Protein AF-A0A841J1L8-F1 (afdb_monomer_lite)

Organism: NCBI:txid1478215

pLDDT: mean 79.24, std 19.9, range [24.22, 98.62]

Foldseek 3Di:
DPPPAAQAFDLVLLVVLCVVLVHDLCRLCVQLVHHSVVNVCSNVVVGHDHLLSLCSSCVSSVHWSCSGHDPPRADFFLSSLCSRLSHDLQLLLVQLVVQADPPLQQDRGSVQSVCQQQQNHDPSCQPPVSVVSSLVSSCVSSVHDSVRNVNSNCRSNPPVSVVVPPPPPPPDDDDDDDDDDDDDDDDDDDDDDDDDDDDDDQPDDPVQLVQWDWDDPDQQKIFIDGPNHTQWIKGDPDDQKIWIFGQDPVPRHGDDTHTQPDPGRDPSSNSVCSSSDDDPPPDDDDDDDDDDDDDDDDDDDDDDDDDDDDDDDDPDDPPPDPDPDAAEWAKEWEWDWDQDPNDTFTKIFIDTNNHTFWIKGACCVPVNAAFIFTATDDDPVRVVVDDPVRNSDTQATDNDNAPQVRVQRRVCSNVVHGHNHPKYAYNVDPPPDDLVQLLVWAWEDDLDPQKIFIDTPLATAWIWHADPVAATFIAGLQGTQPPLGDNDPLSSSVSSQCSSGPPHGRIPRPCSSSDDHDHDYDDPPRFDDFPDHPVQLVVFDFCFDPPQDVPWGKTFTATPVRHGLWIWTDDPQWIFIDGDDPPDDDDPDPDTDTHNDSVRRSVVSVVDCHSRGHDPPDDDDD

Radius of gyration: 36.31 Å; chains: 1; bounding box: 117×66×116 Å

Structure (mmCIF, N/CA/C/O backbone):
data_AF-A0A841J1L8-F1
#
_entry.id   AF-A0A841J1L8-F1
#
loop_
_atom_site.group_PDB
_atom_site.id
_atom_site.type_symbol
_atom_site.label_atom_id
_atom_site.label_alt_id
_atom_site.label_comp_id
_atom_site.label_asym_id
_atom_site.label_entity_id
_atom_site.label_seq_id
_atom_site.pdbx_PDB_ins_code
_atom_site.Cartn_x
_atom_site.Cartn_y
_atom_site.Cartn_z
_atom_site.occupancy
_atom_site.B_iso_or_equiv
_atom_site.auth_seq_id
_atom_site.auth_comp_id
_atom_site.auth_asym_id
_atom_site.auth_atom_id
_atom_site.pdbx_PDB_model_num
ATOM 1 N N . MET A 1 1 ? -9.537 12.125 -18.094 1.00 52.31 1 MET A N 1
ATOM 2 C CA . MET A 1 1 ? -10.376 12.027 -16.874 1.00 52.31 1 MET A CA 1
ATOM 3 C C . MET A 1 1 ? -9.858 12.985 -15.808 1.00 52.31 1 MET A C 1
ATOM 5 O O . MET A 1 1 ? -8.644 13.121 -15.684 1.00 52.31 1 MET A O 1
ATOM 9 N N . ALA A 1 2 ? -10.737 13.656 -15.054 1.00 44.28 2 ALA A N 1
ATOM 10 C CA . ALA A 1 2 ? -10.317 14.450 -13.895 1.00 44.28 2 ALA A CA 1
ATOM 11 C C . ALA A 1 2 ? -9.617 13.532 -12.876 1.00 44.28 2 ALA A C 1
ATOM 13 O O . ALA A 1 2 ? -10.134 12.455 -12.575 1.00 44.28 2 ALA A O 1
ATOM 14 N N . ARG A 1 3 ? -8.435 13.929 -12.379 1.00 51.16 3 ARG A N 1
ATOM 15 C CA . ARG A 1 3 ? -7.682 13.149 -11.381 1.00 51.16 3 ARG A CA 1
ATOM 16 C C . ARG A 1 3 ? -8.601 12.823 -10.196 1.00 51.16 3 ARG A C 1
ATOM 18 O O . ARG A 1 3 ? -9.187 13.732 -9.621 1.00 51.16 3 ARG A O 1
ATOM 25 N N . GLY A 1 4 ? -8.725 11.539 -9.863 1.00 59.09 4 GLY A N 1
ATOM 26 C CA . GLY A 1 4 ? -9.453 11.068 -8.679 1.00 59.09 4 GLY A CA 1
ATOM 27 C C . GLY A 1 4 ? -10.924 10.690 -8.881 1.00 59.09 4 GLY A C 1
ATOM 28 O O . GLY A 1 4 ? -11.528 10.184 -7.943 1.00 59.09 4 GLY A O 1
ATOM 29 N N . LYS A 1 5 ? -11.523 10.866 -10.069 1.00 74.00 5 LYS A N 1
ATOM 30 C CA . LYS A 1 5 ? -12.832 10.244 -10.340 1.00 74.00 5 LYS A CA 1
ATOM 31 C C . LYS A 1 5 ? -12.616 8.790 -10.767 1.00 74.00 5 LYS A C 1
ATOM 33 O O . LYS A 1 5 ? -12.019 8.554 -11.814 1.00 74.00 5 LYS A O 1
ATOM 38 N N . GLY A 1 6 ? -13.079 7.844 -9.945 1.00 81.94 6 GLY A N 1
ATOM 39 C CA . GLY A 1 6 ? -13.089 6.416 -10.270 1.00 81.94 6 GLY A CA 1
ATOM 40 C C . GLY A 1 6 ? -13.854 6.122 -11.564 1.00 81.94 6 GLY A C 1
ATOM 41 O O . GLY A 1 6 ? -14.690 6.924 -12.004 1.00 81.94 6 GLY A O 1
ATOM 42 N N . LEU A 1 7 ? -13.553 4.973 -12.172 1.00 89.19 7 LEU A N 1
ATOM 43 C CA . LEU A 1 7 ? -14.261 4.494 -13.360 1.00 89.19 7 LEU A CA 1
ATOM 44 C C . LEU A 1 7 ? -15.761 4.366 -13.057 1.00 89.19 7 LEU A C 1
ATOM 46 O O . LEU A 1 7 ? -16.135 4.092 -11.912 1.00 89.19 7 LEU A O 1
ATOM 50 N N . PRO A 1 8 ? -16.633 4.610 -14.044 1.00 92.31 8 PRO A N 1
ATOM 51 C CA . PRO A 1 8 ? -18.060 4.403 -13.868 1.00 92.31 8 PRO A CA 1
ATOM 52 C C . PRO A 1 8 ? -18.343 2.897 -13.738 1.00 92.31 8 PRO A C 1
ATOM 54 O O . PRO A 1 8 ? -18.354 2.144 -14.707 1.00 92.31 8 PRO A O 1
ATOM 57 N N . LEU A 1 9 ? -18.497 2.466 -12.490 1.00 95.88 9 LEU A N 1
ATOM 58 C CA . LEU A 1 9 ? -19.003 1.150 -12.121 1.00 95.88 9 LEU A CA 1
ATOM 59 C C . LEU A 1 9 ? -20.504 1.091 -12.435 1.00 95.88 9 LEU A C 1
ATOM 61 O O . LEU A 1 9 ? -21.230 1.979 -11.986 1.00 95.88 9 LEU A O 1
ATOM 65 N N . ASP A 1 10 ? -20.954 0.027 -13.101 1.00 97.31 10 ASP A N 1
ATOM 66 C CA . ASP A 1 10 ? -22.373 -0.304 -13.250 1.00 97.31 10 ASP A CA 1
ATOM 67 C C . ASP A 1 10 ? -22.841 -1.050 -11.978 1.00 97.31 10 ASP A C 1
ATOM 69 O O . ASP A 1 10 ? -22.452 -2.204 -11.738 1.00 97.31 10 ASP A O 1
ATOM 73 N N . PRO A 1 11 ? -23.679 -0.429 -11.125 1.00 97.56 11 PRO A N 1
ATOM 74 C CA . PRO A 1 11 ? -24.102 -1.042 -9.868 1.00 97.56 11 PRO A CA 1
ATOM 75 C C . PRO A 1 11 ? -24.959 -2.299 -10.069 1.00 97.56 11 PRO A C 1
ATOM 77 O O . PRO A 1 11 ? -24.953 -3.200 -9.223 1.00 97.56 11 PRO A O 1
ATOM 80 N N . GLY A 1 12 ? -25.702 -2.365 -11.179 1.00 97.69 12 GLY A N 1
ATOM 81 C CA . GLY A 1 12 ? -26.546 -3.499 -11.540 1.00 97.69 12 GLY A CA 1
ATOM 82 C C . GLY A 1 12 ? -25.710 -4.720 -11.906 1.00 97.69 12 GLY A C 1
ATOM 83 O O . GLY A 1 12 ? -25.969 -5.809 -11.390 1.00 97.69 12 GLY A O 1
ATOM 84 N N . ARG A 1 13 ? -24.657 -4.527 -12.712 1.00 97.94 13 ARG A N 1
ATOM 85 C CA . ARG A 1 13 ? -23.705 -5.590 -13.078 1.00 97.94 13 ARG A CA 1
ATOM 86 C C . ARG A 1 13 ? -22.944 -6.126 -11.874 1.00 97.94 13 ARG A C 1
ATOM 88 O O . ARG A 1 13 ? -22.870 -7.341 -11.711 1.00 97.94 13 ARG A O 1
ATOM 95 N N . LEU A 1 14 ? -22.468 -5.254 -10.977 1.00 98.19 14 LEU A N 1
ATOM 96 C CA . LEU A 1 14 ? -21.822 -5.696 -9.733 1.00 98.19 14 LEU A CA 1
ATOM 97 C C . LEU A 1 14 ? -22.759 -6.555 -8.880 1.00 98.19 14 LEU A C 1
ATOM 99 O O . LEU A 1 14 ? -22.366 -7.622 -8.404 1.00 98.19 14 LEU A O 1
ATOM 103 N N . ARG A 1 15 ? -24.010 -6.113 -8.699 1.00 98.50 15 ARG A N 1
ATOM 104 C CA . ARG A 1 15 ? -24.999 -6.878 -7.936 1.00 98.50 15 ARG A CA 1
ATOM 105 C C . ARG A 1 15 ? -25.273 -8.233 -8.589 1.00 98.50 15 ARG A C 1
ATOM 107 O O . ARG A 1 15 ? -25.290 -9.231 -7.874 1.00 98.50 15 ARG A O 1
ATOM 114 N N . ALA A 1 16 ? -25.459 -8.263 -9.909 1.00 98.19 16 ALA A N 1
ATOM 115 C CA . ALA A 1 16 ? -25.719 -9.480 -10.671 1.00 98.19 16 ALA A CA 1
ATOM 116 C C . ALA A 1 16 ? -24.553 -10.479 -10.581 1.00 98.19 16 ALA A C 1
ATOM 118 O O . ALA A 1 16 ? -24.776 -11.631 -10.205 1.00 98.19 16 ALA A O 1
ATOM 119 N N . ALA A 1 17 ? -23.317 -10.026 -10.826 1.00 98.25 17 ALA A N 1
ATOM 120 C CA . ALA A 1 17 ? -22.106 -10.842 -10.724 1.00 98.25 17 ALA A CA 1
ATOM 121 C C . ALA A 1 17 ? -21.933 -11.418 -9.312 1.00 98.25 17 ALA A C 1
ATOM 123 O O . ALA A 1 17 ? -21.753 -12.623 -9.143 1.00 98.25 17 ALA A O 1
ATOM 124 N N . ARG A 1 18 ? -22.111 -10.587 -8.274 1.00 98.56 18 ARG A N 1
ATOM 125 C CA . ARG A 1 18 ? -22.076 -11.056 -6.884 1.00 98.56 18 ARG A CA 1
ATOM 126 C C . ARG A 1 18 ? -23.130 -12.136 -6.614 1.00 98.56 18 ARG A C 1
ATOM 128 O O . ARG A 1 18 ? -22.826 -13.129 -5.956 1.00 98.56 18 ARG A O 1
ATOM 135 N N . THR A 1 19 ? -24.375 -11.932 -7.053 1.00 98.38 19 THR A N 1
ATOM 136 C CA . THR A 1 19 ? -25.447 -12.916 -6.829 1.00 98.38 19 THR A CA 1
ATOM 137 C C . THR A 1 19 ? -25.215 -14.215 -7.590 1.00 98.38 19 THR A C 1
ATOM 139 O O . THR A 1 19 ? -25.486 -15.275 -7.035 1.00 98.38 19 THR A O 1
ATOM 142 N N . ALA A 1 20 ? -24.667 -14.148 -8.806 1.00 98.00 20 ALA A N 1
ATOM 143 C CA . ALA A 1 20 ? -24.294 -15.324 -9.588 1.00 98.00 20 ALA A CA 1
ATOM 144 C C . ALA A 1 20 ? -23.177 -16.130 -8.904 1.00 98.00 20 ALA A C 1
ATOM 146 O O . ALA A 1 20 ? -23.218 -17.356 -8.908 1.00 98.00 20 ALA A O 1
ATOM 147 N N . ALA A 1 21 ? -22.246 -15.449 -8.230 1.00 97.81 21 ALA A N 1
ATOM 148 C CA . ALA A 1 21 ? -21.216 -16.076 -7.403 1.00 97.81 21 ALA A CA 1
ATOM 149 C C . ALA A 1 21 ? -21.738 -16.631 -6.056 1.00 97.81 21 ALA A C 1
ATOM 151 O O . ALA A 1 21 ? -20.963 -17.184 -5.279 1.00 97.81 21 ALA A O 1
ATOM 152 N N . GLY A 1 22 ? -23.027 -16.464 -5.728 1.00 97.94 22 GLY A N 1
ATOM 153 C CA . GLY A 1 22 ? -23.606 -16.929 -4.460 1.00 97.94 22 GLY A CA 1
ATOM 154 C C . GLY A 1 22 ? -23.104 -16.178 -3.219 1.00 97.94 22 GLY A C 1
ATOM 155 O O . GLY A 1 22 ? -23.276 -16.650 -2.096 1.00 97.94 22 GLY A O 1
ATOM 156 N N . LEU A 1 23 ? -22.488 -15.005 -3.396 1.00 98.31 23 LEU A N 1
ATOM 157 C CA . LEU A 1 23 ? -21.874 -14.247 -2.308 1.00 98.31 23 LEU A CA 1
ATOM 158 C C . LEU A 1 23 ? -22.847 -13.219 -1.724 1.00 98.31 23 LEU A C 1
ATOM 160 O O . LEU A 1 23 ? -23.544 -12.496 -2.437 1.00 98.31 23 LEU A O 1
ATOM 164 N N . SER A 1 24 ? -22.865 -13.075 -0.403 1.00 98.50 24 SER A N 1
ATOM 165 C CA . SER A 1 24 ? -23.540 -11.961 0.266 1.00 98.50 24 SER A CA 1
ATOM 166 C C . SER A 1 24 ? -22.706 -10.677 0.191 1.00 98.50 24 SER A C 1
ATOM 168 O O . SER A 1 24 ? -21.483 -10.705 0.050 1.00 98.50 24 SER A O 1
ATOM 170 N N . GLN A 1 25 ? -23.353 -9.519 0.365 1.00 98.62 25 GLN A N 1
ATOM 171 C CA . GLN A 1 25 ? -22.644 -8.234 0.445 1.00 98.62 25 GLN A CA 1
ATOM 172 C C . GLN A 1 25 ? -21.585 -8.207 1.562 1.00 98.62 25 GLN A C 1
ATOM 174 O O . GLN A 1 25 ? -20.557 -7.547 1.451 1.00 98.62 25 GLN A O 1
ATOM 179 N N . ARG A 1 26 ? -21.843 -8.906 2.672 1.00 98.19 26 ARG A N 1
ATOM 180 C CA . ARG A 1 26 ? -20.906 -8.975 3.794 1.00 98.19 26 ARG A CA 1
ATOM 181 C C . ARG A 1 26 ? -19.648 -9.757 3.414 1.00 98.19 26 ARG A C 1
ATOM 183 O O . ARG A 1 26 ? -18.562 -9.266 3.679 1.00 98.19 26 ARG A O 1
ATOM 190 N N . GLN A 1 27 ? -19.805 -10.903 2.753 1.00 98.25 27 GLN A N 1
ATOM 191 C CA . GLN A 1 27 ? -18.680 -11.741 2.324 1.00 98.25 27 GLN A CA 1
ATOM 192 C C . GLN A 1 27 ? -17.774 -11.009 1.332 1.00 98.25 27 GLN A C 1
ATOM 194 O O . GLN A 1 27 ? -16.568 -10.961 1.540 1.00 98.25 27 GLN A O 1
ATOM 199 N 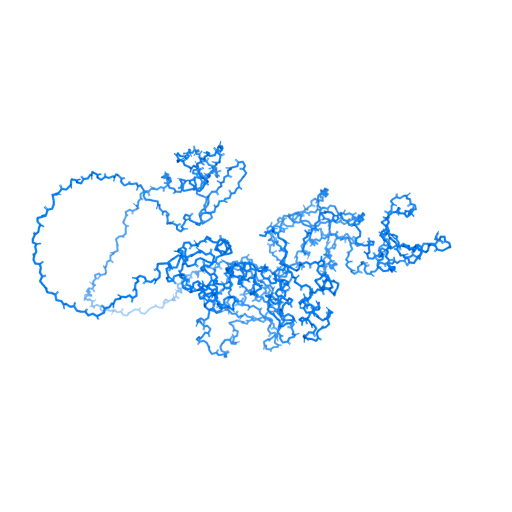N . VAL A 1 28 ? -18.342 -10.355 0.311 1.00 98.38 28 VAL A N 1
ATOM 200 C CA . VAL A 1 28 ? -17.539 -9.550 -0.629 1.00 98.38 28 VAL A CA 1
ATOM 201 C C . VAL A 1 28 ? -16.824 -8.409 0.099 1.00 98.38 28 VAL A C 1
ATOM 203 O O . VAL A 1 28 ? -15.654 -8.148 -0.163 1.00 98.38 28 VAL A O 1
ATOM 206 N N . ALA A 1 29 ? -17.487 -7.737 1.046 1.00 98.12 29 ALA A N 1
ATOM 207 C CA . ALA A 1 29 ? -16.844 -6.682 1.822 1.00 98.12 29 ALA A CA 1
ATOM 208 C C . ALA A 1 29 ? -15.677 -7.208 2.680 1.00 98.12 29 ALA A C 1
ATOM 210 O O . ALA A 1 29 ? -14.624 -6.574 2.716 1.00 98.12 29 ALA A O 1
ATOM 211 N N . GLU A 1 30 ? -15.838 -8.372 3.315 1.00 97.31 30 GLU A N 1
ATOM 212 C CA . GLU A 1 30 ? -14.788 -9.050 4.086 1.00 97.31 30 GLU A CA 1
ATOM 213 C C . GLU A 1 30 ? -13.598 -9.442 3.193 1.00 97.31 30 GLU A C 1
ATOM 215 O O . GLU A 1 30 ? -12.464 -9.112 3.532 1.00 97.31 30 GLU A O 1
ATOM 220 N N . MET A 1 31 ? -13.842 -10.023 2.011 1.00 97.50 31 MET A N 1
ATOM 221 C CA . MET A 1 31 ? -12.792 -10.360 1.031 1.00 97.50 31 MET A CA 1
ATOM 222 C C . MET A 1 31 ? -11.994 -9.134 0.565 1.00 97.50 31 MET A C 1
ATOM 224 O O . MET A 1 31 ? -10.801 -9.227 0.294 1.00 97.50 31 MET A O 1
ATOM 228 N N . LEU A 1 32 ? -12.641 -7.969 0.486 1.00 96.25 32 LEU A N 1
ATOM 229 C CA . LEU A 1 32 ? -12.011 -6.712 0.078 1.00 96.25 32 LEU A CA 1
ATOM 230 C C . LEU A 1 32 ? -11.335 -5.961 1.231 1.00 96.25 32 LEU A C 1
ATOM 232 O O . LEU A 1 32 ? -10.759 -4.894 0.996 1.00 96.25 32 LEU A O 1
ATOM 236 N N . GLY A 1 33 ? -11.467 -6.421 2.478 1.00 96.12 33 GLY A N 1
ATOM 237 C CA . GLY A 1 33 ? -11.066 -5.632 3.644 1.00 96.12 33 GLY A CA 1
ATOM 238 C C . GLY A 1 33 ? -11.800 -4.286 3.698 1.00 96.12 33 GLY A C 1
ATOM 239 O O . GLY A 1 33 ? -11.191 -3.226 3.851 1.00 96.12 33 GLY A O 1
ATOM 240 N N . THR A 1 34 ? -13.115 -4.287 3.470 1.00 97.25 34 THR A N 1
ATOM 241 C CA . THR A 1 34 ? -13.964 -3.093 3.550 1.00 97.25 34 THR A CA 1
ATOM 242 C C . THR A 1 34 ? -15.232 -3.350 4.354 1.00 97.25 34 THR A C 1
ATOM 244 O O . THR A 1 34 ? -15.489 -4.451 4.831 1.00 97.25 34 THR A O 1
ATOM 247 N N . THR A 1 35 ? -16.043 -2.312 4.547 1.00 97.69 35 THR A N 1
ATOM 248 C CA . THR A 1 35 ? -17.299 -2.443 5.282 1.00 97.69 35 THR A CA 1
ATOM 249 C C . THR A 1 35 ? -18.433 -2.835 4.343 1.00 97.69 35 THR A C 1
ATOM 251 O O . THR A 1 35 ? -18.490 -2.423 3.184 1.00 97.69 35 THR A O 1
ATOM 254 N N . ARG A 1 36 ? -19.420 -3.568 4.866 1.00 98.25 36 ARG A N 1
ATOM 255 C CA . ARG A 1 36 ? -20.658 -3.860 4.126 1.00 98.25 36 ARG A CA 1
ATOM 256 C C . ARG A 1 36 ? -21.345 -2.583 3.619 1.00 98.25 36 ARG A C 1
ATOM 258 O O . ARG A 1 36 ? -21.909 -2.587 2.531 1.00 98.25 36 ARG A O 1
ATOM 265 N N . GLN A 1 37 ? -21.301 -1.494 4.393 1.00 97.81 37 GLN A N 1
ATOM 266 C CA . GLN A 1 37 ? -21.885 -0.206 3.999 1.00 97.81 37 GLN A CA 1
ATOM 267 C C . GLN A 1 37 ? -21.213 0.372 2.753 1.00 97.81 37 GLN A C 1
ATOM 269 O O . GLN A 1 37 ? -21.903 0.913 1.894 1.00 97.81 37 GLN A O 1
ATOM 274 N N . GLN A 1 38 ? -19.894 0.215 2.630 1.00 97.88 38 GLN A N 1
ATOM 275 C CA . GLN A 1 38 ? -19.159 0.639 1.445 1.00 97.88 38 GLN A CA 1
ATOM 276 C C . GLN A 1 38 ? -19.628 -0.119 0.199 1.00 97.88 38 GLN A C 1
ATOM 278 O O . GLN A 1 38 ? -19.916 0.490 -0.826 1.00 97.88 38 GLN A O 1
ATOM 283 N N . LEU A 1 39 ? -19.792 -1.441 0.303 1.00 98.25 39 LEU A N 1
ATOM 284 C CA . LEU A 1 39 ? -20.299 -2.237 -0.813 1.00 98.25 39 LEU A CA 1
ATOM 285 C C . LEU A 1 39 ? -21.741 -1.863 -1.186 1.00 98.25 39 LEU A C 1
ATOM 287 O O . LEU A 1 39 ? -22.069 -1.812 -2.367 1.00 98.25 39 LEU A O 1
ATOM 291 N N . ILE A 1 40 ? -22.589 -1.535 -0.204 1.00 98.25 40 ILE A N 1
ATOM 292 C CA . ILE A 1 40 ? -23.940 -1.015 -0.468 1.00 98.25 40 ILE A CA 1
ATOM 293 C C . ILE A 1 40 ? -23.876 0.275 -1.294 1.00 98.25 40 ILE A C 1
ATOM 295 O O . ILE A 1 40 ? -24.679 0.433 -2.208 1.00 98.25 40 ILE A O 1
ATOM 299 N N . ARG A 1 41 ? -22.926 1.178 -1.009 1.00 97.75 41 ARG A N 1
ATOM 300 C CA . ARG A 1 41 ? -22.740 2.412 -1.791 1.00 97.75 41 ARG A CA 1
ATOM 301 C C . ARG A 1 41 ? -22.271 2.140 -3.216 1.00 97.75 41 ARG A C 1
ATOM 303 O O . ARG A 1 41 ? -22.707 2.837 -4.126 1.00 97.75 41 ARG A O 1
ATOM 310 N N . TYR A 1 42 ? -21.429 1.128 -3.418 1.00 97.94 42 TYR A N 1
ATOM 311 C CA . TYR A 1 42 ? -21.040 0.692 -4.761 1.00 97.94 42 TYR A CA 1
ATOM 312 C C . TYR A 1 42 ? -22.233 0.107 -5.524 1.00 97.94 42 TYR A C 1
ATOM 314 O O . TYR A 1 42 ? -22.524 0.543 -6.632 1.00 97.94 42 TYR A O 1
ATOM 322 N N . GLU A 1 43 ? -22.992 -0.804 -4.909 1.00 98.31 43 GLU A N 1
ATOM 323 C CA . GLU A 1 43 ? -24.184 -1.419 -5.517 1.00 98.31 43 GLU A CA 1
ATOM 324 C C . GLU A 1 43 ? -25.385 -0.474 -5.666 1.00 98.31 43 GLU A C 1
ATOM 326 O O . GLU A 1 43 ? -26.370 -0.841 -6.310 1.00 98.31 43 GLU A O 1
ATOM 331 N N . SER A 1 44 ? -25.350 0.713 -5.059 1.00 97.44 44 SER A N 1
ATOM 332 C CA . SER A 1 44 ? -26.339 1.771 -5.282 1.00 97.44 44 SER A CA 1
ATOM 333 C C . SER A 1 44 ? -25.847 2.866 -6.229 1.00 97.44 44 SER A C 1
ATOM 335 O O . SER A 1 44 ? -26.614 3.772 -6.546 1.00 97.44 44 SER A O 1
ATOM 337 N N . GLY A 1 45 ? -24.581 2.814 -6.659 1.00 96.12 45 GLY A N 1
ATOM 338 C CA . GLY A 1 45 ? -23.949 3.861 -7.464 1.00 96.12 45 GLY A CA 1
ATOM 339 C C . GLY A 1 45 ? -23.696 5.173 -6.713 1.00 96.12 45 GLY A C 1
ATOM 340 O O . GLY A 1 45 ? -23.320 6.166 -7.334 1.00 96.12 45 GLY A O 1
ATOM 341 N N . ALA A 1 46 ? -23.881 5.200 -5.388 1.00 96.25 46 ALA A N 1
ATOM 342 C CA . ALA A 1 46 ? -23.611 6.376 -4.560 1.00 96.25 46 ALA A CA 1
ATOM 343 C C . ALA A 1 46 ? -22.111 6.700 -4.473 1.00 96.25 46 ALA A C 1
ATOM 345 O O . ALA A 1 46 ? -21.738 7.836 -4.183 1.00 96.25 46 ALA A O 1
ATOM 346 N N . GLU A 1 47 ? -21.252 5.709 -4.713 1.00 95.69 47 GLU A N 1
ATOM 347 C CA . GLU A 1 47 ? -19.803 5.859 -4.676 1.00 95.69 47 GLU A CA 1
ATOM 348 C C . GLU A 1 47 ? -19.143 5.042 -5.791 1.00 95.69 47 GLU A C 1
ATOM 350 O O . GLU A 1 47 ? -19.643 3.985 -6.174 1.00 95.69 47 GLU A O 1
ATOM 355 N N . ARG A 1 48 ? -18.014 5.533 -6.316 1.00 94.56 48 ARG A N 1
ATOM 356 C CA . ARG A 1 48 ? -17.248 4.859 -7.372 1.00 94.56 48 ARG A CA 1
ATOM 357 C C . ARG A 1 48 ? -15.925 4.342 -6.812 1.00 94.56 48 ARG A C 1
ATOM 359 O O . ARG A 1 48 ? -15.173 5.151 -6.266 1.00 94.56 48 ARG A O 1
ATOM 366 N N . PRO A 1 49 ? -15.614 3.043 -6.955 1.00 94.88 49 PRO A N 1
ATOM 367 C CA . PRO A 1 49 ? -14.335 2.508 -6.514 1.00 94.88 49 PRO A CA 1
ATOM 368 C C . PRO A 1 49 ? -13.178 3.042 -7.375 1.00 94.88 49 PRO A C 1
ATOM 370 O O . PRO A 1 49 ? -13.327 3.320 -8.567 1.00 94.88 49 PRO A O 1
ATOM 373 N N . GLU A 1 50 ? -11.995 3.157 -6.773 1.00 93.44 50 GLU A N 1
ATOM 374 C CA . GLU A 1 50 ? -10.747 3.354 -7.517 1.00 93.44 50 GLU A CA 1
ATOM 375 C C . GLU A 1 50 ? -10.407 2.117 -8.366 1.00 93.44 50 GLU A C 1
ATOM 377 O O . GLU A 1 50 ? -10.903 1.027 -8.098 1.00 93.44 50 GLU A O 1
ATOM 382 N N . VAL A 1 51 ? -9.523 2.257 -9.362 1.00 91.62 51 VAL A N 1
ATOM 383 C CA . VAL A 1 51 ? -9.158 1.167 -10.297 1.00 91.62 51 VAL A CA 1
ATOM 384 C C . VAL A 1 51 ? -8.672 -0.089 -9.565 1.00 91.62 51 VAL A C 1
ATOM 386 O O . VAL A 1 51 ? -9.113 -1.189 -9.876 1.00 91.62 51 VAL A O 1
ATOM 389 N N . THR A 1 52 ? -7.819 0.071 -8.552 1.00 91.75 52 THR A N 1
ATOM 390 C CA . THR A 1 52 ? -7.322 -1.039 -7.717 1.00 91.75 52 THR A CA 1
ATOM 391 C C . THR A 1 52 ? -8.449 -1.741 -6.972 1.00 91.75 52 THR A C 1
ATOM 393 O O . THR A 1 52 ? -8.503 -2.967 -6.907 1.00 91.75 52 THR A O 1
ATOM 396 N N . ARG A 1 53 ? -9.383 -0.962 -6.422 1.00 95.38 53 ARG A N 1
ATOM 397 C CA . ARG A 1 53 ? -10.541 -1.474 -5.690 1.00 95.38 53 ARG A CA 1
ATOM 398 C C . ARG A 1 53 ? -11.536 -2.158 -6.625 1.00 95.38 53 ARG A C 1
ATOM 400 O O . ARG A 1 53 ? -12.128 -3.156 -6.234 1.00 95.38 53 ARG A O 1
ATOM 407 N N . LEU A 1 54 ? -11.697 -1.643 -7.841 1.00 96.00 54 LEU A N 1
ATOM 408 C CA . LEU A 1 54 ? -12.525 -2.227 -8.890 1.00 96.00 54 LEU A CA 1
ATOM 409 C C . LEU A 1 54 ? -11.957 -3.567 -9.377 1.00 96.00 54 LEU A C 1
ATOM 411 O O . LEU A 1 54 ? -12.713 -4.521 -9.518 1.00 96.00 54 LEU A O 1
ATOM 415 N N . ALA A 1 55 ? -10.637 -3.663 -9.550 1.00 94.31 55 ALA A N 1
ATOM 416 C CA . ALA A 1 55 ? -9.953 -4.917 -9.862 1.00 94.31 55 ALA A CA 1
ATOM 417 C C . ALA A 1 55 ? -10.160 -5.969 -8.765 1.00 94.31 55 ALA A C 1
ATOM 419 O O . ALA A 1 55 ? -10.529 -7.105 -9.050 1.00 94.31 55 ALA A O 1
ATOM 420 N N . ALA A 1 56 ? -10.003 -5.570 -7.500 1.00 95.88 56 ALA A N 1
ATOM 421 C CA . ALA A 1 56 ? -10.255 -6.453 -6.367 1.00 95.88 56 ALA A CA 1
ATOM 422 C C . ALA A 1 56 ? -11.730 -6.891 -6.288 1.00 95.88 56 ALA A C 1
ATOM 424 O O . ALA A 1 56 ? -12.007 -8.048 -5.987 1.00 95.88 56 ALA A O 1
ATOM 425 N N . LEU A 1 57 ? -12.678 -5.990 -6.583 1.00 97.50 57 LEU A N 1
ATOM 426 C CA . LEU A 1 57 ? -14.109 -6.310 -6.682 1.00 97.50 57 LEU A CA 1
ATOM 427 C C . LEU A 1 57 ? -14.376 -7.356 -7.768 1.00 97.50 57 LEU A C 1
ATOM 429 O O . LEU A 1 57 ? -15.070 -8.330 -7.495 1.00 97.50 57 LEU A O 1
ATOM 433 N N . ALA A 1 58 ? -13.812 -7.161 -8.962 1.00 97.19 58 ALA A N 1
ATOM 434 C CA . ALA A 1 58 ? -13.948 -8.071 -10.096 1.00 97.19 58 ALA A CA 1
ATOM 435 C C . ALA A 1 58 ? -13.414 -9.470 -9.757 1.00 97.19 58 ALA A C 1
ATOM 437 O O . ALA A 1 58 ? -14.140 -10.455 -9.884 1.00 97.19 58 ALA A O 1
ATOM 438 N N . ALA A 1 59 ? -12.208 -9.541 -9.187 1.00 96.75 59 ALA A N 1
ATOM 439 C CA . ALA A 1 59 ? -11.615 -10.790 -8.722 1.00 96.75 59 ALA A CA 1
ATOM 440 C C . ALA A 1 59 ? -12.461 -11.476 -7.633 1.00 96.75 59 ALA A C 1
ATOM 442 O O . ALA A 1 59 ? -12.676 -12.683 -7.694 1.00 96.75 59 ALA A O 1
ATOM 443 N N . ALA A 1 60 ? -12.987 -10.717 -6.663 1.00 97.56 60 ALA A N 1
ATOM 444 C CA . ALA A 1 60 ? -13.795 -11.266 -5.572 1.00 97.56 60 ALA A CA 1
ATOM 445 C C . ALA A 1 60 ? -15.114 -11.895 -6.049 1.00 97.56 60 ALA A C 1
ATOM 447 O O . ALA A 1 60 ? -15.594 -12.834 -5.420 1.00 97.56 60 ALA A O 1
ATOM 448 N N . VAL A 1 61 ? -15.701 -11.391 -7.140 1.00 97.88 61 VAL A N 1
ATOM 449 C CA . VAL A 1 61 ? -16.935 -11.944 -7.729 1.00 97.88 61 VAL A CA 1
ATOM 450 C C . VAL A 1 61 ? -16.676 -12.858 -8.934 1.00 97.88 61 VAL A C 1
ATOM 452 O O . VAL A 1 61 ? -17.631 -13.368 -9.511 1.00 97.88 61 VAL A O 1
ATOM 455 N N . GLY A 1 62 ? -15.409 -13.088 -9.297 1.00 96.81 62 GLY A N 1
ATOM 456 C CA . GLY A 1 62 ? -15.010 -14.015 -10.359 1.00 96.81 62 GLY A CA 1
ATOM 457 C C . GLY A 1 62 ? -15.282 -13.529 -11.786 1.00 96.81 62 GLY A C 1
ATOM 458 O O . GLY A 1 62 ? -15.565 -14.350 -12.653 1.00 96.81 62 GLY A O 1
ATOM 459 N N . VAL A 1 63 ? -15.221 -12.218 -12.040 1.00 97.50 63 VAL A N 1
ATOM 460 C CA . VAL A 1 63 ? -15.423 -11.620 -13.378 1.00 97.50 63 VAL A CA 1
ATOM 461 C C . VAL A 1 63 ? -14.276 -10.672 -13.745 1.00 97.50 63 VAL A C 1
ATOM 463 O O . VAL A 1 63 ? -13.452 -10.332 -12.894 1.00 97.50 63 VAL A O 1
ATOM 466 N N . GLY A 1 64 ? -14.204 -10.225 -15.001 1.00 95.25 64 GLY A N 1
ATOM 467 C CA . GLY A 1 64 ? -13.245 -9.207 -15.430 1.00 95.25 64 GLY A CA 1
ATOM 468 C C . GLY A 1 64 ? -13.692 -7.788 -15.061 1.00 95.25 64 GLY A C 1
ATOM 469 O O . GLY A 1 64 ? -14.876 -7.513 -14.875 1.00 95.25 64 GLY A O 1
ATOM 470 N N . VAL A 1 65 ? -12.759 -6.830 -15.002 1.00 96.25 65 VAL A N 1
ATOM 471 C CA . VAL A 1 65 ? -13.102 -5.414 -14.736 1.00 96.25 65 VAL A CA 1
ATOM 472 C C . VAL A 1 65 ? -14.068 -4.860 -15.790 1.00 96.25 65 VAL A C 1
ATOM 474 O O . VAL A 1 65 ? -14.978 -4.104 -15.450 1.00 96.25 65 VAL A O 1
ATOM 477 N N . GLY A 1 66 ? -13.903 -5.272 -17.052 1.00 94.62 66 GLY A N 1
ATOM 478 C CA . GLY A 1 66 ? -14.791 -4.896 -18.158 1.00 94.62 66 GLY A CA 1
ATOM 479 C C . GLY A 1 66 ? -16.247 -5.330 -17.960 1.00 94.62 66 GLY A C 1
ATOM 480 O O . GLY A 1 66 ? -17.153 -4.650 -18.434 1.00 94.62 66 GLY A O 1
ATOM 481 N N . ASP A 1 67 ? -16.485 -6.400 -17.198 1.00 96.38 67 ASP A N 1
ATOM 482 C CA . ASP A 1 67 ? -17.830 -6.916 -16.929 1.00 96.38 67 ASP A CA 1
ATOM 483 C C . ASP A 1 67 ? -18.568 -6.106 -15.857 1.00 96.38 67 ASP A C 1
ATOM 485 O O . ASP A 1 67 ? -19.790 -6.189 -15.762 1.00 96.38 67 ASP A O 1
ATOM 489 N N . LEU A 1 68 ? -17.848 -5.312 -15.055 1.00 97.31 68 LEU A N 1
ATOM 490 C CA . LEU A 1 68 ? -18.414 -4.515 -13.961 1.00 97.31 68 LEU A CA 1
ATOM 491 C C . LEU A 1 68 ? -18.661 -3.046 -14.313 1.00 97.31 68 LEU A C 1
ATOM 493 O O . LEU A 1 68 ? -19.354 -2.351 -13.571 1.00 97.31 68 LEU A O 1
ATOM 497 N N . VAL A 1 69 ? -18.071 -2.544 -15.393 1.00 96.50 69 VAL A N 1
ATOM 498 C CA . VAL A 1 69 ? -18.197 -1.139 -15.805 1.00 96.50 69 VAL A CA 1
ATOM 499 C C . VAL A 1 69 ? -19.267 -0.962 -16.877 1.00 96.50 69 VAL A C 1
ATOM 501 O O . VAL A 1 69 ? -19.652 -1.914 -17.559 1.00 96.50 69 VAL A O 1
ATOM 504 N N . ASP A 1 70 ? -19.733 0.276 -17.041 1.00 94.56 70 ASP A N 1
ATOM 505 C CA . ASP A 1 70 ? -20.664 0.623 -18.116 1.00 94.56 70 ASP A CA 1
ATOM 506 C C . ASP A 1 70 ? -20.026 0.302 -19.489 1.00 94.56 70 ASP A C 1
ATOM 508 O O . ASP A 1 70 ? -18.859 0.660 -19.713 1.00 94.56 70 ASP A O 1
ATOM 512 N N . PRO A 1 71 ? -20.744 -0.330 -20.439 1.00 90.44 71 PRO A N 1
ATOM 513 C CA . PRO A 1 71 ? -20.222 -0.578 -21.782 1.00 90.44 71 PRO A CA 1
ATOM 514 C C . PRO A 1 71 ? -19.719 0.706 -22.447 1.00 90.44 71 PRO A C 1
ATOM 516 O O . PRO A 1 71 ? -20.387 1.738 -22.417 1.00 90.44 71 PRO A O 1
ATOM 519 N N . GLY A 1 72 ? -18.528 0.644 -23.042 1.00 92.25 72 GLY A N 1
ATOM 520 C CA . GLY A 1 72 ? -17.893 1.795 -23.696 1.00 92.25 72 GLY A CA 1
ATOM 521 C C . GLY A 1 72 ? -17.314 2.859 -22.754 1.00 92.25 72 GLY A C 1
ATOM 522 O O . GLY A 1 72 ? -16.858 3.898 -23.221 1.00 92.25 72 GLY A O 1
ATOM 523 N N . SER A 1 73 ? -17.308 2.630 -21.439 1.00 93.06 73 SER A N 1
ATOM 524 C CA . SER A 1 73 ? -16.718 3.574 -20.481 1.00 93.06 73 SER A CA 1
ATOM 525 C C . SER A 1 73 ? -15.228 3.372 -20.205 1.00 93.06 73 SER A C 1
ATOM 527 O O . SER A 1 73 ? -14.581 4.235 -19.597 1.00 93.06 73 SER A O 1
ATOM 529 N N . LEU A 1 74 ? -14.676 2.241 -20.646 1.00 94.00 74 LEU A N 1
ATOM 530 C CA . LEU A 1 74 ? -13.239 2.026 -20.627 1.00 94.00 74 LEU A CA 1
ATOM 531 C C . LEU A 1 74 ? -12.560 3.013 -21.588 1.00 94.00 74 LEU A C 1
ATOM 533 O O . LEU A 1 74 ? -13.111 3.316 -22.647 1.00 94.00 74 LEU A O 1
ATOM 537 N N . PRO A 1 75 ? -11.372 3.535 -21.240 1.00 94.62 75 PRO A N 1
ATOM 538 C CA . PRO A 1 75 ? -10.563 4.281 -22.194 1.00 94.62 75 PRO A CA 1
ATOM 539 C C . PRO A 1 75 ? -10.286 3.451 -23.453 1.00 94.62 75 PRO A C 1
ATOM 541 O O . PRO A 1 75 ? -10.136 2.238 -23.364 1.00 94.62 75 PRO A O 1
ATOM 544 N N . ALA A 1 76 ? -10.158 4.112 -24.597 1.00 95.31 76 ALA A N 1
ATOM 545 C CA . ALA A 1 76 ? -9.653 3.503 -25.824 1.00 95.31 76 ALA A CA 1
ATOM 546 C C . ALA A 1 76 ? -8.169 3.095 -25.704 1.00 95.31 76 ALA A C 1
ATOM 548 O O . ALA A 1 76 ? -7.438 3.603 -24.839 1.00 95.31 76 ALA A O 1
ATOM 549 N N . GLY A 1 77 ? -7.719 2.209 -26.595 1.00 96.81 77 GLY A N 1
ATOM 550 C CA . GLY A 1 77 ? -6.312 1.853 -26.754 1.00 96.81 77 GLY A CA 1
ATOM 551 C C . GLY A 1 77 ? -5.657 1.205 -25.527 1.00 96.81 77 GLY A C 1
ATOM 552 O O . GLY A 1 77 ? -6.283 0.486 -24.743 1.00 96.81 77 GLY A O 1
ATOM 553 N N . LEU A 1 78 ? -4.355 1.461 -25.347 1.00 97.69 78 LEU A N 1
ATOM 554 C CA . LEU A 1 78 ? -3.531 0.825 -24.307 1.00 97.69 78 LEU A CA 1
ATOM 555 C C . LEU A 1 78 ? -4.032 1.112 -22.883 1.00 97.69 78 LEU A C 1
ATOM 557 O O . LEU A 1 78 ? -3.964 0.250 -22.005 1.00 97.69 78 LEU A O 1
ATOM 561 N N . ALA A 1 79 ? -4.580 2.308 -22.653 1.00 96.94 79 ALA A N 1
ATOM 562 C CA . ALA A 1 79 ? -5.138 2.679 -21.356 1.00 96.94 79 ALA A CA 1
ATOM 563 C C . ALA A 1 79 ? -6.360 1.822 -20.988 1.00 96.94 79 ALA A C 1
ATOM 565 O O . ALA A 1 79 ? -6.553 1.515 -19.807 1.00 96.94 79 ALA A O 1
ATOM 566 N N . GLY A 1 80 ? -7.165 1.433 -21.983 1.00 96.12 80 GLY A N 1
ATOM 567 C CA . GLY A 1 80 ? -8.300 0.526 -21.827 1.00 96.12 80 GLY A CA 1
ATOM 568 C C . GLY A 1 80 ? -7.868 -0.855 -21.375 1.00 96.12 80 GLY A C 1
ATOM 569 O O . GLY A 1 80 ? -8.332 -1.325 -20.335 1.00 96.12 80 GLY A O 1
ATOM 570 N N . LEU A 1 81 ? -6.910 -1.452 -22.093 1.00 96.81 81 LEU A N 1
ATOM 571 C CA . LEU A 1 81 ? -6.362 -2.770 -21.760 1.00 96.81 81 LEU A CA 1
ATOM 572 C C . LEU A 1 81 ? -5.769 -2.802 -20.350 1.00 96.81 81 LEU A C 1
ATOM 574 O O . LEU A 1 81 ? -6.079 -3.698 -19.566 1.00 96.81 81 LEU A O 1
ATOM 578 N N . ARG A 1 82 ? -4.989 -1.780 -19.972 1.00 97.12 82 ARG A N 1
ATOM 579 C CA . ARG A 1 82 ? -4.439 -1.687 -18.613 1.00 97.12 82 ARG A CA 1
ATOM 580 C C . ARG A 1 82 ? -5.536 -1.674 -17.547 1.00 97.12 82 ARG A C 1
ATOM 582 O O . ARG A 1 82 ? -5.407 -2.317 -16.505 1.00 97.12 82 ARG A O 1
ATOM 589 N N . VAL A 1 83 ? -6.588 -0.885 -17.765 1.00 95.44 83 VAL A N 1
ATOM 590 C CA . VAL A 1 83 ? -7.712 -0.785 -16.828 1.00 95.44 83 VAL A CA 1
ATOM 591 C C . VAL A 1 83 ? -8.485 -2.100 -16.759 1.00 95.44 83 VAL A C 1
ATOM 593 O O . VAL A 1 83 ? -8.865 -2.511 -15.664 1.00 95.44 83 VAL A O 1
ATOM 596 N N . GLN A 1 84 ? -8.685 -2.768 -17.893 1.00 94.88 84 GLN A N 1
ATOM 597 C CA . GLN A 1 84 ? -9.336 -4.073 -17.968 1.00 94.88 84 GLN A CA 1
ATOM 598 C C . GLN A 1 84 ? -8.552 -5.146 -17.200 1.00 94.88 84 GLN A C 1
ATOM 600 O O . GLN A 1 84 ? -9.158 -5.955 -16.502 1.00 94.88 84 GLN A O 1
ATOM 605 N N . ALA A 1 85 ? -7.218 -5.078 -17.238 1.00 95.00 85 ALA A N 1
ATOM 606 C CA . ALA A 1 85 ? -6.322 -5.895 -16.421 1.00 95.00 85 ALA A CA 1
ATOM 607 C C . ALA A 1 85 ? -6.319 -5.507 -14.926 1.00 95.00 85 ALA A C 1
ATOM 609 O O . ALA A 1 85 ? -5.656 -6.145 -14.112 1.00 95.00 85 ALA A O 1
ATOM 610 N N . GLY A 1 86 ? -7.020 -4.436 -14.539 1.00 94.19 86 GLY A N 1
ATOM 611 C CA . GLY A 1 86 ? -7.087 -3.976 -13.154 1.00 94.19 86 GLY A CA 1
ATOM 612 C C . GLY A 1 86 ? -5.802 -3.324 -12.637 1.00 94.19 86 GLY A C 1
ATOM 613 O O . GLY A 1 86 ? -5.629 -3.160 -11.428 1.00 94.19 86 GLY A O 1
ATOM 614 N N . LEU A 1 87 ? -4.890 -2.931 -13.530 1.00 94.62 87 LEU A N 1
ATOM 615 C CA . LEU A 1 87 ? -3.573 -2.433 -13.150 1.00 94.62 87 LEU A CA 1
ATOM 616 C C . LEU A 1 87 ? -3.551 -0.910 -12.988 1.00 94.62 87 LEU A C 1
ATOM 618 O O . LEU A 1 87 ? -4.054 -0.132 -13.810 1.00 94.62 87 LEU A O 1
ATOM 622 N N . THR A 1 88 ? -2.869 -0.454 -11.935 1.00 94.25 88 THR A N 1
ATOM 623 C CA . THR A 1 88 ? -2.441 0.948 -11.861 1.00 94.25 88 THR A CA 1
ATOM 624 C C . THR A 1 88 ? -1.351 1.212 -12.889 1.00 94.25 88 THR A C 1
ATOM 626 O O . THR A 1 88 ? -0.644 0.305 -13.312 1.00 94.25 88 THR A O 1
ATOM 629 N N . LEU A 1 89 ? -1.155 2.476 -13.256 1.00 95.88 89 LEU A N 1
ATOM 630 C CA . LEU A 1 89 ? -0.088 2.856 -14.181 1.00 95.88 89 LEU A CA 1
ATOM 631 C C . LEU A 1 89 ? 1.319 2.480 -13.670 1.00 95.88 89 LEU A C 1
ATOM 633 O O . LEU A 1 89 ? 2.188 2.150 -14.466 1.00 95.88 89 LEU A O 1
ATOM 637 N N . ALA A 1 90 ? 1.547 2.540 -12.352 1.00 95.06 90 ALA A N 1
ATOM 638 C CA . ALA A 1 90 ? 2.817 2.128 -11.752 1.00 95.06 90 ALA A CA 1
ATOM 639 C C . ALA A 1 90 ? 3.007 0.610 -11.868 1.00 95.06 90 ALA A C 1
ATOM 641 O O . ALA A 1 90 ? 3.982 0.169 -12.462 1.00 95.06 90 ALA A O 1
ATOM 642 N N . ALA A 1 91 ? 2.015 -0.159 -11.405 1.00 95.12 91 ALA A N 1
ATOM 643 C CA . ALA A 1 91 ? 2.041 -1.619 -11.468 1.00 95.12 91 ALA A CA 1
ATOM 644 C C . ALA A 1 91 ? 2.164 -2.133 -12.909 1.00 95.12 91 ALA A C 1
ATOM 646 O O . ALA A 1 91 ? 2.916 -3.061 -13.165 1.00 95.12 91 ALA A O 1
ATOM 647 N N . ALA A 1 92 ? 1.482 -1.493 -13.860 1.00 97.12 92 ALA A N 1
ATOM 648 C CA . ALA A 1 92 ? 1.599 -1.811 -15.276 1.00 97.12 92 ALA A CA 1
ATOM 649 C C . ALA A 1 92 ? 3.003 -1.540 -15.824 1.00 97.12 92 ALA A C 1
ATOM 651 O O . ALA A 1 92 ? 3.542 -2.376 -16.537 1.00 97.12 92 ALA A O 1
ATOM 652 N N . ALA A 1 93 ? 3.613 -0.401 -15.488 1.00 97.56 93 ALA A N 1
ATOM 653 C CA . ALA A 1 93 ? 4.970 -0.100 -15.936 1.00 97.56 93 ALA A CA 1
ATOM 654 C C . ALA A 1 93 ? 5.992 -1.095 -15.366 1.00 97.56 93 ALA A C 1
ATOM 656 O O . ALA A 1 93 ? 6.911 -1.494 -16.076 1.00 97.56 93 ALA A O 1
ATOM 657 N N . ASP A 1 94 ? 5.831 -1.510 -14.109 1.00 96.38 94 ASP A N 1
ATOM 658 C CA . ASP A 1 94 ? 6.712 -2.501 -13.490 1.00 96.38 94 ASP A CA 1
ATOM 659 C C . ASP A 1 94 ? 6.477 -3.907 -14.067 1.00 96.38 94 ASP A C 1
ATOM 661 O O . ASP A 1 94 ? 7.443 -4.595 -14.387 1.00 96.38 94 ASP A O 1
ATOM 665 N N . ALA A 1 95 ? 5.219 -4.293 -14.311 1.00 97.06 95 ALA A N 1
ATOM 666 C CA . ALA A 1 95 ? 4.868 -5.560 -14.951 1.00 97.06 95 ALA A CA 1
ATOM 667 C C . ALA A 1 95 ? 5.416 -5.654 -16.381 1.00 97.06 95 ALA A C 1
ATOM 669 O O . ALA A 1 95 ? 6.046 -6.646 -16.724 1.00 97.06 95 ALA A O 1
ATOM 670 N N . VAL A 1 96 ? 5.247 -4.608 -17.198 1.00 97.81 96 VAL A N 1
ATOM 671 C CA . VAL A 1 96 ? 5.805 -4.562 -18.559 1.00 97.81 96 VAL A CA 1
ATOM 672 C C . VAL A 1 96 ? 7.329 -4.616 -18.510 1.00 97.81 96 VAL A C 1
ATOM 674 O O . VAL A 1 96 ? 7.936 -5.365 -19.266 1.00 97.81 96 VAL A O 1
ATOM 677 N N . ARG A 1 97 ? 7.967 -3.874 -17.595 1.00 97.38 97 ARG A N 1
ATOM 678 C CA . ARG A 1 97 ? 9.430 -3.892 -17.445 1.00 97.38 97 ARG A CA 1
ATOM 679 C C . ARG A 1 97 ? 9.963 -5.272 -17.071 1.00 97.38 97 ARG A C 1
ATOM 681 O O . ARG A 1 97 ? 11.003 -5.650 -17.589 1.00 97.38 97 ARG A O 1
ATOM 688 N N . ALA A 1 98 ? 9.257 -6.014 -16.220 1.00 96.81 98 ALA A N 1
ATOM 689 C CA . ALA A 1 98 ? 9.643 -7.369 -15.832 1.00 96.81 98 ALA A CA 1
ATOM 690 C C . ALA A 1 98 ? 9.607 -8.373 -17.001 1.00 96.81 98 ALA A C 1
ATOM 692 O O . ALA A 1 98 ? 10.280 -9.395 -16.932 1.00 96.81 98 ALA A O 1
ATOM 693 N N . GLN A 1 99 ? 8.844 -8.087 -18.062 1.00 97.62 99 GLN A N 1
ATOM 694 C CA . GLN A 1 99 ? 8.763 -8.923 -19.267 1.00 97.62 99 GLN A CA 1
ATOM 695 C C . GLN A 1 99 ? 9.768 -8.518 -20.357 1.00 97.62 99 GLN A C 1
ATOM 697 O O . GLN A 1 99 ? 9.952 -9.248 -21.328 1.00 97.62 99 GLN A O 1
ATOM 702 N N . LEU A 1 100 ? 10.404 -7.349 -20.236 1.00 96.81 100 LEU A N 1
ATOM 703 C CA . LEU A 1 100 ? 11.387 -6.884 -21.212 1.00 96.81 100 LEU A CA 1
ATOM 704 C C . LEU A 1 100 ? 12.764 -7.512 -20.923 1.00 96.81 100 LEU A C 1
ATOM 706 O O . LEU A 1 100 ? 13.160 -7.587 -19.758 1.00 96.81 100 LEU A O 1
ATOM 710 N N . PRO A 1 101 ? 13.534 -7.916 -21.952 1.00 95.62 101 PRO A N 1
ATOM 711 C CA . PRO A 1 101 ? 14.879 -8.447 -21.752 1.00 95.62 101 PRO A CA 1
ATOM 712 C C . PRO A 1 101 ? 15.793 -7.440 -21.044 1.00 95.62 101 PRO A C 1
ATOM 714 O O . PRO A 1 101 ? 15.856 -6.260 -21.412 1.00 95.62 101 PRO A O 1
ATOM 717 N N . ALA A 1 102 ? 16.542 -7.913 -20.047 1.00 93.50 102 ALA A N 1
ATOM 718 C CA . ALA A 1 102 ? 17.559 -7.101 -19.391 1.00 93.50 102 ALA A CA 1
ATOM 719 C C . ALA A 1 102 ? 18.594 -6.620 -20.425 1.00 93.50 102 ALA A C 1
ATOM 721 O O . ALA A 1 102 ? 19.072 -7.397 -21.246 1.00 93.50 102 ALA A O 1
ATOM 722 N N . GLY A 1 103 ? 18.921 -5.325 -20.405 1.00 91.88 103 GLY A N 1
ATOM 723 C CA . GLY A 1 103 ? 19.883 -4.728 -21.340 1.00 91.88 103 GLY A CA 1
ATOM 724 C C . GLY A 1 103 ? 19.315 -4.301 -22.700 1.00 91.88 103 GLY A C 1
ATOM 725 O O . GLY A 1 103 ? 20.045 -3.692 -23.473 1.00 91.88 103 GLY A O 1
ATOM 726 N N . ALA A 1 104 ? 18.022 -4.504 -22.983 1.00 90.88 104 ALA A N 1
ATOM 727 C CA . ALA A 1 104 ? 17.420 -4.104 -24.265 1.00 90.88 104 ALA A CA 1
ATOM 728 C C . ALA A 1 104 ? 17.380 -2.577 -24.511 1.00 90.88 104 ALA A C 1
ATOM 730 O O . ALA A 1 104 ? 16.982 -2.134 -25.584 1.00 90.88 104 ALA A O 1
ATOM 731 N N . GLY A 1 105 ? 17.720 -1.748 -23.515 1.00 94.75 105 GLY A N 1
ATOM 732 C CA . GLY A 1 105 ? 17.647 -0.284 -23.619 1.00 94.75 105 GLY A CA 1
ATOM 733 C C . GLY A 1 105 ? 16.218 0.274 -23.729 1.00 94.75 105 GLY A C 1
ATOM 734 O O . GLY A 1 105 ? 16.032 1.473 -23.934 1.00 94.75 105 GLY A O 1
ATOM 735 N N . ILE A 1 106 ? 15.192 -0.571 -23.574 1.00 96.38 106 ILE A N 1
ATOM 736 C CA . ILE A 1 106 ? 13.783 -0.188 -23.694 1.00 96.38 106 ILE A CA 1
ATOM 737 C C . ILE A 1 106 ? 13.300 0.391 -22.362 1.00 96.38 106 ILE A C 1
ATOM 739 O O . ILE A 1 106 ? 13.064 -0.323 -21.386 1.00 96.38 106 ILE A O 1
ATOM 743 N N . ALA A 1 107 ? 13.115 1.709 -22.313 1.00 94.38 107 ALA A N 1
ATOM 744 C CA . ALA A 1 107 ? 12.577 2.362 -21.129 1.00 94.38 107 ALA A CA 1
ATOM 745 C C . ALA A 1 107 ? 11.077 2.053 -20.964 1.00 94.38 107 ALA A C 1
ATOM 747 O O . ALA A 1 107 ? 10.269 2.339 -21.848 1.00 94.38 107 ALA A O 1
ATOM 748 N N . CYS A 1 108 ? 10.686 1.534 -19.798 1.00 96.81 108 CYS A N 1
ATOM 749 C CA . CYS A 1 108 ? 9.281 1.383 -19.409 1.00 96.81 108 CYS A CA 1
ATOM 750 C C . CYS A 1 108 ? 9.075 1.799 -17.946 1.00 96.81 108 CYS A C 1
ATOM 752 O O . CYS A 1 108 ? 8.939 0.989 -17.026 1.00 96.81 108 CYS A O 1
ATOM 754 N N . SER A 1 109 ? 9.139 3.110 -17.710 1.00 96.62 109 SER A N 1
ATOM 755 C CA . SER A 1 109 ? 8.825 3.729 -16.421 1.00 96.62 109 SER A CA 1
ATOM 756 C C . SER A 1 109 ? 7.389 4.254 -16.410 1.00 96.62 109 SER A C 1
ATOM 758 O O . SER A 1 109 ? 6.780 4.467 -17.460 1.00 96.62 109 SER A O 1
ATOM 760 N N . ARG A 1 110 ? 6.842 4.527 -15.219 1.00 97.31 110 ARG A N 1
ATOM 761 C CA . ARG A 1 110 ? 5.489 5.089 -15.078 1.00 97.31 110 ARG A CA 1
ATOM 762 C C . ARG A 1 110 ? 5.256 6.337 -15.956 1.00 97.31 110 ARG A C 1
ATOM 764 O O . ARG A 1 110 ? 4.217 6.375 -16.608 1.00 97.31 110 ARG A O 1
ATOM 771 N N . PRO A 1 111 ? 6.147 7.353 -16.014 1.00 97.06 111 PRO A N 1
ATOM 772 C CA . PRO A 1 111 ? 5.965 8.505 -16.905 1.00 97.06 111 PRO A CA 1
ATOM 773 C C . PRO A 1 111 ? 5.959 8.153 -18.396 1.00 97.06 111 PRO A C 1
ATOM 775 O O . PRO A 1 111 ? 5.181 8.749 -19.141 1.00 97.06 111 PRO A O 1
ATOM 778 N N . VAL A 1 112 ? 6.794 7.192 -18.811 1.00 97.44 112 VAL A N 1
ATOM 779 C CA . VAL A 1 112 ? 6.897 6.736 -20.206 1.00 97.44 112 VAL A CA 1
ATOM 780 C C . VAL A 1 112 ? 5.609 6.040 -20.627 1.00 97.44 112 VAL A C 1
ATOM 782 O O . VAL A 1 112 ? 4.993 6.458 -21.603 1.00 97.44 112 VAL A O 1
ATOM 785 N N . LEU A 1 113 ? 5.128 5.079 -19.832 1.00 97.69 113 LEU A N 1
ATOM 786 C CA . LEU A 1 113 ? 3.851 4.413 -20.093 1.00 97.69 113 LEU A CA 1
ATOM 787 C C . LEU A 1 113 ? 2.679 5.409 -20.068 1.00 97.69 113 LEU A C 1
ATOM 789 O O . LEU A 1 113 ? 1.785 5.342 -20.904 1.00 97.69 113 LEU A O 1
ATOM 793 N N . ALA A 1 114 ? 2.710 6.402 -19.168 1.00 96.94 114 ALA A N 1
ATOM 794 C CA . ALA A 1 114 ? 1.710 7.471 -19.160 1.00 96.94 114 ALA A CA 1
ATOM 795 C C . ALA A 1 114 ? 1.674 8.245 -20.485 1.00 96.94 114 ALA A C 1
ATOM 797 O O . ALA A 1 114 ? 0.604 8.670 -20.911 1.00 96.94 114 ALA A O 1
ATOM 798 N N . ALA A 1 115 ? 2.846 8.556 -21.046 1.00 95.38 115 ALA A N 1
ATOM 799 C CA . ALA A 1 115 ? 2.970 9.298 -22.295 1.00 95.38 115 ALA A CA 1
ATOM 800 C C . ALA A 1 115 ? 2.502 8.451 -23.480 1.00 95.38 115 ALA A C 1
ATOM 802 O O . ALA A 1 115 ? 1.713 8.947 -24.283 1.00 95.38 115 ALA A O 1
ATOM 803 N N . ALA A 1 116 ? 2.882 7.172 -23.497 1.00 97.06 116 ALA A N 1
ATOM 804 C CA . ALA A 1 116 ? 2.405 6.185 -24.455 1.00 97.06 116 ALA A CA 1
ATOM 805 C C . ALA A 1 116 ? 0.873 6.099 -24.479 1.00 97.06 116 ALA A C 1
ATOM 807 O O . ALA A 1 116 ? 0.273 6.284 -25.527 1.00 97.06 116 ALA A O 1
ATOM 808 N N . GLU A 1 117 ? 0.220 5.963 -23.320 1.00 97.50 117 GLU A N 1
ATOM 809 C CA . GLU A 1 117 ? -1.251 5.947 -23.204 1.00 97.50 117 GLU A CA 1
ATOM 810 C C . GLU A 1 117 ? -1.944 7.243 -23.663 1.00 97.50 117 GLU A C 1
ATOM 812 O O . GLU A 1 117 ? -3.163 7.274 -23.808 1.00 97.50 117 GLU A O 1
ATOM 817 N N . ARG A 1 118 ? -1.192 8.332 -23.867 1.00 96.44 118 ARG A N 1
ATOM 818 C CA . ARG A 1 118 ? -1.690 9.594 -24.439 1.00 96.44 118 ARG A CA 1
ATOM 819 C C . ARG A 1 118 ? -1.379 9.736 -25.934 1.00 96.44 118 ARG A C 1
ATOM 821 O O . ARG A 1 118 ? -1.529 10.834 -26.461 1.00 96.44 118 ARG A O 1
ATOM 828 N N . GLY A 1 119 ? -0.913 8.672 -26.584 1.00 96.62 119 GLY A N 1
ATOM 829 C CA . GLY A 1 119 ? -0.547 8.658 -28.000 1.00 96.62 119 GLY A CA 1
ATOM 830 C C . GLY A 1 119 ? 0.853 9.190 -28.306 1.00 96.62 119 GLY A C 1
ATOM 831 O O . GLY A 1 119 ? 1.190 9.387 -29.468 1.00 96.62 119 GLY A O 1
ATOM 832 N N . VAL A 1 120 ? 1.696 9.428 -27.294 1.00 96.56 120 VAL A N 1
ATOM 833 C CA . VAL A 1 120 ? 3.094 9.827 -27.519 1.00 96.56 120 VAL A CA 1
ATOM 834 C C . VAL A 1 120 ? 3.957 8.576 -27.566 1.00 96.56 120 VAL A C 1
ATOM 836 O O . VAL A 1 120 ? 4.249 8.006 -26.515 1.00 96.56 120 VAL A O 1
ATOM 839 N N . LEU A 1 121 ? 4.371 8.162 -28.765 1.00 96.75 121 LEU A N 1
ATOM 840 C CA . LEU A 1 121 ? 5.249 7.007 -28.948 1.00 96.75 121 LEU A CA 1
ATOM 84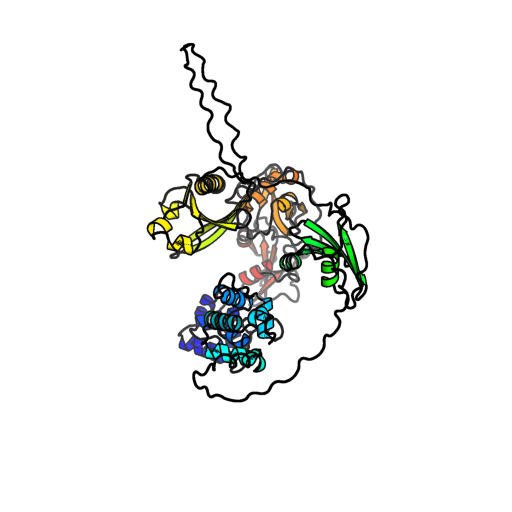1 C C . LEU A 1 121 ? 6.629 7.289 -28.324 1.00 96.75 121 LEU A C 1
ATOM 843 O O . LEU A 1 121 ? 7.320 8.211 -28.769 1.00 96.75 121 LEU A O 1
ATOM 847 N N . PRO A 1 122 ? 7.053 6.541 -27.289 1.00 96.56 122 PRO A N 1
ATOM 848 C CA . PRO A 1 122 ? 8.376 6.728 -26.710 1.00 96.56 122 PRO A CA 1
ATOM 849 C C . PRO A 1 122 ? 9.474 6.406 -27.737 1.00 96.56 122 PRO A C 1
ATOM 851 O O . PRO A 1 122 ? 9.380 5.374 -28.402 1.00 96.56 122 PRO A O 1
ATOM 854 N N . PRO A 1 123 ? 10.556 7.203 -27.836 1.00 95.19 123 PRO A N 1
ATOM 855 C CA . PRO A 1 123 ? 11.640 6.935 -28.787 1.00 95.19 123 PRO A CA 1
ATOM 856 C C . PRO A 1 123 ? 12.275 5.550 -28.622 1.00 95.19 123 PRO A C 1
ATOM 858 O O . PRO A 1 123 ? 12.634 4.914 -29.604 1.00 95.19 123 PRO A O 1
ATOM 861 N N . SER A 1 124 ? 12.349 5.039 -27.389 1.00 95.50 124 SER A N 1
ATOM 862 C CA . SER A 1 124 ? 12.862 3.694 -27.101 1.00 95.50 124 SER A CA 1
ATOM 863 C C . SER A 1 124 ? 11.933 2.560 -27.553 1.00 95.50 124 SER A C 1
ATOM 865 O O . SER A 1 124 ? 12.311 1.401 -27.444 1.00 95.50 124 SER A O 1
ATOM 867 N N . TRP A 1 125 ? 10.702 2.865 -27.977 1.00 96.38 125 TRP A N 1
ATOM 868 C CA . TRP A 1 125 ? 9.732 1.894 -28.500 1.00 96.38 125 TRP A CA 1
ATOM 869 C C . TRP A 1 125 ? 9.600 1.976 -30.022 1.00 96.38 125 TRP A C 1
ATOM 871 O O . TRP A 1 125 ? 9.013 1.083 -30.615 1.00 96.38 125 TRP A O 1
ATOM 881 N N . ALA A 1 126 ? 10.101 3.050 -30.641 1.00 92.69 126 ALA A N 1
ATOM 882 C CA . ALA A 1 126 ? 9.901 3.332 -32.057 1.00 92.69 126 ALA A CA 1
ATOM 883 C C . ALA A 1 126 ? 10.579 2.334 -33.016 1.00 92.69 126 ALA A C 1
ATOM 885 O O . ALA A 1 126 ? 9.962 2.009 -34.027 1.00 92.69 126 ALA A O 1
ATOM 886 N N . PRO A 1 127 ? 11.797 1.815 -32.748 1.00 91.44 127 PRO A N 1
ATOM 887 C CA . PRO A 1 127 ? 12.399 0.824 -33.632 1.00 91.44 127 PRO A CA 1
ATOM 888 C C . PRO A 1 127 ? 11.507 -0.426 -33.744 1.00 91.44 127 PRO A C 1
ATOM 890 O O . PRO A 1 127 ? 11.092 -0.943 -32.703 1.00 91.44 127 PRO A O 1
ATOM 893 N N . PRO A 1 128 ? 11.260 -0.972 -34.951 1.00 87.62 128 PRO A N 1
ATOM 894 C CA . PRO A 1 128 ? 10.393 -2.137 -35.146 1.00 87.62 128 PRO A CA 1
ATOM 895 C C . PRO A 1 128 ? 10.656 -3.332 -34.207 1.00 87.62 128 PRO A C 1
ATOM 897 O O . PRO A 1 128 ? 9.687 -3.854 -33.645 1.00 87.62 128 PRO A O 1
ATOM 900 N N . PRO A 1 129 ? 11.914 -3.755 -33.942 1.00 91.06 129 PRO A N 1
ATOM 901 C CA . PRO A 1 129 ? 12.156 -4.850 -33.002 1.00 91.06 129 PRO A CA 1
ATOM 902 C C . PRO A 1 129 ? 11.777 -4.481 -31.560 1.00 91.06 129 PRO A C 1
ATOM 904 O O . PRO A 1 129 ? 11.248 -5.318 -30.831 1.00 91.06 129 PRO A O 1
ATOM 907 N N . ALA A 1 130 ? 11.982 -3.226 -31.150 1.00 92.75 130 ALA A N 1
ATOM 908 C CA . ALA A 1 130 ? 11.597 -2.753 -29.822 1.00 92.75 130 ALA A CA 1
ATOM 909 C C . ALA A 1 130 ? 10.070 -2.649 -29.681 1.00 92.75 130 ALA A C 1
ATOM 911 O O . ALA A 1 130 ? 9.529 -3.043 -28.648 1.00 92.75 130 ALA A O 1
ATOM 912 N N . ALA A 1 131 ? 9.367 -2.190 -30.722 1.00 94.31 131 ALA A N 1
ATOM 913 C CA . ALA A 1 131 ? 7.907 -2.131 -30.749 1.00 94.31 131 ALA A CA 1
ATOM 914 C C . ALA A 1 131 ? 7.288 -3.522 -30.547 1.00 94.31 131 ALA A C 1
ATOM 916 O O . ALA A 1 131 ? 6.431 -3.690 -29.680 1.00 94.31 131 ALA A O 1
ATOM 917 N N . GLY A 1 132 ? 7.774 -4.531 -31.281 1.00 95.75 132 GLY A N 1
ATOM 918 C CA . GLY A 1 132 ? 7.317 -5.917 -31.140 1.00 95.75 132 GLY A CA 1
ATOM 919 C C . GLY A 1 132 ? 7.554 -6.482 -29.735 1.00 95.75 132 GLY A C 1
ATOM 920 O O . GLY A 1 132 ? 6.649 -7.076 -29.147 1.00 95.75 132 GLY A O 1
ATOM 921 N N . MET A 1 133 ? 8.731 -6.232 -29.147 1.00 96.88 133 MET A N 1
ATOM 922 C CA . MET A 1 133 ? 9.033 -6.647 -27.768 1.00 96.88 133 MET A CA 1
ATOM 923 C C . MET A 1 133 ? 8.107 -5.979 -26.747 1.00 96.88 133 MET A C 1
ATOM 925 O O . MET A 1 133 ? 7.606 -6.645 -25.841 1.00 96.88 133 MET A O 1
ATOM 929 N N . VAL A 1 134 ? 7.848 -4.676 -26.890 1.00 97.50 134 VAL A N 1
ATOM 930 C CA . VAL A 1 134 ? 6.948 -3.949 -25.986 1.00 97.50 134 VAL A CA 1
ATOM 931 C C . VAL A 1 134 ? 5.509 -4.437 -26.139 1.00 97.50 134 VAL A C 1
ATOM 933 O O . VAL A 1 134 ? 4.844 -4.633 -25.126 1.00 97.50 134 VAL A O 1
ATOM 936 N N . GLN A 1 135 ? 5.026 -4.685 -27.359 1.00 97.50 135 GLN A N 1
ATOM 937 C CA . GLN A 1 135 ? 3.692 -5.254 -27.581 1.00 97.50 13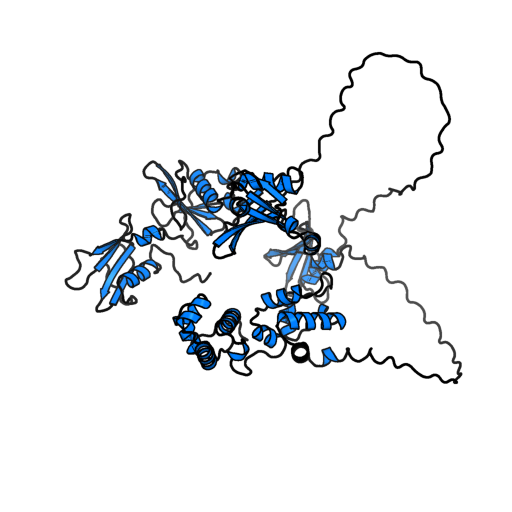5 GLN A CA 1
ATOM 938 C C . GLN A 1 135 ? 3.558 -6.647 -26.945 1.00 97.50 135 GLN A C 1
ATOM 940 O O . GLN A 1 135 ? 2.576 -6.906 -26.250 1.00 97.50 135 GLN A O 1
ATOM 945 N N . GLY A 1 136 ? 4.564 -7.514 -27.093 1.00 97.50 136 GLY A N 1
ATOM 946 C CA . GLY A 1 136 ? 4.595 -8.816 -26.418 1.00 97.50 136 GLY A CA 1
ATOM 947 C C . GLY A 1 136 ? 4.550 -8.686 -24.890 1.00 97.50 136 GLY A C 1
ATOM 948 O O . GLY A 1 136 ? 3.721 -9.316 -24.231 1.00 97.50 136 GLY A O 1
ATOM 949 N N . ALA A 1 137 ? 5.377 -7.800 -24.328 1.00 97.81 137 ALA A N 1
ATOM 950 C CA . ALA A 1 137 ? 5.406 -7.513 -22.894 1.00 97.81 137 ALA A CA 1
ATOM 951 C C . ALA A 1 137 ? 4.073 -6.940 -22.374 1.00 97.81 137 ALA A C 1
ATOM 953 O O . ALA A 1 137 ? 3.621 -7.317 -21.291 1.00 97.81 137 ALA A O 1
ATOM 954 N N . LEU A 1 138 ? 3.418 -6.061 -23.143 1.00 98.12 138 LEU A N 1
ATOM 955 C CA . LEU A 1 138 ? 2.086 -5.529 -22.837 1.00 98.12 138 LEU A CA 1
ATOM 956 C C . LEU A 1 138 ? 1.020 -6.631 -22.857 1.00 98.12 138 LEU A C 1
ATOM 958 O O . LEU A 1 138 ? 0.176 -6.652 -21.966 1.00 98.12 138 LEU A O 1
ATOM 962 N N . GLY A 1 139 ? 1.074 -7.560 -23.815 1.00 97.81 139 GLY A N 1
ATOM 963 C CA . GLY A 1 139 ? 0.142 -8.691 -23.892 1.00 97.81 139 GLY A CA 1
ATOM 964 C C . GLY A 1 139 ? 0.194 -9.571 -22.652 1.00 97.81 139 GLY A C 1
ATOM 965 O O . GLY A 1 139 ? -0.836 -9.820 -22.025 1.00 97.81 139 GLY A O 1
ATOM 966 N N . VAL A 1 140 ? 1.402 -9.948 -22.224 1.00 97.50 140 VAL A N 1
ATOM 967 C CA . VAL A 1 140 ? 1.596 -10.726 -20.992 1.00 97.50 140 VAL A CA 1
ATOM 968 C C . VAL A 1 140 ? 1.161 -9.927 -19.762 1.00 97.50 140 VAL A C 1
ATOM 970 O O . VAL A 1 140 ? 0.398 -10.433 -18.942 1.00 97.50 140 VAL A O 1
ATOM 973 N N . ALA A 1 141 ? 1.594 -8.668 -19.639 1.00 96.94 141 ALA A N 1
ATOM 974 C CA . ALA A 1 141 ? 1.274 -7.837 -18.479 1.00 96.94 141 ALA A CA 1
ATOM 975 C C . ALA A 1 141 ? -0.231 -7.555 -18.342 1.00 96.94 141 ALA A C 1
ATOM 977 O O . ALA A 1 141 ? -0.727 -7.437 -17.223 1.00 96.94 141 ALA A O 1
ATOM 978 N N . TYR A 1 142 ? -0.959 -7.420 -19.454 1.00 97.00 142 TYR A N 1
ATOM 979 C CA . TYR A 1 142 ? -2.391 -7.103 -19.454 1.00 97.00 142 TYR A CA 1
ATOM 980 C C . TYR A 1 142 ? -3.290 -8.339 -19.562 1.00 97.00 142 TYR A C 1
ATOM 982 O O . TYR A 1 142 ? -4.508 -8.198 -19.473 1.00 97.00 142 TYR A O 1
ATOM 990 N N . GLY A 1 143 ? -2.721 -9.535 -19.749 1.00 95.62 143 GLY A N 1
ATOM 991 C CA . GLY A 1 143 ? -3.496 -10.744 -20.037 1.00 95.62 143 GLY A CA 1
ATOM 992 C C . GLY A 1 143 ? -4.298 -10.627 -21.337 1.00 95.62 143 GLY A C 1
ATOM 993 O O . GLY A 1 143 ? -5.403 -11.155 -21.427 1.00 95.62 143 GLY A O 1
ATOM 994 N N . ALA A 1 144 ? -3.769 -9.889 -22.316 1.00 96.62 144 ALA A N 1
ATOM 995 C CA . ALA A 1 144 ? -4.414 -9.609 -23.592 1.00 96.62 144 ALA A CA 1
ATOM 996 C C . ALA A 1 144 ? -3.716 -10.370 -24.726 1.00 96.62 144 ALA A C 1
ATOM 998 O O . ALA A 1 144 ? -2.491 -10.506 -24.742 1.00 96.62 144 ALA A O 1
ATOM 999 N N . GLY A 1 145 ? -4.496 -10.853 -25.694 1.00 97.06 145 GLY A N 1
ATOM 1000 C CA . GLY A 1 145 ? -3.951 -11.509 -26.885 1.00 97.06 145 GLY A CA 1
ATOM 1001 C C . GLY A 1 145 ? -3.169 -10.531 -27.769 1.00 97.06 145 GLY A C 1
ATOM 1002 O O . GLY A 1 145 ? -3.445 -9.331 -27.767 1.00 97.06 145 GLY A O 1
ATOM 1003 N N . GLY A 1 146 ? -2.226 -11.044 -28.568 1.00 96.69 146 GLY A N 1
ATOM 1004 C CA . GLY A 1 146 ? -1.398 -10.219 -29.460 1.00 96.69 146 GLY A CA 1
ATOM 1005 C C . GLY A 1 146 ? -2.217 -9.323 -30.396 1.00 96.69 146 GLY A C 1
ATOM 1006 O O . GLY A 1 146 ? -1.908 -8.145 -30.535 1.00 96.69 146 GLY A O 1
ATOM 1007 N N . GLU A 1 147 ? -3.323 -9.834 -30.946 1.00 96.62 147 GLU A N 1
ATOM 1008 C CA . GLU A 1 147 ? -4.245 -9.058 -31.791 1.00 96.62 147 GLU A CA 1
ATOM 1009 C C . GLU A 1 147 ? -4.916 -7.901 -31.039 1.00 96.62 147 GLU A C 1
ATOM 1011 O O . GLU A 1 147 ? -5.034 -6.799 -31.570 1.00 96.62 147 GLU A O 1
ATOM 1016 N N . GLN A 1 148 ? -5.321 -8.120 -29.783 1.00 96.75 148 GLN A N 1
ATOM 1017 C CA . GLN A 1 148 ? -5.933 -7.073 -28.958 1.00 96.75 148 GLN A CA 1
ATOM 1018 C C . GLN A 1 148 ? -4.924 -5.967 -28.648 1.00 96.75 148 GLN A C 1
ATOM 1020 O O . GLN A 1 148 ? -5.268 -4.786 -28.701 1.00 96.75 148 GLN A O 1
ATOM 1025 N N . VAL A 1 149 ? -3.676 -6.340 -28.347 1.00 97.75 149 VAL A N 1
ATOM 1026 C CA . VAL A 1 149 ? -2.601 -5.372 -28.105 1.00 97.75 149 VAL A CA 1
ATOM 1027 C C . VAL A 1 149 ? -2.260 -4.612 -29.377 1.00 97.75 149 VAL A C 1
ATOM 1029 O O . VAL A 1 149 ? -2.136 -3.395 -29.310 1.00 97.75 149 VAL A O 1
ATOM 1032 N N . ALA A 1 150 ? -2.151 -5.286 -30.523 1.00 95.94 150 ALA A N 1
ATOM 1033 C CA . ALA A 1 150 ? -1.888 -4.645 -31.808 1.00 95.94 150 ALA A CA 1
ATOM 1034 C C . ALA A 1 150 ? -2.998 -3.646 -32.175 1.00 95.94 150 ALA A C 1
ATOM 1036 O O . ALA A 1 150 ? -2.706 -2.497 -32.499 1.00 95.94 150 ALA A O 1
ATOM 1037 N N . ALA A 1 151 ? -4.271 -4.028 -32.023 1.00 96.25 151 ALA A N 1
ATOM 1038 C CA . ALA A 1 151 ? -5.402 -3.131 -32.248 1.00 96.25 151 ALA A CA 1
ATOM 1039 C C . ALA A 1 151 ? -5.367 -1.913 -31.308 1.00 96.25 151 ALA A C 1
ATOM 1041 O O . ALA A 1 151 ? -5.468 -0.773 -31.762 1.00 96.25 151 ALA A O 1
ATOM 1042 N N . ALA A 1 152 ? -5.149 -2.135 -30.007 1.00 96.62 152 ALA A N 1
ATOM 1043 C CA . ALA A 1 152 ? -5.033 -1.063 -29.020 1.00 96.62 152 ALA A CA 1
ATOM 1044 C C . ALA A 1 152 ? -3.814 -0.158 -29.270 1.00 96.62 152 ALA A C 1
ATOM 1046 O O . ALA A 1 152 ? -3.869 1.048 -29.017 1.00 96.62 152 ALA A O 1
ATOM 1047 N N . TRP A 1 153 ? -2.714 -0.722 -29.767 1.00 97.00 153 TRP A N 1
ATOM 1048 C CA . TRP A 1 153 ? -1.506 -0.003 -30.157 1.00 97.00 153 TRP A CA 1
ATOM 1049 C C . TRP A 1 153 ? -1.777 0.914 -31.350 1.00 97.00 153 TRP A C 1
ATOM 1051 O O . TRP A 1 153 ? -1.516 2.115 -31.262 1.00 97.00 153 TRP A O 1
ATOM 1061 N N . SER A 1 154 ? -2.368 0.382 -32.424 1.00 96.00 154 SER A N 1
ATOM 1062 C CA . SER A 1 154 ? -2.771 1.152 -33.607 1.00 96.00 154 SER A CA 1
ATOM 1063 C C . SER A 1 154 ? -3.798 2.232 -33.273 1.00 96.00 154 SER A C 1
ATOM 1065 O O . SER A 1 154 ? -3.709 3.339 -33.795 1.00 96.00 154 SER A O 1
ATOM 1067 N N . GLU A 1 155 ? -4.740 1.958 -32.370 1.00 96.38 155 GLU A N 1
ATOM 1068 C CA . GLU A 1 155 ? -5.697 2.958 -31.889 1.00 96.38 155 GLU A CA 1
ATOM 1069 C C . GLU A 1 155 ? -5.008 4.078 -31.089 1.00 96.38 155 GLU A C 1
ATOM 1071 O O . GLU A 1 155 ? -5.368 5.247 -31.216 1.00 96.38 155 GLU A O 1
ATOM 1076 N N . THR A 1 156 ? -3.988 3.744 -30.290 1.00 96.69 156 THR A N 1
ATOM 1077 C CA . THR A 1 156 ? -3.283 4.714 -29.433 1.00 96.69 156 THR A CA 1
ATOM 1078 C C . THR A 1 156 ? -2.337 5.618 -30.225 1.00 96.69 156 THR A C 1
ATOM 1080 O O . THR A 1 156 ? -2.278 6.817 -29.958 1.00 96.69 156 THR A O 1
ATOM 1083 N N . PHE A 1 157 ? -1.583 5.062 -31.178 1.00 96.12 157 PHE A N 1
ATOM 1084 C CA . PHE A 1 157 ? -0.539 5.787 -31.918 1.00 96.12 157 PHE A CA 1
ATOM 1085 C C . PHE A 1 157 ? -0.936 6.167 -33.354 1.00 96.12 157 PHE A C 1
ATOM 1087 O O . PHE A 1 157 ? -0.225 6.933 -34.004 1.00 96.12 157 PHE A O 1
ATOM 1094 N N . GLY A 1 158 ? -2.075 5.674 -33.844 1.00 93.12 158 GLY A N 1
ATOM 1095 C CA . GLY A 1 158 ? -2.534 5.854 -35.219 1.00 93.12 158 GLY A CA 1
ATOM 1096 C C . GLY A 1 158 ? -1.840 4.926 -36.224 1.00 93.12 158 GLY A C 1
ATOM 1097 O O . GLY A 1 158 ? -0.835 4.277 -35.933 1.00 93.12 158 GLY A O 1
ATOM 1098 N N . ALA A 1 159 ? -2.370 4.892 -37.452 1.00 74.06 159 ALA A N 1
ATOM 1099 C CA . ALA A 1 159 ? -1.860 4.050 -38.541 1.00 74.06 159 ALA A CA 1
ATOM 1100 C C . ALA A 1 159 ? -0.416 4.388 -38.957 1.00 74.06 159 ALA A C 1
ATOM 1102 O O . ALA A 1 159 ? 0.313 3.508 -39.402 1.00 74.06 159 ALA A O 1
ATOM 1103 N N . ALA A 1 160 ? 0.025 5.635 -38.747 1.00 58.28 160 ALA A N 1
ATOM 1104 C CA . ALA A 1 160 ? 1.370 6.082 -39.106 1.00 58.28 160 ALA A CA 1
ATOM 1105 C C . ALA A 1 160 ? 2.485 5.304 -38.381 1.00 58.28 160 ALA A C 1
ATOM 1107 O O . ALA A 1 160 ? 3.588 5.218 -38.903 1.00 58.28 160 ALA A O 1
ATOM 1108 N N . ALA A 1 161 ? 2.196 4.697 -37.222 1.00 57.81 161 ALA A N 1
ATOM 1109 C CA . ALA A 1 161 ? 3.154 3.867 -36.492 1.00 57.81 161 ALA A CA 1
ATOM 1110 C C . ALA A 1 161 ? 3.296 2.434 -37.050 1.00 57.81 161 ALA A C 1
ATOM 1112 O O . ALA A 1 161 ? 4.235 1.740 -36.672 1.00 57.81 161 ALA A O 1
ATOM 1113 N N . ALA A 1 162 ? 2.375 1.975 -37.906 1.00 53.41 162 ALA A N 1
ATOM 1114 C CA . ALA A 1 162 ? 2.373 0.612 -38.452 1.00 53.41 162 ALA A CA 1
ATOM 1115 C C . ALA A 1 162 ? 3.002 0.515 -39.856 1.00 53.41 162 ALA A C 1
ATOM 1117 O O . ALA A 1 162 ? 3.463 -0.551 -40.252 1.00 53.41 162 ALA A O 1
ATOM 1118 N N . THR A 1 163 ? 3.054 1.620 -40.605 1.00 48.97 163 THR A N 1
ATOM 1119 C CA . THR A 1 163 ? 3.423 1.612 -42.036 1.00 48.97 163 THR A CA 1
ATOM 1120 C C . THR A 1 163 ? 4.889 1.298 -42.350 1.00 48.97 163 THR A C 1
ATOM 1122 O O . THR A 1 163 ? 5.190 1.007 -43.502 1.00 48.97 163 THR A O 1
ATOM 1125 N N . ASP A 1 164 ? 5.787 1.276 -41.363 1.00 51.19 164 ASP A N 1
ATOM 1126 C CA . ASP A 1 164 ? 7.200 0.934 -41.594 1.00 51.19 164 ASP A CA 1
ATOM 1127 C C . ASP A 1 164 ? 7.498 -0.579 -41.449 1.00 51.19 164 ASP A C 1
ATOM 1129 O O . ASP A 1 164 ? 8.639 -0.997 -41.629 1.00 51.19 164 ASP A O 1
ATOM 1133 N N . GLN A 1 165 ? 6.501 -1.428 -41.144 1.00 48.88 165 GLN A N 1
ATOM 1134 C CA . GLN A 1 165 ? 6.705 -2.873 -40.922 1.00 48.88 165 GLN A CA 1
ATOM 1135 C C . GLN A 1 165 ? 6.601 -3.763 -42.175 1.00 48.88 165 GLN A C 1
ATOM 1137 O O . GLN A 1 165 ? 7.111 -4.882 -42.146 1.00 48.88 165 GLN A O 1
ATOM 1142 N N . GLU A 1 166 ? 5.993 -3.312 -43.276 1.00 48.12 166 GLU A N 1
ATOM 1143 C CA . GLU A 1 166 ? 5.767 -4.172 -44.458 1.00 48.12 166 GLU A CA 1
ATOM 1144 C C . GLU A 1 166 ? 6.819 -4.025 -45.577 1.00 48.12 166 GLU A C 1
ATOM 1146 O O . GLU A 1 166 ? 6.796 -4.789 -46.541 1.00 48.12 166 GLU A O 1
ATOM 1151 N N . ALA A 1 167 ? 7.787 -3.107 -45.462 1.00 43.78 167 ALA A N 1
ATOM 1152 C CA . ALA A 1 167 ? 8.719 -2.810 -46.559 1.00 43.78 167 ALA A CA 1
ATOM 1153 C C . ALA A 1 167 ? 9.971 -3.716 -46.656 1.00 43.78 167 ALA A C 1
ATOM 1155 O O . ALA A 1 167 ? 10.655 -3.664 -47.675 1.00 43.78 167 ALA A O 1
ATOM 1156 N N . GLU A 1 168 ? 10.275 -4.576 -45.674 1.00 45.31 168 GLU A N 1
ATOM 1157 C CA . GLU A 1 168 ? 11.510 -5.400 -45.690 1.00 45.31 168 GLU A CA 1
ATOM 1158 C C . GLU A 1 168 ? 11.294 -6.914 -45.918 1.00 45.31 168 GLU A C 1
ATOM 1160 O O . GLU A 1 168 ? 12.244 -7.693 -45.882 1.00 45.31 168 GLU A O 1
ATOM 1165 N N . GLY A 1 169 ? 10.066 -7.364 -46.210 1.00 44.25 169 GLY A N 1
ATOM 1166 C CA . GLY A 1 169 ? 9.736 -8.798 -46.305 1.00 44.25 169 GLY A CA 1
ATOM 1167 C C . GLY A 1 169 ? 9.706 -9.432 -47.704 1.00 44.25 169 GLY A C 1
ATOM 1168 O O . GLY A 1 169 ? 9.614 -10.654 -47.806 1.00 44.25 169 GLY A O 1
ATOM 1169 N N . ALA A 1 170 ? 9.776 -8.660 -48.792 1.00 42.34 170 ALA A N 1
ATOM 1170 C CA . ALA A 1 170 ? 9.577 -9.178 -50.154 1.00 42.34 170 ALA A CA 1
ATOM 1171 C C . ALA A 1 170 ? 10.879 -9.253 -50.976 1.00 42.34 170 ALA A C 1
ATOM 1173 O O . ALA A 1 170 ? 10.982 -8.710 -52.074 1.00 42.34 170 ALA A O 1
ATOM 1174 N N . GLY A 1 171 ? 11.883 -9.966 -50.459 1.00 37.16 171 GLY A N 1
ATOM 1175 C CA . GLY A 1 171 ? 13.043 -10.415 -51.236 1.00 37.16 171 GLY A CA 1
ATOM 1176 C C . GLY A 1 171 ? 12.693 -11.637 -52.088 1.00 37.16 171 GLY A C 1
ATOM 1177 O O . GLY A 1 171 ? 13.011 -12.766 -51.724 1.00 37.16 171 GLY A O 1
ATOM 1178 N N . SER A 1 172 ? 11.999 -11.408 -53.204 1.00 42.91 172 SER A N 1
ATOM 1179 C CA . SER A 1 172 ? 11.641 -12.425 -54.197 1.00 42.91 172 SER A CA 1
ATOM 1180 C C . SER A 1 172 ? 12.878 -12.953 -54.931 1.00 42.91 172 SER A C 1
ATOM 1182 O O . SER A 1 172 ? 13.595 -12.210 -55.600 1.00 42.91 172 SER A O 1
ATOM 1184 N N . VAL A 1 173 ? 13.084 -14.266 -54.849 1.00 45.41 173 VAL A N 1
ATOM 1185 C CA . VAL A 1 173 ? 14.049 -15.036 -55.638 1.00 45.41 173 VAL A CA 1
ATOM 1186 C C . VAL A 1 173 ? 13.452 -15.291 -57.025 1.00 45.41 173 VAL A C 1
ATOM 1188 O O . VAL A 1 173 ? 12.477 -16.030 -57.121 1.00 45.41 173 VAL A O 1
ATOM 1191 N N . ASN A 1 174 ? 14.008 -14.668 -58.074 1.00 39.19 174 ASN A N 1
ATOM 1192 C CA . ASN A 1 174 ? 14.260 -15.231 -59.419 1.00 39.19 174 ASN A CA 1
ATOM 1193 C C . ASN A 1 174 ? 14.410 -14.143 -60.500 1.00 39.19 174 ASN A C 1
ATOM 1195 O O . ASN A 1 174 ? 13.550 -13.280 -60.638 1.00 39.19 174 ASN A O 1
ATOM 1199 N N . GLY A 1 175 ? 15.428 -14.309 -61.357 1.00 32.88 175 GLY A N 1
ATOM 1200 C CA . GLY A 1 175 ? 15.314 -14.002 -62.790 1.00 32.88 175 GLY A CA 1
ATOM 1201 C C . GLY A 1 175 ? 16.152 -12.847 -63.345 1.00 32.88 175 GLY A C 1
ATOM 1202 O O . GLY A 1 175 ? 15.676 -11.727 -63.463 1.00 32.88 175 GLY A O 1
ATOM 1203 N N . THR A 1 176 ? 17.367 -13.160 -63.803 1.00 37.72 176 THR A N 1
ATOM 1204 C CA . THR A 1 176 ? 18.083 -12.451 -64.889 1.00 37.72 176 THR A CA 1
ATOM 1205 C C . THR A 1 176 ? 17.267 -12.552 -66.198 1.00 37.72 176 THR A C 1
ATOM 1207 O O . THR A 1 176 ? 16.621 -13.585 -66.399 1.00 37.72 176 THR A O 1
ATOM 1210 N N . PRO A 1 177 ? 17.241 -11.528 -67.078 1.00 45.75 177 PRO A N 1
ATOM 1211 C CA . PRO A 1 177 ? 18.218 -11.385 -68.182 1.00 45.75 177 PRO A CA 1
ATOM 1212 C C . PRO A 1 177 ? 18.715 -9.922 -68.329 1.00 45.75 177 PRO A C 1
ATOM 1214 O O . PRO A 1 177 ? 17.996 -8.982 -68.020 1.00 45.75 177 PRO A O 1
ATOM 1217 N N . ALA A 1 178 ? 20.012 -9.674 -68.523 1.00 35.38 178 ALA A N 1
ATOM 1218 C CA . ALA A 1 178 ? 20.735 -9.530 -69.797 1.00 35.38 178 ALA A CA 1
ATOM 1219 C C . ALA A 1 178 ? 20.368 -8.283 -70.643 1.00 35.38 178 ALA A C 1
ATOM 1221 O O . ALA A 1 178 ? 19.227 -8.109 -71.049 1.00 35.38 178 ALA A O 1
ATOM 1222 N N . GLU A 1 179 ? 21.430 -7.528 -70.964 1.00 33.81 179 GLU A N 1
ATOM 1223 C CA . GLU A 1 179 ? 21.602 -6.480 -71.991 1.00 33.81 179 GLU A CA 1
ATOM 1224 C C . GLU A 1 179 ? 21.193 -5.028 -71.682 1.00 33.81 179 GLU A C 1
ATOM 1226 O O . GLU A 1 179 ? 20.070 -4.723 -71.297 1.00 33.81 179 GLU A O 1
ATOM 1231 N N . GLY A 1 180 ? 22.138 -4.106 -71.933 1.00 33.06 180 GLY A N 1
ATOM 1232 C CA . GLY A 1 180 ? 21.878 -2.665 -71.976 1.00 33.06 180 GLY A CA 1
ATOM 1233 C C . GLY A 1 180 ? 23.071 -1.777 -71.619 1.00 33.06 180 GLY A C 1
ATOM 1234 O O . GLY A 1 180 ? 23.046 -1.089 -70.606 1.00 33.06 180 GLY A O 1
ATOM 1235 N N . VAL A 1 181 ? 24.116 -1.792 -72.447 1.00 39.62 181 VAL A N 1
ATOM 1236 C CA . VAL A 1 181 ? 25.263 -0.870 -72.402 1.00 39.62 181 VAL A CA 1
ATOM 1237 C C . VAL A 1 181 ? 24.801 0.581 -72.583 1.00 39.62 181 VAL A C 1
ATOM 1239 O O . VAL A 1 181 ? 24.118 0.882 -73.560 1.00 39.62 181 VAL A O 1
ATOM 1242 N N . SER A 1 182 ? 25.235 1.494 -71.712 1.00 37.78 182 SER A N 1
ATOM 1243 C CA . SER A 1 182 ? 25.514 2.889 -72.087 1.00 37.78 182 SER A CA 1
ATOM 1244 C C . SER A 1 182 ? 26.456 3.549 -71.084 1.00 37.78 182 SER A C 1
ATOM 1246 O O . SER A 1 182 ? 26.119 3.776 -69.925 1.00 37.78 182 SER A O 1
ATOM 1248 N N . GLU A 1 183 ? 27.655 3.845 -71.581 1.00 39.75 183 GLU A N 1
ATOM 1249 C CA . GLU A 1 183 ? 28.603 4.797 -71.016 1.00 39.75 183 GLU A CA 1
ATOM 1250 C C . GLU A 1 183 ? 27.946 6.174 -70.862 1.00 39.75 183 GLU A C 1
ATOM 1252 O O . GLU A 1 183 ? 27.320 6.690 -71.791 1.00 39.75 183 GLU A O 1
ATOM 1257 N N . THR A 1 184 ? 28.132 6.824 -69.713 1.00 36.56 184 THR A N 1
ATOM 1258 C CA . THR A 1 184 ? 28.042 8.286 -69.640 1.00 36.56 184 THR A CA 1
ATOM 1259 C C . THR A 1 184 ? 29.017 8.840 -68.601 1.00 36.56 184 THR A C 1
ATOM 1261 O O . THR A 1 184 ? 29.029 8.455 -67.438 1.00 36.56 184 THR A O 1
ATOM 1264 N N . THR A 1 185 ? 29.864 9.718 -69.127 1.00 40.38 185 THR A N 1
ATOM 1265 C CA . THR A 1 185 ? 30.829 10.686 -68.591 1.00 40.38 185 THR A CA 1
ATOM 1266 C C . THR A 1 185 ? 30.756 11.052 -67.091 1.00 40.38 185 THR A C 1
ATOM 1268 O O . THR A 1 185 ? 29.669 11.303 -66.572 1.00 40.38 185 THR A O 1
ATOM 1271 N N . PRO A 1 186 ? 31.911 11.202 -66.402 1.00 48.19 186 PRO A N 1
ATOM 1272 C CA . PRO A 1 186 ? 31.966 11.609 -64.995 1.00 48.19 186 PRO A CA 1
ATOM 1273 C C . PRO A 1 186 ? 31.695 13.117 -64.814 1.00 48.19 186 PRO A C 1
ATOM 1275 O O . PRO A 1 186 ? 32.162 13.917 -65.630 1.00 48.19 186 PRO A O 1
ATOM 1278 N N . PRO A 1 187 ? 30.997 13.547 -63.745 1.00 46.34 187 PRO A N 1
ATOM 1279 C CA . PRO A 1 187 ? 30.888 14.958 -63.408 1.00 46.34 187 PRO A CA 1
ATOM 1280 C C . PRO A 1 187 ? 32.103 15.451 -62.608 1.00 46.34 187 PRO A C 1
ATOM 1282 O O . PRO A 1 187 ? 32.749 14.712 -61.866 1.00 46.34 187 PRO A O 1
ATOM 1285 N N . ALA A 1 188 ? 32.384 16.735 -62.805 1.00 35.53 188 ALA A N 1
ATOM 1286 C CA . ALA A 1 188 ? 33.534 17.481 -62.325 1.00 35.53 188 ALA A CA 1
ATOM 1287 C C . ALA A 1 188 ? 33.637 17.599 -60.792 1.00 35.53 188 ALA A C 1
ATOM 1289 O O . ALA A 1 188 ? 32.637 17.706 -60.081 1.00 35.53 188 ALA A O 1
ATOM 1290 N N . GLU A 1 189 ? 34.889 17.653 -60.330 1.00 36.25 189 GLU A N 1
ATOM 1291 C CA . GLU A 1 189 ? 35.329 17.997 -58.976 1.00 36.25 189 GLU A CA 1
ATOM 1292 C C . GLU A 1 189 ? 34.692 19.298 -58.461 1.00 36.25 189 GLU A C 1
ATOM 1294 O O . GLU A 1 189 ? 34.826 20.368 -59.057 1.00 36.25 189 GLU A O 1
ATOM 1299 N N . VAL A 1 190 ? 34.041 19.203 -57.299 1.00 42.41 190 VAL A N 1
ATOM 1300 C CA . VAL A 1 190 ? 33.577 20.340 -56.494 1.00 42.41 190 VAL A CA 1
ATOM 1301 C C . VAL A 1 190 ? 34.625 20.623 -55.406 1.00 42.41 190 VAL A C 1
ATOM 1303 O O . VAL A 1 190 ? 35.067 19.684 -54.742 1.00 42.41 190 VAL A O 1
ATOM 1306 N N . PRO A 1 191 ? 35.037 21.887 -55.185 1.00 41.81 191 PRO A N 1
ATOM 1307 C CA . PRO A 1 191 ? 36.087 22.223 -54.229 1.00 41.81 191 PRO A CA 1
ATOM 1308 C C . PRO A 1 191 ? 35.634 22.048 -52.771 1.00 41.81 191 PRO A C 1
ATOM 1310 O O . PRO A 1 191 ? 34.566 22.502 -52.360 1.00 41.81 191 PRO A O 1
ATOM 1313 N N . VAL A 1 192 ? 36.504 21.414 -51.984 1.00 41.25 192 VAL A N 1
ATOM 1314 C CA . VAL A 1 192 ? 36.377 21.176 -50.539 1.00 41.25 192 VAL A CA 1
ATOM 1315 C C . VAL A 1 192 ? 36.473 22.506 -49.763 1.00 41.25 192 VAL A C 1
ATOM 1317 O O . VAL A 1 192 ? 37.463 23.222 -49.931 1.00 41.25 192 VAL A O 1
ATOM 1320 N N . PRO A 1 193 ? 35.507 22.862 -48.892 1.00 40.25 193 PRO A N 1
ATOM 1321 C CA . PRO A 1 193 ? 35.629 24.023 -48.010 1.00 40.25 193 PRO A CA 1
ATOM 1322 C C . PRO A 1 193 ? 36.589 23.751 -46.830 1.00 40.25 193 PRO A C 1
ATOM 1324 O O . PRO A 1 193 ? 36.775 22.600 -46.428 1.00 40.25 193 PRO A O 1
ATOM 1327 N N . PRO A 1 194 ? 37.212 24.794 -46.247 1.00 37.19 194 PRO A N 1
ATOM 1328 C CA . PRO A 1 194 ? 38.228 24.639 -45.209 1.00 37.19 194 PRO A CA 1
ATOM 1329 C C . PRO A 1 194 ? 37.657 24.058 -43.907 1.00 37.19 194 PRO A C 1
ATOM 1331 O O . PRO A 1 194 ? 36.550 24.395 -43.484 1.00 37.19 194 PRO A O 1
ATOM 1334 N N . ARG A 1 195 ? 38.466 23.204 -43.262 1.00 31.03 195 ARG A N 1
ATOM 1335 C CA . ARG A 1 195 ? 38.223 22.582 -41.951 1.00 31.03 195 ARG A CA 1
ATOM 1336 C C . ARG A 1 195 ? 37.715 23.607 -40.933 1.00 31.03 195 ARG A C 1
ATOM 1338 O O . ARG A 1 195 ? 38.429 24.540 -40.572 1.00 31.03 195 ARG A O 1
ATOM 1345 N N . SER A 1 196 ? 36.494 23.394 -40.446 1.00 32.19 196 SER A N 1
ATOM 1346 C CA . SER A 1 196 ? 35.986 24.039 -39.238 1.00 32.19 196 SER A CA 1
ATOM 1347 C C . SER A 1 196 ? 36.872 23.648 -38.054 1.00 32.19 196 SER A C 1
ATOM 1349 O O . SER A 1 196 ? 37.200 22.475 -37.893 1.00 32.19 196 SER A O 1
ATOM 1351 N N . ALA A 1 197 ? 37.278 24.633 -37.252 1.00 34.59 197 ALA A N 1
ATOM 1352 C CA . ALA A 1 197 ? 37.988 24.400 -36.003 1.00 34.59 197 ALA A CA 1
ATOM 1353 C C . ALA A 1 197 ? 37.158 23.464 -35.111 1.00 34.59 197 ALA A C 1
ATOM 1355 O O . ALA A 1 197 ? 35.971 23.714 -34.885 1.00 34.59 197 ALA A O 1
ATOM 1356 N N . GLU A 1 198 ? 37.778 22.378 -34.651 1.00 31.98 198 GLU A N 1
ATOM 1357 C CA . GLU A 1 198 ? 37.162 21.400 -33.758 1.00 31.98 198 GLU A CA 1
ATOM 1358 C C . GLU A 1 198 ? 36.685 22.108 -32.484 1.00 31.98 198 GLU A C 1
ATOM 1360 O O . GLU A 1 198 ? 37.467 22.712 -31.747 1.00 31.98 198 GLU A O 1
ATOM 1365 N N . LEU A 1 199 ? 35.372 22.073 -32.246 1.00 35.00 199 LEU A N 1
ATOM 1366 C CA . LEU A 1 199 ? 34.804 22.451 -30.957 1.00 35.00 199 LEU A CA 1
ATOM 1367 C C . LEU A 1 199 ? 35.325 21.466 -29.897 1.00 35.00 199 LEU A C 1
ATOM 1369 O O . LEU A 1 199 ? 35.401 20.268 -30.181 1.00 35.00 199 LEU A O 1
ATOM 1373 N N . PRO A 1 200 ? 35.660 21.927 -28.679 1.00 39.34 200 PRO A N 1
ATOM 1374 C CA . PRO A 1 200 ? 36.088 21.033 -27.612 1.00 39.34 200 PRO A CA 1
ATOM 1375 C C . PRO A 1 200 ? 34.993 19.999 -27.321 1.00 39.34 200 PRO A C 1
ATOM 1377 O O . PRO A 1 200 ? 33.833 20.345 -27.088 1.00 39.34 200 PRO A O 1
ATOM 1380 N N . VAL A 1 201 ? 35.374 18.722 -27.361 1.00 46.62 201 VAL A N 1
ATOM 1381 C CA . VAL A 1 201 ? 34.498 17.585 -27.063 1.00 46.62 201 VAL A CA 1
ATOM 1382 C C . VAL A 1 201 ? 34.140 17.621 -25.574 1.00 46.62 201 VAL A C 1
ATOM 1384 O O . VAL A 1 201 ? 35.017 17.774 -24.724 1.00 46.62 201 VAL A O 1
ATOM 1387 N N . CYS A 1 202 ? 32.848 17.507 -25.254 1.00 51.34 202 CYS A N 1
ATOM 1388 C CA . CYS A 1 202 ? 32.373 17.411 -23.874 1.00 51.34 202 CYS A CA 1
ATOM 1389 C C . CYS A 1 202 ? 33.019 16.180 -23.205 1.00 51.34 202 CYS A C 1
ATOM 1391 O O . CYS A 1 202 ? 32.898 15.086 -23.757 1.00 51.34 202 CYS A O 1
ATOM 1393 N N . PRO A 1 203 ? 33.687 16.313 -22.044 1.00 58.53 203 PRO A N 1
ATOM 1394 C CA . PRO A 1 203 ? 34.356 15.184 -21.393 1.00 58.53 203 PRO A CA 1
ATOM 1395 C C . PRO A 1 203 ? 33.374 14.191 -20.751 1.00 58.53 203 PRO A C 1
ATOM 1397 O O . PRO A 1 203 ? 33.797 13.133 -20.300 1.00 58.53 203 PRO A O 1
ATOM 1400 N N . TYR A 1 204 ? 32.081 14.529 -20.703 1.00 62.25 204 TYR A N 1
ATOM 1401 C CA . TYR A 1 204 ? 31.028 13.693 -20.140 1.00 62.25 204 TYR A CA 1
ATOM 1402 C C . TYR A 1 204 ? 30.244 12.996 -21.251 1.00 62.25 204 TYR A C 1
ATOM 1404 O O . TYR A 1 204 ? 29.781 13.621 -22.209 1.00 62.25 204 TYR A O 1
ATOM 1412 N N . SER A 1 205 ? 30.041 11.695 -21.090 1.00 68.38 205 SER A N 1
ATOM 1413 C CA . SER A 1 205 ? 29.149 10.904 -21.927 1.00 68.38 205 SER A CA 1
ATOM 1414 C C . SER A 1 205 ? 27.697 11.414 -21.839 1.00 68.38 205 SER A C 1
ATOM 1416 O O . SER A 1 205 ? 27.276 11.972 -20.817 1.00 68.38 205 SER A O 1
ATOM 1418 N N . PRO A 1 206 ? 26.860 11.174 -22.867 1.00 57.69 206 PRO A N 1
ATOM 1419 C CA . PRO A 1 206 ? 25.430 11.486 -22.812 1.00 57.69 206 PRO A CA 1
ATOM 1420 C C . PRO A 1 206 ? 24.708 10.878 -21.596 1.00 57.69 206 PRO A C 1
ATOM 1422 O O . PRO A 1 206 ? 23.745 11.464 -21.099 1.00 57.69 206 PRO A O 1
ATOM 1425 N N . SER A 1 207 ? 25.181 9.733 -21.096 1.00 52.12 207 SER A N 1
ATOM 1426 C CA . SER A 1 207 ? 24.711 9.081 -19.867 1.00 52.12 207 SER A CA 1
ATOM 1427 C C . SER A 1 207 ? 25.040 9.872 -18.598 1.00 52.12 207 SER A C 1
ATOM 1429 O O . SER A 1 207 ? 24.166 10.041 -17.748 1.00 52.12 207 SER A O 1
ATOM 1431 N N . GLU A 1 208 ? 26.250 10.421 -18.479 1.00 55.19 208 GLU A N 1
ATOM 1432 C CA . GLU A 1 208 ? 26.667 11.230 -17.322 1.00 55.19 208 GLU A CA 1
ATOM 1433 C C . GLU A 1 208 ? 25.934 12.579 -17.278 1.00 55.19 208 GLU A C 1
ATOM 1435 O O . GLU A 1 208 ? 25.535 13.043 -16.209 1.00 55.19 208 GLU A O 1
ATOM 1440 N N . LEU A 1 209 ? 25.636 13.163 -18.445 1.00 62.47 209 LEU A N 1
ATOM 1441 C CA . LEU A 1 209 ? 24.778 14.349 -18.554 1.00 62.47 209 LEU A CA 1
ATOM 1442 C C . LEU A 1 209 ? 23.340 14.084 -18.063 1.00 62.47 209 LEU A C 1
ATOM 1444 O O . LEU A 1 209 ? 22.709 14.981 -17.500 1.00 62.47 209 LEU A O 1
ATOM 1448 N N . HIS A 1 210 ? 22.824 12.860 -18.231 1.00 60.78 210 HIS A N 1
ATOM 1449 C CA . HIS A 1 210 ? 21.503 12.458 -17.728 1.00 60.78 210 HIS A CA 1
ATOM 1450 C C . HIS A 1 210 ? 21.494 12.139 -16.224 1.00 60.78 210 HIS A C 1
ATOM 1452 O O . HIS A 1 210 ? 20.444 12.261 -15.590 1.00 60.78 210 HIS A O 1
ATOM 1458 N N . ALA A 1 211 ? 22.641 11.771 -15.645 1.00 64.25 211 ALA A N 1
ATOM 1459 C CA . ALA A 1 211 ? 22.796 11.465 -14.221 1.00 64.25 211 ALA A CA 1
ATOM 1460 C C . ALA A 1 211 ? 22.971 12.715 -13.327 1.00 64.25 211 ALA A C 1
ATOM 1462 O O . ALA A 1 211 ? 22.988 12.610 -12.099 1.00 64.25 211 ALA A O 1
ATOM 1463 N N . ALA A 1 212 ? 23.077 13.913 -13.912 1.00 79.69 212 ALA A N 1
ATOM 1464 C CA . ALA A 1 212 ? 23.278 15.148 -13.161 1.00 79.69 212 ALA A CA 1
ATOM 1465 C C . ALA A 1 212 ? 22.082 15.478 -12.239 1.00 79.69 212 ALA A C 1
ATOM 1467 O O . ALA A 1 212 ? 20.963 15.761 -12.675 1.00 79.69 212 ALA A O 1
ATOM 1468 N N . HIS A 1 213 ? 22.333 15.524 -10.930 1.00 85.44 213 HIS A N 1
ATOM 1469 C CA . HIS A 1 213 ? 21.352 15.909 -9.920 1.00 85.44 213 HIS A CA 1
ATOM 1470 C C . HIS A 1 213 ? 21.338 17.426 -9.708 1.00 85.44 213 HIS A C 1
ATOM 1472 O O . HIS A 1 213 ? 22.366 18.051 -9.444 1.00 85.44 213 HIS A O 1
ATOM 1478 N N . VAL A 1 214 ? 20.143 18.022 -9.738 1.00 89.12 214 VAL A N 1
ATOM 1479 C CA . VAL A 1 214 ? 19.941 19.462 -9.530 1.00 89.12 214 VAL A CA 1
ATOM 1480 C C . VAL A 1 214 ? 19.248 19.701 -8.187 1.00 89.12 214 VAL A C 1
ATOM 1482 O O . VAL A 1 214 ? 18.086 19.340 -8.006 1.00 89.12 214 VAL A O 1
ATOM 1485 N N . LYS A 1 215 ? 19.951 20.326 -7.238 1.00 88.25 215 LYS A N 1
ATOM 1486 C CA . LYS A 1 215 ? 19.421 20.687 -5.915 1.00 88.25 215 LYS A CA 1
ATOM 1487 C C . LYS A 1 215 ? 18.987 22.154 -5.894 1.00 88.25 215 LYS A C 1
ATOM 1489 O O . LYS A 1 215 ? 19.811 23.034 -6.122 1.00 88.25 215 LYS A O 1
ATOM 1494 N N . ASP A 1 216 ? 17.717 22.415 -5.599 1.00 90.25 216 ASP A N 1
ATOM 1495 C CA . ASP A 1 216 ? 17.164 23.772 -5.468 1.00 90.25 216 ASP A CA 1
ATOM 1496 C C . ASP A 1 216 ? 17.563 24.404 -4.121 1.00 90.25 216 ASP A C 1
ATOM 1498 O O . ASP A 1 216 ? 17.441 23.767 -3.072 1.00 90.25 216 ASP A O 1
ATOM 1502 N N . HIS A 1 217 ? 18.054 25.645 -4.156 1.00 89.94 217 HIS A N 1
ATOM 1503 C CA . HIS A 1 217 ? 18.422 26.443 -2.978 1.00 89.94 217 HIS A CA 1
ATOM 1504 C C . HIS A 1 217 ? 17.536 27.691 -2.802 1.00 89.94 217 HIS A C 1
ATOM 1506 O O . HIS A 1 217 ? 17.807 28.525 -1.939 1.00 89.94 217 HIS A O 1
ATOM 1512 N N . GLY A 1 218 ? 16.459 27.820 -3.581 1.00 79.44 218 GLY A N 1
ATOM 1513 C CA . GLY A 1 218 ? 15.573 28.982 -3.577 1.00 79.44 218 GLY A CA 1
ATOM 1514 C C . GLY A 1 218 ? 16.098 30.140 -4.432 1.00 79.44 218 GLY A C 1
ATOM 1515 O O . GLY A 1 218 ? 17.206 30.108 -4.963 1.00 79.44 218 GLY A O 1
ATOM 1516 N N . ASN A 1 219 ? 15.269 31.176 -4.615 1.00 88.31 219 ASN A N 1
ATOM 1517 C CA . ASN A 1 219 ? 15.572 32.363 -5.437 1.00 88.31 219 ASN A CA 1
ATOM 1518 C C . ASN A 1 219 ? 16.019 32.048 -6.879 1.00 88.31 219 ASN A C 1
ATOM 1520 O O . ASN A 1 219 ? 16.765 32.809 -7.492 1.00 88.31 219 ASN A O 1
ATOM 1524 N N . GLY A 1 220 ? 15.574 30.909 -7.422 1.00 89.62 220 GLY A N 1
ATOM 1525 C CA . GLY A 1 220 ? 15.948 30.458 -8.759 1.00 89.62 220 GLY A CA 1
ATOM 1526 C C . GLY A 1 220 ? 17.408 30.022 -8.888 1.00 89.62 220 GLY A C 1
ATOM 1527 O O . GLY A 1 220 ? 17.899 29.991 -10.013 1.00 89.62 220 GLY A O 1
ATOM 1528 N N . VAL A 1 221 ? 18.096 29.713 -7.780 1.00 91.81 221 VAL A N 1
ATOM 1529 C CA . VAL A 1 221 ? 19.472 29.199 -7.743 1.00 91.81 221 VAL A CA 1
ATOM 1530 C C . VAL A 1 221 ? 19.453 27.690 -7.513 1.00 91.81 221 VAL A C 1
ATOM 1532 O O . VAL A 1 221 ? 18.846 27.195 -6.565 1.00 91.81 221 VAL A O 1
ATOM 1535 N N . TYR A 1 222 ? 20.174 26.956 -8.351 1.00 93.88 222 TYR A N 1
ATOM 1536 C CA . TYR A 1 222 ? 20.260 25.505 -8.305 1.00 93.88 222 TYR A CA 1
ATOM 1537 C C . TYR A 1 222 ? 21.721 25.055 -8.301 1.00 93.88 222 TYR A C 1
ATOM 1539 O O . TYR A 1 222 ? 22.535 25.583 -9.054 1.00 93.88 222 TYR A O 1
ATOM 1547 N N . GLN A 1 223 ? 22.053 24.063 -7.480 1.00 95.00 223 GLN A N 1
ATOM 1548 C CA . GLN A 1 223 ? 23.367 23.423 -7.457 1.00 95.00 223 GLN A CA 1
ATOM 1549 C C . GLN A 1 223 ? 23.333 22.157 -8.316 1.00 95.00 223 GLN A C 1
ATOM 1551 O O . GLN A 1 223 ? 22.473 21.301 -8.102 1.00 95.00 223 GLN A O 1
ATOM 1556 N N . VAL A 1 224 ? 24.272 22.026 -9.248 1.00 93.31 224 VAL A N 1
ATOM 1557 C CA . VAL A 1 224 ? 24.422 20.855 -10.120 1.00 93.31 224 VAL A CA 1
ATOM 1558 C C . VAL A 1 224 ? 25.483 19.930 -9.533 1.00 93.31 224 VAL A C 1
ATOM 1560 O O . VAL A 1 224 ? 26.572 20.381 -9.165 1.00 93.31 224 VAL A O 1
ATOM 1563 N N . ARG A 1 225 ? 25.158 18.642 -9.421 1.00 91.75 225 ARG A N 1
ATOM 1564 C CA . ARG A 1 225 ? 26.056 17.595 -8.928 1.00 91.75 225 ARG A CA 1
ATOM 1565 C C . ARG A 1 225 ? 26.094 16.422 -9.897 1.00 91.75 225 ARG A C 1
ATOM 1567 O O . ARG A 1 225 ? 25.049 16.041 -10.412 1.00 91.75 225 ARG A O 1
ATOM 1574 N N . VAL A 1 226 ? 27.268 15.831 -10.061 1.00 87.88 226 VAL A N 1
ATOM 1575 C CA . VAL A 1 226 ? 27.481 14.553 -10.758 1.00 87.88 226 VAL A CA 1
ATOM 1576 C C . VAL A 1 226 ? 28.186 13.645 -9.755 1.00 87.88 226 VAL A C 1
ATOM 1578 O O . VAL A 1 226 ? 29.117 14.106 -9.096 1.00 87.88 226 VAL A O 1
ATOM 1581 N N . ASP A 1 227 ? 27.654 12.442 -9.525 1.00 83.12 227 ASP A N 1
ATOM 1582 C CA . ASP A 1 227 ? 28.141 11.483 -8.516 1.00 83.12 227 ASP A CA 1
ATOM 1583 C C . ASP A 1 227 ? 28.398 12.117 -7.143 1.00 83.12 227 ASP A C 1
ATOM 1585 O O . ASP A 1 227 ? 29.459 12.008 -6.537 1.00 83.12 227 ASP A O 1
ATOM 1589 N N . HIS A 1 228 ? 27.408 12.882 -6.673 1.00 74.50 228 HIS A N 1
ATOM 1590 C CA . HIS A 1 228 ? 27.435 13.652 -5.422 1.00 74.50 228 HIS A CA 1
ATOM 1591 C C . HIS A 1 228 ? 28.476 14.786 -5.339 1.00 74.50 228 HIS A C 1
ATOM 1593 O O . HIS A 1 228 ? 28.386 15.601 -4.412 1.00 74.50 228 HIS A O 1
ATOM 1599 N N . THR A 1 229 ? 29.358 14.923 -6.329 1.00 78.50 229 THR A N 1
ATOM 1600 C CA . THR A 1 229 ? 30.382 15.969 -6.415 1.00 78.50 229 THR A CA 1
ATOM 1601 C C . THR A 1 229 ? 29.790 17.264 -6.986 1.00 78.50 229 THR A C 1
ATOM 1603 O O . THR A 1 229 ? 29.139 17.231 -8.036 1.00 78.50 229 THR A O 1
ATOM 1606 N N . PRO A 1 230 ? 29.945 18.425 -6.318 1.00 85.56 230 PRO A N 1
ATOM 1607 C CA . PRO A 1 230 ? 29.431 19.695 -6.823 1.00 85.56 230 PRO A CA 1
ATOM 1608 C C . PRO A 1 230 ? 30.201 20.163 -8.059 1.00 85.56 230 PRO A C 1
ATOM 1610 O O . PRO A 1 230 ? 31.378 20.490 -7.971 1.00 85.56 230 PRO A O 1
ATOM 1613 N N . GLN A 1 231 ? 29.507 20.259 -9.191 1.00 91.94 231 GLN A N 1
ATOM 1614 C CA . GLN A 1 231 ? 30.094 20.734 -10.449 1.00 91.94 231 GLN A CA 1
ATOM 1615 C C . GLN A 1 231 ? 29.949 22.256 -10.593 1.00 91.94 231 GLN A C 1
ATOM 1617 O O . GLN A 1 231 ? 30.827 22.955 -11.095 1.00 91.94 231 GLN A O 1
ATOM 1622 N N . GLY A 1 232 ? 28.847 22.812 -10.087 1.00 94.25 232 GLY A N 1
ATOM 1623 C CA . GLY A 1 232 ? 28.620 24.251 -10.113 1.00 94.25 232 GLY A CA 1
ATOM 1624 C C . GLY A 1 232 ? 27.188 24.635 -9.799 1.00 94.25 232 GLY A C 1
ATOM 1625 O O . GLY A 1 232 ? 26.441 23.896 -9.152 1.00 94.25 232 GLY A O 1
ATOM 1626 N N . TRP A 1 233 ? 26.817 25.826 -10.241 1.00 96.06 233 TRP A N 1
ATOM 1627 C CA . TRP A 1 233 ? 25.540 26.449 -9.950 1.00 96.06 233 TRP A CA 1
ATOM 1628 C C . TRP A 1 233 ? 24.908 26.987 -11.228 1.00 96.06 233 TRP A C 1
ATOM 1630 O O . TRP A 1 233 ? 25.605 27.494 -12.101 1.00 96.06 233 TRP A O 1
ATOM 1640 N N . VAL A 1 234 ? 23.582 26.924 -11.319 1.00 95.88 234 VAL A N 1
ATOM 1641 C CA . VAL A 1 234 ? 22.790 27.602 -12.353 1.00 95.88 234 VAL A CA 1
ATOM 1642 C C . VAL A 1 234 ? 21.765 28.503 -11.678 1.00 95.88 234 VAL A C 1
ATOM 1644 O O . VAL A 1 234 ? 21.179 28.131 -10.662 1.00 95.88 234 VAL A O 1
ATOM 1647 N N . ARG A 1 235 ? 21.546 29.703 -12.210 1.00 96.75 235 ARG A N 1
ATOM 1648 C CA . ARG A 1 235 ? 20.602 30.680 -11.663 1.00 96.75 235 ARG A CA 1
ATOM 1649 C C . ARG A 1 235 ? 19.703 31.226 -12.755 1.00 96.75 235 ARG A C 1
ATOM 1651 O O . ARG A 1 235 ? 20.151 31.461 -13.872 1.00 96.75 235 ARG A O 1
ATOM 1658 N N . ARG A 1 236 ? 18.439 31.462 -12.414 1.00 94.62 236 ARG A N 1
ATOM 1659 C CA . ARG A 1 236 ? 17.491 32.200 -13.246 1.00 94.62 236 ARG A CA 1
ATOM 1660 C C . ARG A 1 236 ? 17.606 33.699 -12.966 1.00 94.62 236 ARG A C 1
ATOM 1662 O O . ARG A 1 236 ? 17.236 34.144 -11.885 1.00 94.62 236 ARG A O 1
ATOM 1669 N N . ASP A 1 237 ? 18.066 34.472 -13.944 1.00 90.06 237 ASP A N 1
ATOM 1670 C CA . ASP A 1 237 ? 18.219 35.934 -13.830 1.00 90.06 237 ASP A CA 1
ATOM 1671 C C . ASP A 1 237 ? 16.963 36.703 -14.276 1.00 90.06 237 ASP A C 1
ATOM 1673 O O . ASP A 1 237 ? 16.879 37.919 -14.128 1.00 90.06 237 ASP A O 1
ATOM 1677 N N . GLY A 1 238 ? 15.974 36.001 -14.840 1.00 88.00 238 GLY A N 1
ATOM 1678 C CA . GLY A 1 238 ? 14.700 36.570 -15.273 1.00 88.00 238 GLY A CA 1
ATOM 1679 C C . GLY A 1 238 ? 13.861 35.595 -16.107 1.00 88.00 238 GLY A C 1
ATOM 1680 O O . GLY A 1 238 ? 14.199 34.411 -16.243 1.00 88.00 238 GLY A O 1
ATOM 1681 N N . PRO A 1 239 ? 12.729 36.047 -16.672 1.00 85.94 239 PRO A N 1
ATOM 1682 C CA . PRO A 1 239 ? 11.975 35.276 -17.656 1.00 85.94 239 PRO A CA 1
ATOM 1683 C C . PRO A 1 239 ? 12.864 34.969 -18.868 1.00 85.94 239 PRO A C 1
ATOM 1685 O O . PRO A 1 239 ? 13.297 35.882 -19.562 1.00 85.94 239 PRO A O 1
ATOM 1688 N N . GLY A 1 240 ? 13.185 33.689 -19.081 1.00 87.06 240 GLY A N 1
ATOM 1689 C CA . GLY A 1 240 ? 14.053 33.274 -20.184 1.00 87.06 240 GLY A CA 1
ATOM 1690 C C . GLY A 1 240 ? 15.477 33.831 -20.099 1.00 87.06 240 GLY A C 1
ATOM 1691 O O . GLY A 1 240 ? 16.056 34.143 -21.127 1.00 87.06 240 GLY A O 1
ATOM 1692 N N . ARG A 1 241 ? 16.056 34.004 -18.905 1.00 90.56 241 ARG A N 1
ATOM 1693 C CA . ARG A 1 241 ? 17.491 34.296 -18.751 1.00 90.56 241 ARG A CA 1
ATOM 1694 C C . ARG A 1 241 ? 18.083 33.409 -17.673 1.00 90.56 241 ARG A C 1
ATOM 1696 O O . ARG A 1 241 ? 17.532 33.325 -16.573 1.00 90.56 241 ARG A O 1
ATOM 1703 N N . TRP A 1 242 ? 19.183 32.751 -18.011 1.00 94.88 242 TRP A N 1
ATOM 1704 C CA . TRP A 1 242 ? 19.910 31.865 -17.116 1.00 94.88 242 TRP A CA 1
ATOM 1705 C C . TRP A 1 242 ? 21.396 32.194 -17.160 1.00 94.88 242 TRP A C 1
ATOM 1707 O O . TRP A 1 242 ? 21.924 32.514 -18.224 1.00 94.88 242 TRP A O 1
ATOM 1717 N N . SER A 1 243 ? 22.054 32.049 -16.018 1.00 93.31 243 SER A N 1
ATOM 1718 C CA . SER A 1 243 ? 23.507 32.087 -15.887 1.00 93.31 243 SER A CA 1
ATOM 1719 C C . SER A 1 243 ? 23.992 30.829 -15.180 1.00 93.31 243 SER A C 1
ATOM 1721 O O . SER A 1 243 ? 23.241 30.203 -14.426 1.00 93.31 243 SER A O 1
ATOM 1723 N N . TYR A 1 244 ? 25.254 30.472 -15.384 1.00 95.31 244 TYR A N 1
ATOM 1724 C CA . TYR A 1 244 ? 25.927 29.402 -14.653 1.00 95.31 244 TYR A CA 1
ATOM 1725 C C . TYR A 1 244 ? 27.208 29.909 -13.988 1.00 95.31 244 TYR A C 1
ATOM 1727 O O . TYR A 1 244 ? 27.743 30.938 -14.378 1.00 95.31 244 TYR A O 1
ATOM 1735 N N . ALA A 1 245 ? 27.691 29.215 -12.962 1.00 94.25 245 ALA A N 1
ATOM 1736 C CA . ALA A 1 245 ? 28.952 29.516 -12.293 1.00 94.25 245 ALA A CA 1
ATOM 1737 C C . ALA A 1 245 ? 29.616 28.221 -11.818 1.00 94.25 245 ALA A C 1
ATOM 1739 O O . ALA A 1 245 ? 28.948 27.364 -11.234 1.00 94.25 245 ALA A O 1
ATOM 1740 N N . ALA A 1 246 ? 30.927 28.090 -12.023 1.00 92.75 246 ALA A N 1
ATOM 1741 C CA . ALA A 1 246 ? 31.695 26.958 -11.505 1.00 92.75 246 ALA A CA 1
ATOM 1742 C C . ALA A 1 246 ? 31.666 26.919 -9.967 1.00 92.75 246 ALA A C 1
ATOM 1744 O O . ALA A 1 246 ? 31.575 27.962 -9.303 1.00 92.75 246 ALA A O 1
ATOM 1745 N N . HIS A 1 247 ? 31.730 25.709 -9.407 1.00 92.88 247 HIS A N 1
ATOM 1746 C CA . HIS A 1 247 ? 31.870 25.516 -7.968 1.00 92.88 247 HIS A CA 1
ATOM 1747 C C . HIS A 1 247 ? 33.262 25.958 -7.507 1.00 92.88 247 HIS A C 1
ATOM 1749 O O . HIS A 1 247 ? 34.262 25.568 -8.104 1.00 92.88 247 HIS A O 1
ATOM 1755 N N . ASP A 1 248 ? 33.329 26.761 -6.448 1.00 89.44 248 ASP A N 1
ATOM 1756 C CA . ASP A 1 248 ? 34.586 27.070 -5.781 1.00 89.44 248 ASP A CA 1
ATOM 1757 C C . ASP A 1 248 ? 34.808 26.108 -4.603 1.00 89.44 248 ASP A C 1
ATOM 1759 O O . ASP A 1 248 ? 34.038 26.177 -3.638 1.00 89.44 248 ASP A O 1
ATOM 1763 N N . PRO A 1 249 ? 35.807 25.208 -4.653 1.00 78.56 249 PRO A N 1
ATOM 1764 C CA . PRO A 1 249 ? 35.996 24.194 -3.616 1.00 78.56 249 PRO A CA 1
ATOM 1765 C C . PRO A 1 249 ? 36.383 24.801 -2.260 1.00 78.56 249 PRO A C 1
ATOM 1767 O O . PRO A 1 249 ? 35.966 24.283 -1.227 1.00 78.56 249 PRO A O 1
ATOM 1770 N N . ASP A 1 250 ? 37.097 25.931 -2.258 1.00 80.25 250 ASP A N 1
ATOM 1771 C CA . ASP A 1 250 ? 37.596 26.557 -1.028 1.00 80.25 250 ASP A CA 1
ATOM 1772 C C . ASP A 1 250 ? 36.488 27.265 -0.240 1.00 80.25 250 ASP A C 1
ATOM 1774 O O . ASP A 1 250 ? 36.463 27.254 0.990 1.00 80.25 250 ASP A O 1
ATOM 1778 N N . THR A 1 251 ? 35.539 27.885 -0.945 1.00 86.56 251 THR A N 1
ATOM 1779 C CA . THR A 1 251 ? 34.481 28.694 -0.319 1.00 86.56 251 THR A CA 1
ATOM 1780 C C . THR A 1 251 ? 33.111 28.020 -0.336 1.00 86.56 251 THR A C 1
ATOM 1782 O O . THR A 1 251 ? 32.180 28.477 0.334 1.00 86.56 251 THR A O 1
ATOM 1785 N N . GLY A 1 252 ? 32.948 26.956 -1.127 1.00 87.25 252 GLY A N 1
ATOM 1786 C CA . GLY A 1 252 ? 31.671 26.298 -1.389 1.00 87.25 252 GLY A CA 1
ATOM 1787 C C . GLY A 1 252 ? 30.671 27.160 -2.174 1.00 87.25 252 GLY A C 1
ATOM 1788 O O . GLY A 1 252 ? 29.502 26.780 -2.299 1.00 87.25 252 GLY A O 1
ATOM 1789 N N . ARG A 1 253 ? 31.087 28.327 -2.687 1.00 88.00 253 ARG A N 1
ATOM 1790 C CA . ARG A 1 253 ? 30.228 29.329 -3.342 1.00 88.00 253 ARG A CA 1
ATOM 1791 C C . ARG A 1 253 ? 30.412 29.328 -4.868 1.00 88.00 253 ARG A C 1
ATOM 1793 O O . ARG A 1 253 ? 31.385 28.777 -5.374 1.00 88.00 253 ARG A O 1
ATOM 1800 N N . PRO A 1 254 ? 29.455 29.874 -5.640 1.00 88.88 254 PRO A N 1
ATOM 1801 C CA . PRO A 1 254 ? 29.660 30.117 -7.069 1.00 88.88 254 PRO A CA 1
ATOM 1802 C C . PRO A 1 254 ? 30.749 31.179 -7.275 1.00 88.88 254 PRO A C 1
ATOM 1804 O O . PRO A 1 254 ? 30.700 32.213 -6.611 1.00 88.88 254 PRO A O 1
ATOM 1807 N N . ARG A 1 255 ? 31.691 30.949 -8.202 1.00 88.75 255 ARG A N 1
ATOM 1808 C CA . ARG A 1 255 ? 32.754 31.922 -8.535 1.00 88.75 255 ARG A CA 1
ATOM 1809 C C . ARG A 1 255 ? 32.204 33.176 -9.222 1.00 88.75 255 ARG A C 1
ATOM 1811 O O . ARG A 1 255 ? 31.943 34.194 -8.589 1.00 88.75 255 ARG A O 1
ATOM 1818 N N . THR A 1 256 ? 32.006 33.095 -10.534 1.00 92.81 256 THR A N 1
ATOM 1819 C CA . THR A 1 256 ? 31.526 34.193 -11.376 1.00 92.81 256 THR A CA 1
ATOM 1820 C C . THR A 1 256 ? 30.392 33.671 -12.240 1.00 92.81 256 THR A C 1
ATOM 1822 O O . THR A 1 256 ? 30.495 32.583 -12.801 1.00 92.81 256 THR A O 1
ATOM 1825 N N . TRP A 1 257 ? 29.296 34.426 -12.302 1.00 92.44 257 TRP A N 1
ATOM 1826 C CA . TRP A 1 257 ? 28.126 34.065 -13.095 1.00 92.44 257 TRP A CA 1
ATOM 1827 C C . TRP A 1 257 ? 28.339 34.439 -14.561 1.00 92.44 257 TRP A C 1
ATOM 1829 O O . TRP A 1 257 ? 28.549 35.609 -14.877 1.00 92.44 257 TRP A O 1
ATOM 1839 N N . THR A 1 258 ? 28.238 33.451 -15.442 1.00 90.94 258 THR A N 1
ATOM 1840 C CA . THR A 1 258 ? 28.342 33.589 -16.894 1.00 90.94 258 THR A CA 1
ATOM 1841 C C . THR A 1 258 ? 26.956 33.413 -17.524 1.00 90.94 258 THR A C 1
ATOM 1843 O O . THR A 1 258 ? 26.307 32.395 -17.266 1.00 90.94 258 THR A O 1
ATOM 1846 N N . PRO A 1 259 ? 26.470 34.372 -18.334 1.00 89.56 259 PRO A N 1
ATOM 1847 C CA . PRO A 1 259 ? 25.160 34.277 -18.971 1.00 89.56 259 PRO A CA 1
ATOM 1848 C C . PRO A 1 259 ? 25.134 33.203 -20.067 1.00 89.56 259 PRO A C 1
ATOM 1850 O O . PRO A 1 259 ? 26.086 33.044 -20.828 1.00 89.56 259 PRO A O 1
ATOM 1853 N N . VAL A 1 260 ? 24.014 32.490 -20.185 1.00 89.62 260 VAL A N 1
ATOM 1854 C CA . VAL A 1 260 ? 23.779 31.498 -21.244 1.00 89.62 260 VAL A CA 1
ATOM 1855 C C . VAL A 1 260 ? 23.283 32.221 -22.501 1.00 89.62 260 VAL A C 1
ATOM 1857 O O . VAL A 1 260 ? 22.162 32.723 -22.523 1.00 89.62 260 VAL A O 1
ATOM 1860 N N . LEU A 1 261 ? 24.102 32.264 -23.557 1.00 76.75 261 LEU A N 1
ATOM 1861 C CA . LEU A 1 261 ? 23.839 33.025 -24.795 1.00 76.75 261 LEU A CA 1
ATOM 1862 C C . LEU A 1 261 ? 22.902 32.326 -25.810 1.00 76.75 261 LEU A C 1
ATOM 1864 O O . LEU A 1 261 ? 22.783 32.771 -26.948 1.00 76.75 261 LEU A O 1
ATOM 1868 N N . ALA A 1 262 ? 22.239 31.228 -25.440 1.00 68.69 262 ALA A N 1
ATOM 1869 C CA . ALA A 1 262 ? 21.447 30.427 -26.378 1.00 68.69 262 ALA A CA 1
ATOM 1870 C C . ALA A 1 262 ? 20.114 31.094 -26.781 1.00 68.69 262 ALA A C 1
ATOM 1872 O O . ALA A 1 262 ? 19.442 31.716 -25.960 1.00 68.69 262 ALA A O 1
ATOM 1873 N N . SER A 1 263 ? 19.681 30.861 -28.027 1.00 55.75 263 SER A N 1
ATOM 1874 C CA . SER A 1 263 ? 18.424 31.366 -28.615 1.00 55.75 263 SER A CA 1
ATOM 1875 C C . SER A 1 263 ? 17.147 30.883 -27.908 1.00 55.75 263 SER A C 1
ATOM 1877 O O . SER A 1 263 ? 16.086 31.480 -28.081 1.00 55.75 263 SER A O 1
ATOM 1879 N N . SER A 1 264 ? 17.240 29.841 -27.073 1.00 51.81 264 SER A N 1
ATOM 1880 C CA . SER A 1 264 ? 16.176 29.402 -26.161 1.00 51.81 264 SER A CA 1
ATOM 1881 C C . SER A 1 264 ? 16.768 28.964 -24.810 1.00 51.81 264 SER A C 1
ATOM 1883 O O . SER A 1 264 ? 17.184 27.811 -24.641 1.00 51.81 264 SER A O 1
ATOM 1885 N N . PRO A 1 265 ? 16.873 29.877 -23.831 1.00 72.94 265 PRO A N 1
ATOM 1886 C CA . PRO A 1 265 ? 17.542 29.608 -22.563 1.00 72.94 265 PRO A CA 1
ATOM 1887 C C . PRO A 1 265 ? 16.594 28.876 -21.605 1.00 72.94 265 PRO A C 1
ATOM 1889 O O . PRO A 1 265 ? 15.802 29.467 -20.863 1.00 72.94 265 PRO A O 1
ATOM 1892 N N . THR A 1 266 ? 16.678 27.548 -21.623 1.00 86.12 266 THR A N 1
ATOM 1893 C CA . THR A 1 266 ? 16.045 26.675 -20.628 1.00 86.12 266 THR A CA 1
ATOM 1894 C C . THR A 1 266 ? 17.032 26.321 -19.515 1.00 86.12 266 THR A C 1
ATOM 1896 O O . THR A 1 266 ? 18.249 26.383 -19.692 1.00 86.12 266 THR A O 1
ATOM 1899 N N . ARG A 1 267 ? 16.511 25.876 -18.365 1.00 86.56 267 ARG A N 1
ATOM 1900 C CA . ARG A 1 267 ? 17.336 25.357 -17.261 1.00 86.56 267 ARG A CA 1
ATOM 1901 C C . ARG A 1 267 ? 18.268 24.228 -17.718 1.00 86.56 267 ARG A C 1
ATOM 1903 O O . ARG A 1 267 ? 19.406 24.180 -17.277 1.00 86.56 267 ARG A O 1
ATOM 1910 N N . ALA A 1 268 ? 17.792 23.340 -18.596 1.00 84.81 268 ALA A N 1
ATOM 1911 C CA . ALA A 1 268 ? 18.580 22.221 -19.114 1.00 84.81 268 ALA A CA 1
ATOM 1912 C C . ALA A 1 268 ? 19.799 22.710 -19.910 1.00 84.81 268 ALA A C 1
ATOM 1914 O O . ALA A 1 268 ? 20.910 22.263 -19.656 1.00 84.81 268 ALA A O 1
ATOM 1915 N N . ARG A 1 269 ? 19.612 23.715 -20.776 1.00 84.19 269 ARG A N 1
ATOM 1916 C CA . ARG A 1 269 ? 20.718 24.334 -21.520 1.00 84.19 269 ARG A CA 1
ATOM 1917 C C . ARG A 1 269 ? 21.721 25.046 -20.615 1.00 84.19 269 ARG A C 1
ATOM 1919 O O . ARG A 1 269 ? 22.906 25.038 -20.913 1.00 84.19 269 ARG A O 1
ATOM 1926 N N . ALA A 1 270 ? 21.277 25.624 -19.498 1.00 83.12 270 ALA A N 1
ATOM 1927 C CA . ALA A 1 270 ? 22.189 26.207 -18.512 1.00 83.12 270 ALA A CA 1
ATOM 1928 C C . ALA A 1 270 ? 23.048 25.148 -17.797 1.00 83.12 270 ALA A C 1
ATOM 1930 O O . ALA A 1 270 ? 24.215 25.401 -17.515 1.00 83.12 270 ALA A O 1
ATOM 1931 N N . VAL A 1 271 ? 22.483 23.967 -17.524 1.00 85.81 271 VAL A N 1
ATOM 1932 C CA . VAL A 1 271 ? 23.220 22.830 -16.944 1.00 85.81 271 VAL A CA 1
ATOM 1933 C C . VAL A 1 271 ? 24.221 22.265 -17.953 1.00 85.81 271 VAL A C 1
ATOM 1935 O O . VAL A 1 271 ? 25.376 22.052 -17.610 1.00 85.81 271 VAL A O 1
ATOM 1938 N N . GLU A 1 272 ? 23.813 22.092 -19.205 1.00 86.50 272 GLU A N 1
ATOM 1939 C CA . GLU A 1 272 ? 24.689 21.629 -20.286 1.00 86.50 272 GLU A CA 1
ATOM 1940 C C . GLU A 1 272 ? 25.842 22.610 -20.556 1.00 86.50 272 GLU A C 1
ATOM 1942 O O . GLU A 1 272 ? 26.993 22.194 -20.672 1.00 86.50 272 GLU A O 1
ATOM 1947 N N . ALA A 1 273 ? 25.561 23.919 -20.569 1.00 86.81 273 ALA A N 1
ATOM 1948 C CA . ALA A 1 273 ? 26.578 24.960 -20.702 1.00 86.81 273 ALA A CA 1
ATOM 1949 C C . ALA A 1 273 ? 27.571 24.966 -19.527 1.00 86.81 273 ALA A C 1
ATOM 1951 O O . ALA A 1 273 ? 28.766 25.136 -19.750 1.00 86.81 273 ALA A O 1
ATOM 1952 N N . LEU A 1 274 ? 27.101 24.737 -18.293 1.00 89.62 274 LEU A N 1
ATOM 1953 C CA . LEU A 1 274 ? 27.970 24.584 -17.123 1.00 89.62 274 LEU A CA 1
ATOM 1954 C C . LEU A 1 274 ? 28.912 23.382 -17.273 1.00 89.62 274 LEU A C 1
ATOM 1956 O O . LEU A 1 274 ? 30.101 23.515 -17.007 1.00 89.62 274 LEU A O 1
ATOM 1960 N N . LEU A 1 275 ? 28.385 22.228 -17.690 1.00 85.62 275 LEU A N 1
ATOM 1961 C CA . LEU A 1 275 ? 29.158 20.986 -17.814 1.00 85.62 275 LEU A CA 1
ATOM 1962 C C . LEU A 1 275 ? 30.099 20.985 -19.029 1.00 85.62 275 LEU A C 1
ATOM 1964 O O . LEU A 1 275 ? 31.079 20.247 -19.038 1.00 85.62 275 LEU A O 1
ATOM 1968 N N . SER A 1 276 ? 29.832 21.837 -20.022 1.00 83.31 276 SER A N 1
ATOM 1969 C CA . SER A 1 276 ? 30.660 21.991 -21.228 1.00 83.31 276 SER A CA 1
ATOM 1970 C C . SER A 1 276 ? 31.666 23.144 -21.138 1.00 83.31 276 SER A C 1
ATOM 1972 O O . SER A 1 276 ? 32.464 23.332 -22.055 1.00 83.31 276 SER A O 1
ATOM 1974 N N . ALA A 1 277 ? 31.629 23.955 -20.075 1.00 82.38 277 ALA A N 1
ATOM 1975 C CA . ALA A 1 277 ? 32.536 25.087 -19.936 1.00 82.38 277 ALA A CA 1
ATOM 1976 C C . ALA A 1 277 ? 33.968 24.607 -19.619 1.00 82.38 277 ALA A C 1
ATOM 1978 O O . ALA A 1 277 ? 34.152 23.824 -18.682 1.00 82.38 277 ALA A O 1
ATOM 1979 N N . PRO A 1 278 ? 35.002 25.095 -20.330 1.00 72.25 278 PRO A N 1
ATOM 1980 C CA . PRO A 1 278 ? 36.389 24.767 -20.019 1.00 72.25 278 PRO A CA 1
ATOM 1981 C C . PRO A 1 278 ? 36.759 25.344 -18.644 1.00 72.25 278 PRO A C 1
ATOM 1983 O O . PRO A 1 278 ? 36.885 26.556 -18.465 1.00 72.25 278 PRO A O 1
ATOM 1986 N N . GLY A 1 279 ? 36.870 24.469 -17.645 1.00 64.62 279 GLY A N 1
ATOM 1987 C CA . GLY A 1 279 ? 37.271 24.829 -16.287 1.00 64.62 279 GLY A CA 1
ATOM 1988 C C . GLY A 1 279 ? 38.798 24.898 -16.125 1.00 64.62 279 GLY A C 1
ATOM 1989 O O . GLY A 1 279 ? 39.522 24.202 -16.828 1.00 64.62 279 GLY A O 1
ATOM 1990 N N . PRO A 1 280 ? 39.324 25.672 -15.161 1.00 41.75 280 PRO A N 1
ATOM 1991 C CA . PRO A 1 280 ? 40.765 25.804 -14.905 1.00 41.75 280 PRO A CA 1
ATOM 1992 C C . PRO A 1 280 ? 41.417 24.585 -14.212 1.00 41.75 280 PRO A C 1
ATOM 1994 O O . PRO A 1 280 ? 42.519 24.709 -13.691 1.00 41.75 280 PRO A O 1
ATOM 1997 N N . LEU A 1 281 ? 40.753 23.423 -14.168 1.00 41.75 281 LEU A N 1
ATOM 1998 C CA . LEU A 1 281 ? 41.255 22.203 -13.511 1.00 41.75 281 LEU A CA 1
ATOM 1999 C C . LEU A 1 281 ? 41.833 21.156 -14.478 1.00 41.75 281 LEU A C 1
ATOM 2001 O O . LEU A 1 281 ? 42.306 20.118 -14.026 1.00 41.75 281 LEU A O 1
ATOM 2005 N N . TRP A 1 282 ? 41.855 21.420 -15.785 1.00 50.25 282 TRP A N 1
ATOM 2006 C CA . TRP A 1 282 ? 42.427 20.489 -16.762 1.00 50.25 282 TRP A CA 1
ATOM 2007 C C . TRP A 1 282 ? 43.909 20.802 -16.997 1.00 50.25 282 TRP A C 1
ATOM 2009 O O . TRP A 1 282 ? 44.306 21.313 -18.042 1.00 50.25 282 TRP A O 1
ATOM 2019 N N . SER A 1 283 ? 44.731 20.537 -15.983 1.00 33.62 283 SER A N 1
ATOM 2020 C CA . SER A 1 283 ? 46.181 20.450 -16.158 1.00 33.62 283 SER A CA 1
ATOM 2021 C C . SER A 1 283 ? 46.514 19.197 -16.979 1.00 33.62 283 SER A C 1
ATOM 2023 O O . SER A 1 283 ? 45.915 18.145 -16.775 1.00 33.62 283 SER A O 1
ATOM 2025 N N . ALA A 1 284 ? 47.447 19.355 -17.917 1.00 31.42 284 ALA A N 1
ATOM 2026 C CA . ALA A 1 284 ? 47.925 18.401 -18.919 1.00 31.42 284 ALA A CA 1
ATOM 2027 C C . ALA A 1 284 ? 48.133 16.940 -18.443 1.00 31.42 284 ALA A C 1
ATOM 2029 O O . ALA A 1 284 ? 48.405 16.706 -17.264 1.00 31.42 284 ALA A O 1
ATOM 2030 N N . PRO A 1 285 ? 48.091 15.954 -19.366 1.00 35.19 285 PRO A N 1
ATOM 2031 C CA . PRO A 1 285 ? 48.431 14.571 -19.049 1.00 35.19 285 PRO A CA 1
ATOM 2032 C C . PRO A 1 285 ? 49.890 14.470 -18.578 1.00 35.19 285 PRO A C 1
ATOM 2034 O O . PRO A 1 285 ? 50.801 15.008 -19.208 1.00 35.19 285 PRO A O 1
ATOM 2037 N N . MET A 1 286 ? 50.103 13.769 -17.463 1.00 26.44 286 MET A N 1
ATOM 2038 C CA . MET A 1 286 ? 51.428 13.342 -17.004 1.00 26.44 286 MET A CA 1
ATOM 2039 C C . MET A 1 286 ? 52.125 12.517 -18.102 1.00 26.44 286 MET A C 1
ATOM 2041 O O . MET A 1 286 ? 51.501 11.599 -18.641 1.00 26.44 286 MET A O 1
ATOM 2045 N N . PRO A 1 287 ? 53.403 12.781 -18.431 1.00 36.38 287 PRO A N 1
ATOM 2046 C CA . PRO A 1 287 ? 54.161 11.929 -19.330 1.00 36.38 287 PRO A CA 1
ATOM 2047 C C . PRO A 1 287 ? 54.702 10.708 -18.573 1.00 36.38 287 PRO A C 1
ATOM 2049 O O . PRO A 1 287 ? 55.291 10.845 -17.503 1.00 36.38 287 PRO A O 1
ATOM 2052 N N . GLY A 1 288 ? 54.572 9.533 -19.188 1.00 36.03 288 GLY A N 1
ATOM 2053 C CA . GLY A 1 288 ? 55.469 8.399 -18.961 1.00 36.03 288 GLY A CA 1
ATOM 2054 C C . GLY A 1 288 ? 54.983 7.323 -17.990 1.00 36.03 288 GLY A C 1
ATOM 2055 O O . GLY A 1 288 ? 55.245 7.389 -16.796 1.00 36.03 288 GLY A O 1
ATOM 2056 N N . LEU A 1 289 ? 54.400 6.265 -18.552 1.00 31.69 289 LEU A N 1
ATOM 2057 C CA . LEU A 1 289 ? 54.591 4.880 -18.114 1.00 31.69 289 LEU A CA 1
ATOM 2058 C C . LEU A 1 289 ? 54.420 4.014 -19.369 1.00 31.69 289 LEU A C 1
ATOM 2060 O O . LEU A 1 289 ? 53.309 3.681 -19.767 1.00 31.69 289 LEU A O 1
ATOM 2064 N N . GLU A 1 290 ? 55.537 3.761 -20.053 1.00 32.38 290 GLU A N 1
ATOM 2065 C CA . GLU A 1 290 ? 55.601 2.787 -21.140 1.00 32.38 290 GLU A CA 1
ATOM 2066 C C . GLU A 1 290 ? 55.392 1.375 -20.572 1.00 32.38 290 GLU A C 1
ATOM 2068 O O . GLU A 1 290 ? 56.080 0.956 -19.638 1.00 32.38 290 GLU A O 1
ATOM 2073 N N . GLU A 1 291 ? 54.453 0.634 -21.160 1.00 35.62 291 GLU A N 1
ATOM 2074 C CA . GLU A 1 291 ? 54.321 -0.812 -20.997 1.00 35.62 291 GLU A CA 1
ATOM 2075 C C . GLU A 1 291 ? 55.522 -1.512 -21.652 1.00 35.62 291 GLU A C 1
ATOM 2077 O O . GLU A 1 291 ? 55.611 -1.657 -22.872 1.00 35.62 291 GLU A O 1
ATOM 2082 N N . GLY A 1 292 ? 56.472 -1.954 -20.829 1.00 31.97 292 GLY A N 1
ATOM 2083 C CA . GLY A 1 292 ? 57.568 -2.817 -21.257 1.00 31.97 292 GLY A CA 1
ATOM 2084 C C . GLY A 1 292 ? 57.111 -4.270 -21.412 1.00 31.97 292 GLY A C 1
ATOM 2085 O O . GLY A 1 292 ? 56.834 -4.949 -20.425 1.00 31.97 292 GLY A O 1
ATOM 2086 N N . ALA A 1 293 ? 57.089 -4.765 -22.650 1.00 35.62 293 ALA A N 1
ATOM 2087 C CA . ALA A 1 293 ? 56.978 -6.189 -22.967 1.00 35.62 293 ALA A CA 1
ATOM 2088 C C . ALA A 1 293 ? 58.179 -6.994 -22.410 1.00 35.62 293 ALA A C 1
ATOM 2090 O O . ALA A 1 293 ? 59.306 -6.485 -22.395 1.00 35.62 293 ALA A O 1
ATOM 2091 N N . PRO A 1 294 ? 58.001 -8.265 -21.998 1.00 38.75 294 PRO A N 1
ATOM 2092 C CA . PRO A 1 294 ? 59.093 -9.055 -21.440 1.00 38.75 294 PRO A CA 1
ATOM 2093 C C . PRO A 1 294 ? 60.036 -9.559 -22.544 1.00 38.75 294 PRO A C 1
ATOM 2095 O O . PRO A 1 294 ? 59.628 -10.265 -23.467 1.00 38.75 294 PRO A O 1
ATOM 2098 N N . ARG A 1 295 ? 61.329 -9.230 -22.424 1.00 32.25 295 ARG A N 1
ATOM 2099 C CA . ARG A 1 295 ? 62.422 -9.926 -23.126 1.00 32.25 295 ARG A CA 1
ATOM 2100 C C . ARG A 1 295 ? 62.884 -11.144 -22.308 1.00 32.25 295 ARG A C 1
ATOM 2102 O O . ARG A 1 295 ? 62.895 -11.069 -21.080 1.00 32.25 295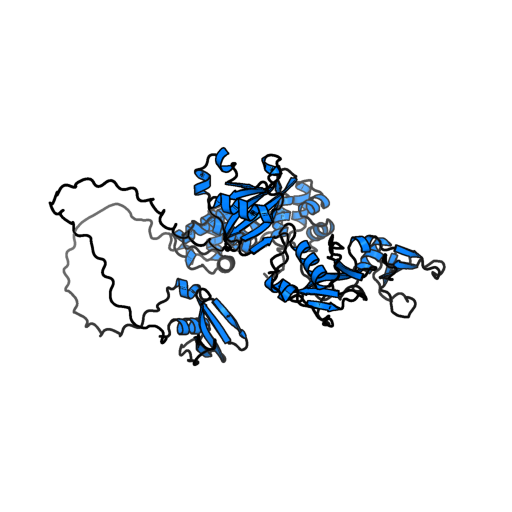 ARG A O 1
ATOM 2109 N N . PRO A 1 296 ? 63.303 -12.241 -22.963 1.00 39.22 296 PRO A N 1
ATOM 2110 C CA . PRO A 1 296 ? 63.753 -13.451 -22.286 1.00 39.22 296 PRO A CA 1
ATOM 2111 C C . PRO A 1 296 ? 65.170 -13.260 -21.729 1.00 39.22 296 PRO A C 1
ATOM 2113 O O . PRO A 1 296 ? 66.051 -12.743 -22.416 1.00 39.22 296 PRO A O 1
ATOM 2116 N N . VAL A 1 297 ? 65.391 -13.691 -20.486 1.00 40.44 297 VAL A N 1
ATOM 2117 C CA . VAL A 1 297 ? 66.715 -13.709 -19.850 1.00 40.44 297 VAL A CA 1
ATOM 2118 C C . VAL A 1 297 ? 67.308 -15.111 -19.980 1.00 40.44 297 VAL A C 1
ATOM 2120 O O . VAL A 1 297 ? 66.774 -16.083 -19.452 1.00 40.44 297 VAL A O 1
ATOM 2123 N N . THR A 1 298 ? 68.423 -15.197 -20.699 1.00 37.81 298 THR A N 1
ATOM 2124 C CA . THR A 1 298 ? 69.342 -16.342 -20.746 1.00 37.81 298 THR A CA 1
ATOM 2125 C C . THR A 1 298 ? 70.077 -16.471 -19.401 1.00 37.81 298 THR A C 1
ATOM 2127 O O . THR A 1 298 ? 70.457 -15.440 -18.839 1.00 37.81 298 THR A O 1
ATOM 2130 N N . PRO A 1 299 ? 70.319 -17.682 -18.862 1.00 42.50 299 PRO A N 1
ATOM 2131 C CA . PRO A 1 299 ? 70.948 -17.831 -17.551 1.00 42.50 299 PRO A CA 1
ATOM 2132 C C . PRO A 1 299 ? 72.471 -17.635 -17.639 1.00 42.50 299 PRO A C 1
ATOM 2134 O O . PRO A 1 299 ? 73.082 -18.082 -18.615 1.00 42.50 299 PRO A O 1
ATOM 2137 N N . PRO A 1 300 ? 73.127 -17.042 -16.625 1.00 43.59 300 PRO A N 1
ATOM 2138 C CA . PRO A 1 300 ? 74.565 -17.151 -16.501 1.00 43.59 300 PRO A CA 1
ATOM 2139 C C . PRO A 1 300 ? 74.938 -18.478 -15.834 1.00 43.59 300 PRO A C 1
ATOM 2141 O O . PRO A 1 300 ? 74.452 -18.849 -14.767 1.00 43.59 300 PRO A O 1
ATOM 2144 N N . SER A 1 301 ? 75.835 -19.170 -16.524 1.00 41.84 301 SER A N 1
ATOM 2145 C CA . SER A 1 301 ? 76.632 -20.293 -16.051 1.00 41.84 301 SER A CA 1
ATOM 2146 C C . SER A 1 301 ? 77.557 -19.841 -14.917 1.00 41.84 301 SER A C 1
ATOM 2148 O O . SER A 1 301 ? 78.200 -18.797 -15.029 1.00 41.84 301 SER A O 1
ATOM 2150 N N . GLY A 1 302 ? 77.638 -20.617 -13.837 1.00 39.31 302 GLY A N 1
ATOM 2151 C CA . GLY A 1 302 ? 78.534 -20.314 -12.721 1.00 39.31 302 GLY A CA 1
ATOM 2152 C C . GLY A 1 302 ? 78.235 -21.124 -11.468 1.00 39.31 302 GLY A C 1
ATOM 2153 O O . GLY A 1 302 ? 77.859 -20.560 -10.446 1.00 39.31 302 GLY A O 1
ATOM 2154 N N . ALA A 1 303 ? 78.390 -22.446 -11.552 1.00 40.78 303 ALA A N 1
ATOM 2155 C CA . ALA A 1 303 ? 78.488 -23.299 -10.377 1.00 40.78 303 ALA A CA 1
ATOM 2156 C C . ALA A 1 303 ? 79.837 -23.046 -9.688 1.00 40.78 303 ALA A C 1
ATOM 2158 O O . ALA A 1 303 ? 80.885 -23.277 -10.288 1.00 40.78 303 ALA A O 1
ATOM 2159 N N . VAL A 1 304 ? 79.805 -22.588 -8.437 1.00 41.12 304 VAL A N 1
ATOM 2160 C CA . VAL A 1 304 ? 80.931 -22.702 -7.506 1.00 41.12 304 VAL A CA 1
ATOM 2161 C C . VAL A 1 304 ? 80.385 -23.234 -6.187 1.00 41.12 304 VAL A C 1
ATOM 2163 O O . VAL A 1 304 ? 79.395 -22.736 -5.653 1.00 41.12 304 VAL A O 1
ATOM 2166 N N . GLU A 1 305 ? 81.017 -24.313 -5.747 1.00 34.75 305 GLU A N 1
ATOM 2167 C CA . GLU A 1 305 ? 80.704 -25.130 -4.585 1.00 34.75 305 GLU A CA 1
ATOM 2168 C C . GLU A 1 305 ? 80.734 -24.343 -3.268 1.00 34.75 305 GLU A C 1
ATOM 2170 O O . GLU A 1 305 ? 81.609 -23.513 -3.017 1.00 34.75 305 GLU A O 1
ATOM 2175 N N . LEU A 1 306 ? 79.776 -24.672 -2.401 1.00 43.44 306 LEU A N 1
ATOM 2176 C CA . LEU A 1 306 ? 79.789 -24.360 -0.974 1.00 43.44 306 LEU A CA 1
ATOM 2177 C C . LEU A 1 306 ? 80.939 -25.103 -0.277 1.00 43.44 306 LEU A C 1
ATOM 2179 O O . LEU A 1 306 ? 81.227 -26.248 -0.634 1.00 43.44 306 LEU A O 1
ATOM 2183 N N . PRO A 1 307 ? 81.421 -24.580 0.860 1.00 55.56 307 PRO A N 1
ATOM 2184 C CA . PRO A 1 307 ? 81.692 -25.451 1.985 1.00 55.56 307 PRO A CA 1
ATOM 2185 C C . PRO A 1 307 ? 80.787 -25.122 3.171 1.00 55.56 307 PRO A C 1
ATOM 2187 O O . PRO A 1 307 ? 80.470 -23.976 3.484 1.00 55.56 307 PRO A O 1
ATOM 2190 N N . PHE A 1 308 ? 80.373 -26.210 3.806 1.00 43.53 308 PHE A N 1
ATOM 2191 C CA . PHE A 1 308 ? 79.573 -26.296 5.011 1.00 43.53 308 PHE A CA 1
ATOM 2192 C C . PHE A 1 308 ? 80.146 -25.461 6.163 1.00 43.53 308 PHE A C 1
ATOM 2194 O O . PHE A 1 308 ? 81.322 -25.576 6.502 1.00 43.53 308 PHE A O 1
ATOM 2201 N N . GLY A 1 309 ? 79.266 -24.707 6.820 1.00 38.03 309 GLY A N 1
ATOM 2202 C CA . GLY A 1 309 ? 79.489 -24.081 8.118 1.00 38.03 309 GLY A CA 1
ATOM 2203 C C . GLY A 1 309 ? 78.176 -24.085 8.889 1.00 38.03 309 GLY A C 1
ATOM 2204 O O . GLY A 1 309 ? 77.328 -23.225 8.687 1.00 38.03 309 GLY A O 1
ATOM 2205 N N . ASN A 1 310 ? 77.993 -25.130 9.690 1.00 48.91 310 ASN A N 1
ATOM 2206 C CA . ASN A 1 310 ? 76.902 -25.305 10.638 1.00 48.91 310 ASN A CA 1
ATOM 2207 C C . ASN A 1 310 ? 77.131 -24.328 11.798 1.00 48.91 310 ASN A C 1
ATOM 2209 O O . ASN A 1 310 ? 78.137 -24.491 12.473 1.00 48.91 310 ASN A O 1
ATOM 2213 N N . ASP A 1 311 ? 76.226 -23.380 12.041 1.00 41.28 311 ASP A N 1
ATOM 2214 C CA . ASP A 1 311 ? 76.075 -22.729 13.348 1.00 41.28 311 ASP A CA 1
ATOM 2215 C C . ASP A 1 311 ? 74.633 -22.226 13.512 1.00 41.28 311 ASP A C 1
ATOM 2217 O O . ASP A 1 311 ? 74.079 -21.537 12.654 1.00 41.28 311 ASP A O 1
ATOM 2221 N N . GLY A 1 312 ? 73.997 -22.651 14.605 1.00 52.53 312 GLY A N 1
ATOM 2222 C CA . GLY A 1 312 ? 72.579 -22.453 14.886 1.00 52.53 312 GLY A CA 1
ATOM 2223 C C . GLY A 1 312 ? 72.191 -20.992 15.096 1.00 52.53 312 GLY A C 1
ATOM 2224 O O . GLY A 1 312 ? 72.411 -20.436 16.169 1.00 52.53 312 GLY A O 1
ATOM 2225 N N . GLN A 1 313 ? 71.524 -20.405 14.103 1.00 41.16 313 GLN A N 1
ATOM 2226 C CA . GLN A 1 313 ? 70.735 -19.188 14.280 1.00 41.16 313 GLN A CA 1
ATOM 2227 C C . GLN A 1 313 ? 69.247 -19.527 14.394 1.00 41.16 313 GLN A C 1
ATOM 2229 O O . GLN A 1 313 ? 68.663 -20.154 13.509 1.00 41.16 313 GLN A O 1
ATOM 2234 N N . GLU A 1 314 ? 68.633 -19.082 15.492 1.00 45.25 314 GLU A N 1
ATOM 2235 C CA . GLU A 1 314 ? 67.183 -18.990 15.638 1.00 45.25 314 GLU A CA 1
ATOM 2236 C C . GLU A 1 314 ? 66.613 -18.146 14.490 1.00 45.25 314 GLU A C 1
ATOM 2238 O O . GLU A 1 314 ? 66.904 -16.954 14.357 1.00 45.25 314 GLU A O 1
ATOM 2243 N N . LEU A 1 315 ? 65.793 -18.777 13.648 1.00 40.50 315 LEU A N 1
ATOM 2244 C CA . LEU A 1 315 ? 64.995 -18.097 12.635 1.00 40.50 315 LEU A CA 1
ATOM 2245 C C . LEU A 1 315 ? 63.990 -17.189 13.349 1.00 40.50 315 LEU A C 1
ATOM 2247 O O . LEU A 1 315 ? 62.957 -17.640 13.841 1.00 40.50 315 LEU A O 1
ATOM 2251 N N . THR A 1 316 ? 64.287 -15.895 13.395 1.00 46.06 316 THR A N 1
ATOM 2252 C CA . THR A 1 316 ? 63.294 -14.870 13.707 1.00 46.06 316 THR A CA 1
ATOM 2253 C C . THR A 1 316 ? 62.232 -14.903 12.612 1.00 46.06 316 THR A C 1
ATOM 2255 O O . THR A 1 316 ? 62.500 -14.587 11.452 1.00 46.06 316 THR A O 1
ATOM 2258 N N . THR A 1 317 ? 61.018 -15.328 12.972 1.00 50.66 317 THR A N 1
ATOM 2259 C CA . THR A 1 317 ? 59.841 -15.260 12.103 1.00 50.66 317 THR A CA 1
ATOM 2260 C C . THR A 1 317 ? 59.720 -13.830 11.568 1.00 50.66 317 THR A C 1
ATOM 2262 O O . THR A 1 317 ? 59.676 -12.897 12.377 1.00 50.66 317 THR A O 1
ATOM 2265 N N . PRO A 1 318 ? 59.685 -13.610 10.241 1.00 58.97 318 PRO A N 1
ATOM 2266 C CA . PRO A 1 318 ? 59.512 -12.269 9.703 1.00 58.97 318 PRO A CA 1
ATOM 2267 C C . PRO A 1 318 ? 58.199 -11.678 10.241 1.00 58.97 318 PRO A C 1
ATOM 2269 O O . PRO A 1 318 ? 57.217 -12.417 10.374 1.00 58.97 318 PRO A O 1
ATOM 2272 N N . PRO A 1 319 ? 58.154 -10.373 10.570 1.00 55.56 319 PRO A N 1
ATOM 2273 C CA . PRO A 1 319 ? 56.940 -9.748 11.071 1.00 55.56 319 PRO A CA 1
ATOM 2274 C C . PRO A 1 319 ? 55.808 -9.983 10.068 1.00 55.56 319 PRO A C 1
ATOM 2276 O O . PRO A 1 319 ? 55.934 -9.644 8.887 1.00 55.56 319 PRO A O 1
ATOM 2279 N N . GLN A 1 320 ? 54.720 -10.607 10.535 1.00 57.25 320 GLN A N 1
ATOM 2280 C CA . GLN A 1 320 ? 53.510 -10.788 9.739 1.00 57.25 320 GLN A CA 1
ATOM 2281 C C . GLN A 1 320 ? 53.100 -9.424 9.183 1.00 57.25 320 GLN A C 1
ATOM 2283 O O . GLN A 1 320 ? 52.941 -8.459 9.935 1.00 57.25 320 GLN A O 1
ATOM 2288 N N . ARG A 1 321 ? 52.951 -9.335 7.856 1.00 54.75 321 ARG A N 1
ATOM 2289 C CA . ARG A 1 321 ? 52.354 -8.150 7.236 1.00 54.75 321 ARG A CA 1
ATOM 2290 C C . ARG A 1 321 ? 50.983 -7.933 7.888 1.00 54.75 321 ARG A C 1
ATOM 2292 O O . ARG A 1 321 ? 50.232 -8.907 7.977 1.00 54.75 321 ARG A O 1
ATOM 2299 N N . PRO A 1 322 ? 50.649 -6.711 8.339 1.00 70.69 322 PRO A N 1
ATOM 2300 C CA . PRO A 1 322 ? 49.307 -6.435 8.829 1.00 70.69 322 PRO A CA 1
ATOM 2301 C C . PRO A 1 322 ? 48.310 -6.821 7.734 1.00 70.69 322 PRO A C 1
ATOM 2303 O O . PRO A 1 322 ? 48.498 -6.465 6.567 1.00 70.69 322 PRO A O 1
ATOM 2306 N N . GLY A 1 323 ? 47.300 -7.612 8.104 1.00 74.31 323 GLY A N 1
ATOM 2307 C CA . GLY A 1 323 ? 46.221 -7.983 7.194 1.00 74.31 323 GLY A CA 1
ATOM 2308 C C . GLY A 1 323 ? 45.508 -6.741 6.645 1.00 74.31 323 GLY A C 1
ATOM 2309 O O . GLY A 1 323 ? 45.628 -5.656 7.225 1.00 74.31 323 GLY A O 1
ATOM 2310 N N . PRO A 1 324 ? 44.781 -6.867 5.522 1.00 75.50 324 PRO A N 1
ATOM 2311 C CA . PRO A 1 324 ? 43.975 -5.769 5.002 1.00 75.50 324 PRO A CA 1
ATOM 2312 C C . PRO A 1 324 ? 43.026 -5.251 6.092 1.00 75.50 324 PRO A C 1
ATOM 2314 O O . PRO A 1 324 ? 42.452 -6.036 6.848 1.00 75.50 324 PRO A O 1
ATOM 2317 N N . ALA A 1 325 ? 42.884 -3.926 6.186 1.00 74.88 325 ALA A N 1
ATOM 2318 C CA . ALA A 1 325 ? 41.910 -3.317 7.086 1.00 74.88 325 ALA A CA 1
ATOM 2319 C C . ALA A 1 325 ? 40.500 -3.846 6.749 1.00 74.88 325 ALA A C 1
ATOM 2321 O O . ALA A 1 325 ? 40.193 -3.998 5.562 1.00 74.88 325 ALA A O 1
ATOM 2322 N N . PRO A 1 326 ? 39.656 -4.145 7.754 1.00 78.31 326 PRO A N 1
ATOM 2323 C CA . PRO A 1 326 ? 38.317 -4.668 7.510 1.00 78.31 326 PRO A CA 1
ATOM 2324 C C . PRO A 1 326 ? 37.501 -3.684 6.664 1.00 78.31 326 PRO A C 1
ATOM 2326 O O . PRO A 1 326 ? 37.590 -2.465 6.836 1.00 78.31 326 PRO A O 1
ATOM 2329 N N . ALA A 1 327 ? 36.704 -4.217 5.738 1.00 78.62 327 ALA A N 1
ATOM 2330 C CA . ALA A 1 327 ? 35.781 -3.410 4.956 1.00 78.62 327 ALA A CA 1
ATOM 2331 C C . ALA A 1 327 ? 34.710 -2.816 5.885 1.00 78.62 327 ALA A C 1
ATOM 2333 O O . ALA A 1 327 ? 34.081 -3.529 6.672 1.00 78.62 327 ALA A O 1
ATOM 2334 N N . ARG A 1 328 ? 34.522 -1.497 5.793 1.00 82.50 328 ARG A N 1
ATOM 2335 C CA . ARG A 1 328 ? 33.467 -0.764 6.496 1.00 82.50 328 ARG A CA 1
ATOM 2336 C C . ARG A 1 328 ? 32.220 -0.751 5.643 1.00 82.50 328 ARG A C 1
ATOM 2338 O O . ARG A 1 328 ? 32.261 -0.213 4.542 1.00 82.50 328 ARG A O 1
ATOM 2345 N N . VAL A 1 329 ? 31.132 -1.289 6.175 1.00 84.44 329 VAL A N 1
ATOM 2346 C CA . VAL A 1 329 ? 29.860 -1.395 5.454 1.00 84.44 329 VAL A CA 1
ATOM 2347 C C . VAL A 1 329 ? 28.704 -0.857 6.289 1.00 84.44 329 VAL A C 1
ATOM 2349 O O . VAL A 1 329 ? 28.736 -0.892 7.527 1.00 84.44 329 VAL A O 1
ATOM 2352 N N . GLU A 1 330 ? 27.679 -0.328 5.625 1.00 81.19 330 GLU A N 1
ATOM 2353 C CA . GLU A 1 330 ? 26.400 0.016 6.250 1.00 81.19 330 GLU A CA 1
ATOM 2354 C C . GLU A 1 330 ? 25.426 -1.158 6.100 1.00 81.19 330 GLU A C 1
ATOM 2356 O O . GLU A 1 330 ? 25.120 -1.575 4.982 1.00 81.19 330 GLU A O 1
ATOM 2361 N N . VAL A 1 331 ? 24.913 -1.680 7.223 1.00 83.69 331 VAL A N 1
ATOM 2362 C CA . VAL A 1 331 ? 23.997 -2.827 7.229 1.00 83.69 331 VAL A CA 1
ATOM 2363 C C . VAL A 1 331 ? 22.599 -2.388 7.662 1.00 83.69 331 VAL A C 1
ATOM 2365 O O . VAL A 1 331 ? 22.367 -1.924 8.778 1.00 83.69 331 VAL A O 1
ATOM 2368 N N . VAL A 1 332 ? 21.616 -2.565 6.781 1.00 80.38 332 VAL A N 1
ATOM 2369 C CA . VAL A 1 332 ? 20.202 -2.283 7.064 1.00 80.38 332 VAL A CA 1
ATOM 2370 C C . VAL A 1 332 ? 19.453 -3.607 7.165 1.00 80.38 332 VAL A C 1
ATOM 2372 O O . VAL A 1 332 ? 19.388 -4.353 6.192 1.00 80.38 332 VAL A O 1
ATOM 2375 N N . VAL A 1 333 ? 18.838 -3.884 8.313 1.00 81.12 333 VAL A N 1
ATOM 2376 C CA . VAL A 1 333 ? 18.041 -5.090 8.556 1.00 81.12 333 VAL A CA 1
ATOM 2377 C C . VAL A 1 333 ? 16.551 -4.738 8.602 1.00 81.12 333 VAL A C 1
ATOM 2379 O O . VAL A 1 333 ? 16.044 -4.001 9.447 1.00 81.12 333 VAL A O 1
ATOM 2382 N N . ARG A 1 334 ? 15.802 -5.273 7.649 1.00 79.56 334 ARG A N 1
ATOM 2383 C CA . ARG A 1 334 ? 14.428 -4.881 7.359 1.00 79.56 334 ARG A CA 1
ATOM 2384 C C . ARG A 1 334 ? 13.446 -5.961 7.776 1.00 79.56 334 ARG A C 1
ATOM 2386 O O . ARG A 1 334 ? 13.436 -7.031 7.179 1.00 79.56 334 ARG A O 1
ATOM 2393 N N . ARG A 1 335 ? 12.617 -5.717 8.792 1.00 80.50 335 ARG A N 1
ATOM 2394 C CA . ARG A 1 335 ? 11.627 -6.696 9.249 1.00 80.50 335 ARG A CA 1
ATOM 2395 C C . ARG A 1 335 ? 10.489 -6.815 8.234 1.00 80.50 335 ARG A C 1
ATOM 2397 O O . ARG A 1 335 ? 9.719 -5.886 8.027 1.00 80.50 335 ARG A O 1
ATOM 2404 N N . PHE A 1 336 ? 10.320 -8.006 7.692 1.00 78.12 336 PHE A N 1
ATOM 2405 C CA . PHE A 1 336 ? 9.205 -8.408 6.855 1.00 78.12 336 PHE A CA 1
ATOM 2406 C C . PHE A 1 336 ? 8.341 -9.419 7.613 1.00 78.12 336 PHE A C 1
ATOM 2408 O O . PHE A 1 336 ? 8.846 -10.258 8.356 1.00 78.12 336 PHE A O 1
ATOM 2415 N N . SER A 1 337 ? 7.021 -9.341 7.470 1.00 76.50 337 SER A N 1
ATOM 2416 C CA . SER A 1 337 ? 6.113 -10.361 8.005 1.00 76.50 337 SER A CA 1
ATOM 2417 C C . SER A 1 337 ? 5.370 -11.003 6.846 1.00 76.50 337 SER A C 1
ATOM 2419 O O . SER A 1 337 ? 4.715 -10.307 6.074 1.00 76.50 337 SER A O 1
ATOM 2421 N N . ALA A 1 338 ? 5.479 -12.322 6.728 1.00 74.81 338 ALA A N 1
ATOM 2422 C CA . ALA A 1 338 ? 4.801 -13.112 5.711 1.00 74.81 338 ALA A CA 1
ATOM 2423 C C . ALA A 1 338 ? 3.887 -14.132 6.388 1.00 74.81 338 ALA A C 1
ATOM 2425 O O . ALA A 1 338 ? 4.262 -14.726 7.397 1.00 74.81 338 ALA A O 1
ATOM 2426 N N . VAL A 1 339 ? 2.701 -14.367 5.830 1.00 73.94 339 VAL A N 1
ATOM 2427 C CA . VAL A 1 339 ? 1.869 -15.501 6.244 1.00 73.94 339 VAL A CA 1
ATOM 2428 C C . VAL A 1 339 ? 2.280 -16.701 5.398 1.00 73.94 339 VAL A C 1
ATOM 2430 O O . VAL A 1 339 ? 2.024 -16.723 4.197 1.00 73.94 339 VAL A O 1
ATOM 2433 N N . VAL A 1 340 ? 2.926 -17.687 6.017 1.00 74.12 340 VAL A N 1
ATOM 2434 C CA . VAL A 1 340 ? 3.350 -18.935 5.369 1.00 74.12 340 VAL A CA 1
ATOM 2435 C C . VAL A 1 340 ? 2.637 -20.079 6.078 1.00 74.12 340 VAL A C 1
ATOM 2437 O O . VAL A 1 340 ? 2.744 -20.218 7.294 1.00 74.12 340 VAL A O 1
ATOM 2440 N N . ASN A 1 341 ? 1.851 -20.863 5.337 1.00 79.75 341 ASN A N 1
ATOM 2441 C CA . ASN A 1 341 ? 1.050 -21.971 5.879 1.00 79.75 341 ASN A CA 1
ATOM 2442 C C . ASN A 1 341 ? 0.139 -21.570 7.062 1.00 79.75 341 ASN A C 1
ATOM 2444 O O . ASN A 1 341 ? -0.046 -22.335 8.000 1.00 79.75 341 ASN A O 1
ATOM 2448 N N . GLY A 1 342 ? -0.414 -20.351 7.041 1.00 79.25 342 GLY A N 1
ATOM 2449 C CA . GLY A 1 342 ? -1.298 -19.843 8.101 1.00 79.25 342 GLY A CA 1
ATOM 2450 C C . GLY A 1 342 ? -0.584 -19.314 9.351 1.00 79.25 342 GLY A C 1
ATOM 2451 O O . GLY A 1 342 ? -1.246 -18.770 10.233 1.00 79.25 342 GLY A O 1
ATOM 2452 N N . HIS A 1 343 ? 0.747 -19.394 9.414 1.00 68.19 343 HIS A N 1
ATOM 2453 C CA . HIS A 1 343 ? 1.552 -18.826 10.492 1.00 68.19 343 HIS A CA 1
ATOM 2454 C C . HIS A 1 343 ? 2.230 -17.530 10.036 1.00 68.19 343 HIS A C 1
ATOM 2456 O O . HIS A 1 343 ? 2.743 -17.437 8.920 1.00 68.19 343 HIS A O 1
ATOM 2462 N N . VAL A 1 344 ? 2.232 -16.512 10.901 1.00 70.44 344 VAL A N 1
ATOM 2463 C CA . VAL A 1 344 ? 2.977 -15.270 10.658 1.00 70.44 344 VAL A CA 1
ATOM 2464 C C . VAL A 1 344 ? 4.452 -15.547 10.924 1.00 70.44 344 VAL A C 1
ATOM 2466 O O . VAL A 1 344 ? 4.867 -15.635 12.077 1.00 70.44 344 VAL A O 1
ATOM 2469 N N . GLN A 1 345 ? 5.237 -15.679 9.860 1.00 81.62 345 GLN A N 1
ATOM 2470 C CA . GLN A 1 345 ? 6.690 -15.754 9.937 1.00 81.62 345 GLN A CA 1
ATOM 2471 C C . GLN A 1 345 ? 7.280 -14.350 9.868 1.00 81.62 345 GLN A C 1
ATOM 2473 O O . GLN A 1 345 ? 6.955 -13.559 8.977 1.00 81.62 345 GLN A O 1
ATOM 2478 N N . VAL A 1 346 ? 8.170 -14.049 10.809 1.00 78.81 346 VAL A N 1
ATOM 2479 C CA . VAL A 1 346 ? 8.951 -12.815 10.805 1.00 78.81 346 VAL A CA 1
ATOM 2480 C C . VAL A 1 346 ? 10.280 -13.108 10.123 1.00 78.81 346 VAL A C 1
ATOM 2482 O O . VAL A 1 346 ? 11.032 -13.970 10.563 1.00 78.81 346 VAL A O 1
ATOM 2485 N N . ARG A 1 347 ? 10.562 -12.385 9.046 1.00 88.38 347 ARG A N 1
ATOM 2486 C CA . ARG A 1 347 ? 11.806 -12.462 8.279 1.00 88.38 347 ARG A CA 1
ATOM 2487 C C . ARG A 1 347 ? 12.508 -11.117 8.332 1.00 88.38 347 ARG A C 1
ATOM 2489 O O . ARG A 1 347 ? 11.860 -10.097 8.553 1.00 88.38 347 ARG A O 1
ATOM 2496 N N . TYR A 1 348 ? 13.811 -11.095 8.111 1.00 89.44 348 TYR A N 1
ATOM 2497 C CA . TYR A 1 348 ? 14.584 -9.861 8.130 1.00 89.44 348 TYR A CA 1
ATOM 2498 C C . TYR A 1 348 ? 15.429 -9.747 6.863 1.00 89.44 348 TYR A C 1
ATOM 2500 O O . TYR A 1 348 ? 16.384 -10.492 6.711 1.00 89.44 348 TYR A O 1
ATOM 2508 N N . HIS A 1 349 ? 15.111 -8.845 5.935 1.00 91.75 349 HIS A N 1
ATOM 2509 C CA . HIS A 1 349 ? 15.967 -8.640 4.762 1.00 91.75 349 HIS A CA 1
ATOM 2510 C C . HIS A 1 349 ? 17.222 -7.880 5.177 1.00 91.75 349 HIS A C 1
ATOM 2512 O O . HIS A 1 349 ? 17.128 -6.837 5.818 1.00 91.75 349 HIS A O 1
ATOM 2518 N N . VAL A 1 350 ? 18.392 -8.369 4.790 1.00 91.06 350 VAL A N 1
ATOM 2519 C CA . VAL A 1 350 ? 19.664 -7.702 5.059 1.00 91.06 350 VAL A CA 1
ATOM 2520 C C . VAL A 1 350 ? 20.105 -6.976 3.806 1.00 91.06 350 VAL A C 1
ATOM 2522 O O . VAL A 1 350 ? 20.187 -7.570 2.730 1.00 91.06 350 VAL A O 1
ATOM 2525 N N . HIS A 1 351 ? 20.382 -5.687 3.945 1.00 89.00 351 HIS A N 1
ATOM 2526 C CA . HIS A 1 351 ? 20.979 -4.884 2.896 1.00 89.00 351 HIS A CA 1
ATOM 2527 C C . HIS A 1 351 ? 22.362 -4.417 3.325 1.00 89.00 351 HIS A C 1
ATOM 2529 O O . HIS A 1 351 ? 22.509 -3.923 4.441 1.00 89.00 351 HIS A O 1
ATOM 2535 N N . VAL A 1 352 ? 23.336 -4.524 2.428 1.00 88.75 352 VAL A N 1
ATOM 2536 C CA . VAL A 1 352 ? 24.700 -4.018 2.608 1.00 88.75 352 VAL A CA 1
ATOM 2537 C C . VAL A 1 352 ? 24.924 -2.930 1.571 1.00 88.75 352 VAL A C 1
ATOM 2539 O O . VAL A 1 352 ? 24.695 -3.154 0.383 1.00 88.75 352 VAL A O 1
ATOM 2542 N N . ASP A 1 353 ? 25.255 -1.724 2.030 1.00 84.56 353 ASP A N 1
ATOM 2543 C CA . ASP A 1 353 ? 25.440 -0.531 1.190 1.00 84.56 353 ASP A CA 1
ATOM 2544 C C . ASP A 1 353 ? 24.255 -0.276 0.228 1.00 84.56 353 ASP A C 1
ATOM 2546 O O . ASP A 1 353 ? 24.392 0.186 -0.904 1.00 84.56 353 ASP A O 1
ATOM 2550 N N . GLY A 1 354 ? 23.043 -0.599 0.696 1.00 83.31 354 GLY A N 1
ATOM 2551 C CA . GLY A 1 354 ? 21.781 -0.435 -0.032 1.00 83.31 354 GLY A CA 1
ATOM 2552 C C . GLY A 1 354 ? 21.374 -1.615 -0.924 1.00 83.31 354 GLY A C 1
ATOM 2553 O O . GLY A 1 354 ? 20.191 -1.722 -1.263 1.00 83.31 354 GLY A O 1
ATOM 2554 N N . ALA A 1 355 ? 22.284 -2.534 -1.249 1.00 87.19 355 ALA A N 1
ATOM 2555 C CA . ALA A 1 355 ? 21.974 -3.741 -2.010 1.00 87.19 355 ALA A CA 1
ATOM 2556 C C . ALA A 1 355 ? 21.376 -4.817 -1.098 1.00 87.19 355 ALA A C 1
ATOM 2558 O O . ALA A 1 355 ? 21.891 -5.061 -0.013 1.00 87.19 355 ALA A O 1
ATOM 2559 N N . TRP A 1 356 ? 20.281 -5.456 -1.515 1.00 92.69 356 TRP A N 1
ATOM 2560 C CA . TRP A 1 356 ? 19.715 -6.595 -0.789 1.00 92.69 356 TRP A CA 1
ATOM 2561 C C . TRP A 1 356 ? 20.601 -7.824 -0.994 1.00 92.69 356 TRP A C 1
ATOM 2563 O O . TRP A 1 356 ? 20.802 -8.236 -2.133 1.00 92.69 356 TRP A O 1
ATOM 2573 N N . ILE A 1 357 ? 21.122 -8.390 0.094 1.00 95.62 357 ILE A N 1
ATOM 2574 C CA . ILE A 1 357 ? 22.064 -9.518 0.038 1.00 95.62 357 ILE A CA 1
ATOM 2575 C C . ILE A 1 357 ? 21.458 -10.836 0.516 1.00 95.62 357 ILE A C 1
ATOM 2577 O O . ILE A 1 357 ? 22.013 -11.890 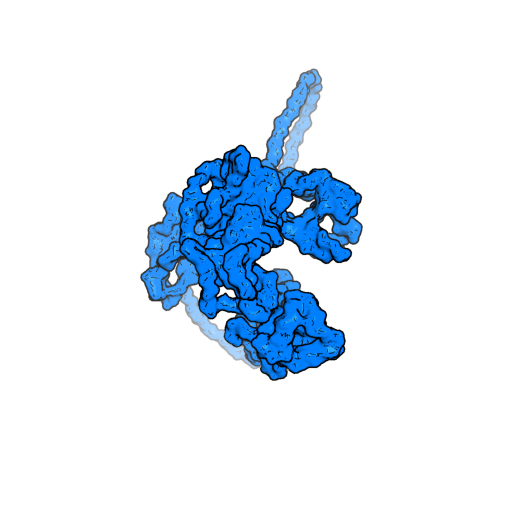0.237 1.00 95.62 357 ILE A O 1
ATOM 2581 N N . GLY A 1 358 ? 20.336 -10.807 1.238 1.00 95.19 358 GLY A N 1
ATOM 2582 C CA . GLY A 1 358 ? 19.734 -12.020 1.782 1.00 95.19 358 GLY A CA 1
ATOM 2583 C C . GLY A 1 358 ? 18.696 -11.768 2.864 1.00 95.19 358 GLY A C 1
ATOM 2584 O O . GLY A 1 358 ? 18.258 -10.638 3.098 1.00 95.19 358 GLY A O 1
ATOM 2585 N N . THR A 1 359 ? 18.279 -12.840 3.522 1.00 95.00 359 THR A N 1
ATOM 2586 C CA . THR A 1 359 ? 17.241 -12.840 4.549 1.00 95.00 359 THR A CA 1
ATOM 2587 C C . THR A 1 359 ? 17.735 -13.558 5.799 1.00 95.00 359 THR A C 1
ATOM 2589 O O . THR A 1 359 ? 18.361 -14.606 5.709 1.00 95.00 359 THR A O 1
ATOM 2592 N N . ILE A 1 360 ? 17.446 -12.997 6.973 1.00 94.56 360 ILE A N 1
ATOM 2593 C CA . ILE A 1 360 ? 17.663 -13.622 8.274 1.00 94.56 360 ILE A CA 1
ATOM 2594 C C . ILE A 1 360 ? 16.336 -14.157 8.820 1.00 94.56 360 ILE A C 1
ATOM 2596 O O . ILE A 1 360 ? 15.304 -13.474 8.784 1.00 94.56 360 ILE A O 1
ATOM 2600 N N . HIS A 1 361 ? 16.384 -15.372 9.356 1.00 92.81 361 HIS A N 1
ATOM 2601 C CA . HIS A 1 361 ? 15.266 -16.105 9.942 1.00 92.81 361 HIS A CA 1
ATOM 2602 C C . HIS A 1 361 ? 15.619 -16.559 11.354 1.00 92.81 361 HIS A C 1
ATOM 2604 O O . HIS A 1 361 ? 16.790 -16.796 11.657 1.00 92.81 361 HIS A O 1
ATOM 2610 N N . HIS A 1 362 ? 14.613 -16.710 12.216 1.00 92.50 362 HIS A N 1
ATOM 2611 C CA . HIS A 1 362 ? 14.847 -17.334 13.509 1.00 92.50 362 HIS A CA 1
ATOM 2612 C C . HIS A 1 362 ? 15.164 -18.815 13.290 1.00 92.50 362 HIS A C 1
ATOM 2614 O O . HIS A 1 362 ? 14.447 -19.514 12.576 1.00 92.50 362 HIS A O 1
ATOM 2620 N N . ARG A 1 363 ? 16.226 -19.312 13.918 1.00 93.38 363 ARG A N 1
ATOM 2621 C CA . ARG A 1 363 ? 16.704 -20.683 13.713 1.00 93.38 363 ARG A CA 1
ATOM 2622 C C . ARG A 1 363 ? 15.687 -21.746 14.128 1.00 93.38 363 ARG A C 1
ATOM 2624 O O . ARG A 1 363 ? 15.616 -22.803 13.509 1.00 93.38 363 ARG A O 1
ATOM 2631 N N . ALA A 1 364 ? 14.807 -21.422 15.074 1.00 90.19 364 ALA A N 1
ATOM 2632 C CA . ALA A 1 364 ? 13.724 -22.325 15.454 1.00 90.19 364 ALA A CA 1
ATOM 2633 C C . ALA A 1 364 ? 12.738 -22.613 14.310 1.00 90.19 364 ALA A C 1
ATOM 2635 O O . ALA A 1 364 ? 12.119 -23.671 14.323 1.00 90.19 364 ALA A O 1
ATOM 2636 N N . ASP A 1 365 ? 12.624 -21.732 13.309 1.00 85.44 365 ASP A N 1
ATOM 2637 C CA . ASP A 1 365 ? 11.816 -21.999 12.112 1.00 85.44 365 ASP A CA 1
ATOM 2638 C C . ASP A 1 365 ? 12.471 -23.052 11.196 1.00 85.44 365 ASP A C 1
ATOM 2640 O O . ASP A 1 365 ? 11.815 -23.580 10.299 1.00 85.44 365 ASP A O 1
ATOM 2644 N N . TRP A 1 366 ? 13.758 -23.344 11.416 1.00 84.12 366 TRP A N 1
ATOM 2645 C CA . TRP A 1 366 ? 14.586 -24.223 10.598 1.00 84.12 366 TRP A CA 1
ATOM 2646 C C . TRP A 1 366 ? 14.805 -25.597 11.237 1.00 84.12 366 TRP A C 1
ATOM 2648 O O . TRP A 1 366 ? 14.434 -26.624 10.674 1.00 84.12 366 TRP A O 1
ATOM 2658 N N . ASP A 1 367 ? 15.414 -25.624 12.422 1.00 88.62 367 ASP A N 1
ATOM 2659 C CA . ASP A 1 367 ? 15.845 -26.849 13.110 1.00 88.62 367 ASP A CA 1
ATOM 2660 C C . ASP A 1 367 ? 15.387 -26.905 14.578 1.00 88.62 367 ASP A C 1
ATOM 2662 O O . ASP A 1 367 ? 15.876 -27.731 15.351 1.00 88.62 367 ASP A O 1
ATOM 2666 N N . LEU A 1 368 ? 14.443 -26.037 14.966 1.00 89.12 368 LEU A N 1
ATOM 2667 C CA . LEU A 1 368 ? 13.931 -25.893 16.335 1.00 89.12 368 LEU A CA 1
ATOM 2668 C C . LEU A 1 368 ? 14.989 -25.462 17.375 1.00 89.12 368 LEU A C 1
ATOM 2670 O O . LEU A 1 368 ? 14.703 -25.500 18.573 1.00 89.12 368 LEU A O 1
ATOM 2674 N N . GLN A 1 369 ? 16.185 -25.022 16.963 1.00 92.19 369 GLN A N 1
ATOM 2675 C CA . GLN A 1 369 ? 17.211 -24.510 17.877 1.00 92.19 369 GLN A CA 1
ATOM 2676 C C . GLN A 1 369 ? 17.128 -22.988 18.059 1.00 92.19 369 GLN A C 1
ATOM 2678 O O . GLN A 1 369 ? 16.537 -22.256 17.264 1.00 92.19 369 GLN A O 1
ATOM 2683 N N . THR A 1 370 ? 17.731 -22.487 19.136 1.00 90.75 370 THR A N 1
ATOM 2684 C CA . THR A 1 370 ? 17.883 -21.047 19.376 1.00 90.75 370 THR A CA 1
ATOM 2685 C C . THR A 1 370 ? 18.958 -20.458 18.470 1.00 90.75 370 THR A C 1
ATOM 2687 O O . THR A 1 370 ? 20.009 -21.072 18.274 1.00 90.75 370 THR A O 1
ATOM 2690 N N . GLY A 1 371 ? 18.713 -19.253 17.964 1.00 94.12 371 GLY A N 1
ATOM 2691 C CA . GLY A 1 371 ? 19.673 -18.514 17.155 1.00 94.12 371 GLY A CA 1
ATOM 2692 C C . GLY A 1 371 ? 19.057 -17.951 15.885 1.00 94.12 371 GLY A C 1
ATOM 2693 O O . GLY A 1 371 ? 17.834 -17.823 15.768 1.00 94.12 371 GLY A O 1
ATOM 2694 N N . TRP A 1 372 ? 19.912 -17.671 14.910 1.00 94.94 372 TRP A N 1
ATOM 2695 C CA . TRP A 1 372 ? 19.524 -17.066 13.644 1.00 94.94 372 TRP A CA 1
ATOM 2696 C C . TRP A 1 372 ? 20.188 -17.765 12.466 1.00 94.94 372 TRP A C 1
ATOM 2698 O O . TRP A 1 372 ? 21.264 -18.348 12.577 1.00 94.94 372 TRP A O 1
ATOM 2708 N N . VAL A 1 373 ? 19.506 -17.704 11.333 1.00 95.62 373 VAL A N 1
ATOM 2709 C CA . VAL A 1 373 ? 19.902 -18.316 10.069 1.00 95.62 373 VAL A CA 1
ATOM 2710 C C . VAL A 1 373 ? 19.949 -17.217 9.022 1.00 95.62 373 VAL A C 1
ATOM 2712 O O . VAL A 1 373 ? 18.976 -16.476 8.909 1.00 95.62 373 VAL A O 1
ATOM 2715 N N . PHE A 1 374 ? 21.030 -17.116 8.255 1.00 96.38 374 PHE A N 1
ATOM 2716 C CA . PHE A 1 374 ? 21.115 -16.235 7.089 1.00 96.38 374 PHE A CA 1
ATOM 2717 C C . PHE A 1 374 ? 21.037 -17.057 5.805 1.00 96.38 374 PHE A C 1
ATOM 2719 O O . PHE A 1 374 ? 21.724 -18.068 5.670 1.00 96.38 374 PHE A O 1
ATOM 2726 N N . GLN A 1 375 ? 20.205 -16.596 4.876 1.00 95.25 375 GLN A N 1
ATOM 2727 C CA . GLN A 1 375 ? 20.050 -17.153 3.541 1.00 95.25 375 GLN A CA 1
ATOM 2728 C C . GLN A 1 375 ? 20.290 -16.049 2.508 1.00 95.25 375 GLN A C 1
ATOM 2730 O O . GLN A 1 375 ? 19.556 -15.057 2.465 1.00 95.25 375 GLN A O 1
ATOM 2735 N N . ALA A 1 376 ? 21.326 -16.201 1.697 1.00 94.75 376 ALA A N 1
ATOM 2736 C CA . ALA A 1 376 ? 21.736 -15.252 0.683 1.00 94.75 376 ALA A CA 1
ATOM 2737 C C . ALA A 1 376 ? 20.694 -15.151 -0.437 1.00 94.75 376 ALA A C 1
ATOM 2739 O O . ALA A 1 376 ? 20.009 -16.110 -0.798 1.00 94.75 376 ALA A O 1
ATOM 2740 N N . HIS A 1 377 ? 20.565 -13.956 -1.005 1.00 93.19 377 HIS A N 1
ATOM 2741 C CA . HIS A 1 377 ? 19.757 -13.743 -2.192 1.00 93.19 377 HIS A CA 1
ATOM 2742 C C . HIS A 1 377 ? 20.564 -14.153 -3.426 1.00 93.19 377 HIS A C 1
ATOM 2744 O O . HIS A 1 377 ? 21.403 -13.395 -3.913 1.00 93.19 377 HIS A O 1
ATOM 2750 N N . LEU A 1 378 ? 20.285 -15.349 -3.934 1.00 88.38 378 LEU A N 1
ATOM 2751 C CA . LEU A 1 378 ? 20.881 -15.864 -5.162 1.00 88.38 378 LEU A CA 1
ATOM 2752 C C . LEU A 1 378 ? 20.171 -15.294 -6.392 1.00 88.38 378 LEU A C 1
ATOM 2754 O O . LEU A 1 378 ? 18.947 -15.150 -6.415 1.00 88.38 378 LEU A O 1
ATOM 2758 N N . SER A 1 379 ? 20.927 -14.998 -7.447 1.00 85.81 379 SER A N 1
ATOM 2759 C CA . SER A 1 379 ? 20.348 -14.711 -8.758 1.00 85.81 379 SER A CA 1
ATOM 2760 C C . SER A 1 379 ? 19.651 -15.951 -9.328 1.00 85.81 379 SER A C 1
ATOM 2762 O O . SER A 1 379 ? 19.999 -17.086 -9.004 1.00 85.81 379 SER A O 1
ATOM 2764 N N . SER A 1 380 ? 18.701 -15.766 -10.251 1.00 82.38 380 SER A N 1
ATOM 2765 C CA . SER A 1 380 ? 18.008 -16.895 -10.893 1.00 82.38 380 SER A CA 1
ATOM 2766 C C . SER A 1 380 ? 18.966 -17.873 -11.589 1.00 82.38 380 SER A C 1
ATOM 2768 O O . SER A 1 380 ? 18.672 -19.063 -11.672 1.00 82.38 380 SER A O 1
ATOM 2770 N N . ALA A 1 381 ? 20.107 -17.385 -12.088 1.00 88.06 381 ALA A N 1
ATOM 2771 C CA . ALA A 1 381 ? 21.124 -18.215 -12.728 1.00 88.06 381 ALA A CA 1
ATOM 2772 C C . ALA A 1 381 ? 21.892 -19.074 -11.712 1.00 88.06 381 ALA A C 1
ATOM 2774 O O . ALA A 1 381 ? 22.118 -20.252 -11.972 1.00 88.06 381 ALA A O 1
ATOM 2775 N N . GLU A 1 382 ? 22.253 -18.510 -10.556 1.00 88.25 382 GLU A N 1
ATOM 2776 C CA . GLU A 1 382 ? 22.884 -19.250 -9.455 1.00 88.25 382 GLU A CA 1
ATOM 2777 C C . GLU A 1 382 ? 21.906 -20.264 -8.858 1.00 88.25 382 GLU A C 1
ATOM 2779 O O . GLU A 1 382 ? 22.254 -21.424 -8.662 1.00 88.25 382 GLU A O 1
ATOM 2784 N N . GLN A 1 383 ? 20.646 -19.867 -8.662 1.00 87.25 383 GLN A N 1
ATOM 2785 C CA . GLN A 1 383 ? 19.617 -20.756 -8.133 1.00 87.25 383 GLN A CA 1
ATOM 2786 C C . GLN A 1 383 ? 19.388 -21.972 -9.046 1.00 87.25 383 GLN A C 1
ATOM 2788 O O . GLN A 1 383 ? 19.251 -23.086 -8.552 1.00 87.25 383 GLN A O 1
ATOM 2793 N N . ALA A 1 384 ? 19.412 -21.794 -10.371 1.00 89.31 384 ALA A N 1
ATOM 2794 C CA . ALA A 1 384 ? 19.259 -22.894 -11.326 1.00 89.31 384 ALA A CA 1
ATOM 2795 C C . ALA A 1 384 ? 20.414 -23.916 -11.300 1.00 89.31 384 ALA A C 1
ATOM 2797 O O . ALA A 1 384 ? 20.235 -25.038 -11.771 1.00 89.31 384 ALA A O 1
ATOM 2798 N N . GLN A 1 385 ? 21.584 -23.540 -10.774 1.00 93.12 385 GLN A N 1
ATOM 2799 C CA . GLN A 1 385 ? 22.746 -24.427 -10.660 1.00 93.12 385 GLN A CA 1
ATOM 2800 C C . GLN A 1 385 ? 22.742 -25.256 -9.371 1.00 93.12 385 GLN A C 1
ATOM 2802 O O . GLN A 1 385 ? 23.441 -26.264 -9.302 1.00 93.12 385 GLN A O 1
ATOM 2807 N N . LEU A 1 386 ? 21.956 -24.856 -8.370 1.00 88.25 386 LEU A N 1
ATOM 2808 C CA . LEU A 1 386 ? 21.880 -25.537 -7.082 1.00 88.25 386 LEU A CA 1
ATOM 2809 C C . LEU A 1 386 ? 20.781 -26.596 -7.071 1.00 88.25 386 LEU A C 1
ATOM 2811 O O . LEU A 1 386 ? 19.665 -26.381 -7.554 1.00 88.25 386 LEU A O 1
ATOM 2815 N N . THR A 1 387 ? 21.070 -27.731 -6.443 1.00 92.56 387 THR A N 1
ATOM 2816 C CA . THR A 1 387 ? 20.063 -28.750 -6.141 1.00 92.56 387 THR A CA 1
ATOM 2817 C C . THR A 1 387 ? 19.025 -28.213 -5.144 1.00 92.56 387 THR A C 1
ATOM 2819 O O . THR A 1 387 ? 19.331 -27.323 -4.348 1.00 92.56 387 THR A O 1
ATOM 2822 N N . PRO A 1 388 ? 17.800 -28.771 -5.093 1.00 86.62 388 PRO A N 1
ATOM 2823 C CA . PRO A 1 388 ? 16.800 -28.360 -4.104 1.00 86.62 388 PRO A CA 1
ATOM 2824 C C . PRO A 1 388 ? 17.282 -28.461 -2.647 1.00 86.62 388 PRO A C 1
ATOM 2826 O O . PRO A 1 388 ? 16.836 -27.691 -1.802 1.00 86.62 388 PRO A O 1
ATOM 2829 N N . ALA A 1 389 ? 18.194 -29.395 -2.352 1.00 86.06 389 ALA A N 1
ATOM 2830 C CA . ALA A 1 389 ? 18.794 -29.539 -1.028 1.00 86.06 389 ALA A CA 1
ATOM 2831 C C . ALA A 1 389 ? 19.797 -28.415 -0.718 1.00 86.06 389 ALA A C 1
ATOM 2833 O O . ALA A 1 389 ? 19.807 -27.912 0.400 1.00 86.06 389 ALA A O 1
ATOM 2834 N N . GLU A 1 390 ? 20.594 -27.985 -1.699 1.00 85.44 390 GLU A N 1
ATOM 2835 C CA . GLU A 1 390 ? 21.528 -26.859 -1.553 1.00 85.44 390 GLU A CA 1
ATOM 2836 C C . GLU A 1 390 ? 20.795 -25.519 -1.479 1.00 85.44 390 GLU A C 1
ATOM 2838 O O . GLU A 1 390 ? 21.143 -24.690 -0.652 1.00 85.44 390 GLU A O 1
ATOM 2843 N N . GLN A 1 391 ? 19.726 -25.331 -2.261 1.00 84.81 391 GLN A N 1
ATOM 2844 C CA . GLN A 1 391 ? 18.864 -24.144 -2.149 1.00 84.81 391 GLN A CA 1
ATOM 2845 C C . GLN A 1 391 ? 18.182 -24.044 -0.780 1.00 84.81 391 GLN A C 1
ATOM 2847 O O . GLN A 1 391 ? 17.828 -22.951 -0.335 1.00 84.81 391 GLN A O 1
ATOM 2852 N N . ALA A 1 392 ? 17.955 -25.191 -0.138 1.00 84.06 392 ALA A N 1
ATOM 2853 C CA . ALA A 1 392 ? 17.446 -25.249 1.214 1.00 84.06 392 ALA A CA 1
ATOM 2854 C C . ALA A 1 392 ? 18.561 -25.085 2.253 1.00 84.06 392 ALA A C 1
ATOM 2856 O O . ALA A 1 392 ? 18.252 -24.726 3.367 1.00 84.06 392 ALA A O 1
ATOM 2857 N N . ALA A 1 393 ? 19.841 -25.315 1.980 1.00 87.38 393 ALA A N 1
ATOM 2858 C CA . ALA A 1 393 ? 20.847 -25.168 3.030 1.00 87.38 393 ALA A CA 1
ATOM 2859 C C . ALA A 1 393 ? 21.033 -23.681 3.410 1.00 87.38 393 ALA A C 1
ATOM 2861 O O . ALA A 1 393 ? 21.094 -22.830 2.524 1.00 87.38 393 ALA A O 1
ATOM 2862 N N . PRO A 1 394 ? 21.125 -23.339 4.706 1.00 92.00 394 PRO A N 1
ATOM 2863 C CA . PRO A 1 394 ? 21.437 -21.976 5.109 1.00 92.00 394 PRO A CA 1
ATOM 2864 C C . PRO A 1 394 ? 22.904 -21.632 4.841 1.00 92.00 394 PRO A C 1
ATOM 2866 O O . PRO A 1 394 ? 23.788 -22.437 5.132 1.00 92.00 394 PRO A O 1
ATOM 2869 N N . ASP A 1 395 ? 23.168 -20.416 4.364 1.00 92.88 395 ASP A N 1
ATOM 2870 C CA . ASP A 1 395 ? 24.529 -19.942 4.084 1.00 92.88 395 ASP A CA 1
ATOM 2871 C C . ASP A 1 395 ? 25.334 -19.688 5.361 1.00 92.88 395 ASP A C 1
ATOM 2873 O O . ASP A 1 395 ? 26.545 -19.897 5.395 1.00 92.88 395 ASP A O 1
ATOM 2877 N N . ALA A 1 396 ? 24.667 -19.232 6.424 1.00 95.62 396 ALA A N 1
ATOM 2878 C CA . ALA A 1 396 ? 25.287 -19.054 7.728 1.00 95.62 396 ALA A CA 1
ATOM 2879 C C . ALA A 1 396 ? 24.305 -19.311 8.875 1.00 95.62 396 ALA A C 1
ATOM 2881 O O . ALA A 1 396 ? 23.095 -19.091 8.767 1.00 95.62 396 ALA A O 1
ATOM 2882 N N . LEU A 1 397 ? 24.859 -19.748 10.005 1.00 96.44 397 LEU A N 1
ATOM 2883 C CA . LEU A 1 397 ? 24.151 -20.006 11.254 1.00 96.44 397 LEU A CA 1
ATOM 2884 C C . LEU A 1 397 ? 24.833 -19.232 12.379 1.00 96.44 397 LEU A C 1
ATOM 2886 O O . LEU A 1 397 ? 26.057 -19.196 12.445 1.00 96.44 397 LEU A O 1
ATOM 2890 N N . SER A 1 398 ? 24.042 -18.661 13.282 1.00 95.69 398 SER A N 1
ATOM 2891 C CA . SER A 1 398 ? 24.516 -18.076 14.535 1.00 95.69 398 SER A CA 1
ATOM 2892 C C . SER A 1 398 ? 23.725 -18.672 15.691 1.00 95.69 398 SER A C 1
ATOM 2894 O O . SER A 1 398 ? 22.505 -18.840 15.608 1.00 95.69 398 SER A O 1
ATOM 2896 N N . THR A 1 399 ? 24.413 -18.998 16.783 1.00 95.75 399 THR A N 1
ATOM 2897 C CA . THR A 1 399 ? 23.780 -19.442 18.034 1.00 95.75 399 THR A CA 1
ATOM 2898 C C . THR A 1 399 ? 23.376 -18.279 18.939 1.00 95.75 399 THR A C 1
ATOM 2900 O O . THR A 1 399 ? 22.795 -18.519 19.998 1.00 95.75 399 THR A O 1
ATOM 2903 N N . GLN A 1 400 ? 23.688 -17.034 18.563 1.00 91.94 400 GLN A N 1
ATOM 2904 C CA . GLN A 1 400 ? 23.360 -15.866 19.377 1.00 91.94 400 GLN A CA 1
ATOM 2905 C C . GLN A 1 400 ? 21.842 -15.688 19.453 1.00 91.94 400 GLN A C 1
ATOM 2907 O O . GLN A 1 400 ? 21.174 -15.721 18.421 1.00 91.94 400 GLN A O 1
ATOM 2912 N N . PRO A 1 401 ? 21.260 -15.502 20.648 1.00 83.31 401 PRO A N 1
ATOM 2913 C CA . PRO A 1 401 ? 19.822 -15.299 20.775 1.00 83.31 401 PRO A CA 1
ATOM 2914 C C . PRO A 1 401 ? 19.397 -13.910 20.278 1.00 83.31 401 PRO A C 1
ATOM 2916 O O . PRO A 1 401 ? 18.295 -13.757 19.748 1.00 83.31 401 PRO A O 1
ATOM 2919 N N . ASP A 1 402 ? 20.263 -12.904 20.417 1.00 82.06 402 ASP A N 1
ATOM 2920 C CA . ASP A 1 402 ? 20.000 -11.539 19.970 1.00 82.06 402 ASP A CA 1
ATOM 2921 C C . ASP A 1 402 ? 20.374 -11.366 18.489 1.00 82.06 402 ASP A C 1
ATOM 2923 O O . ASP A 1 402 ? 21.462 -11.747 18.054 1.00 82.06 402 ASP A O 1
ATOM 2927 N N . LEU A 1 403 ? 19.464 -10.778 17.706 1.00 84.75 403 LEU A N 1
ATOM 2928 C CA . LEU A 1 403 ? 19.686 -10.499 16.285 1.00 84.75 403 LEU A CA 1
ATOM 2929 C C . LEU A 1 403 ? 20.844 -9.509 16.080 1.00 84.75 403 LEU A C 1
ATOM 2931 O O . LEU A 1 403 ? 21.549 -9.595 15.078 1.00 84.75 403 LEU A O 1
ATOM 2935 N N . ALA A 1 404 ? 21.043 -8.588 17.025 1.00 80.75 404 ALA A N 1
ATOM 2936 C CA . ALA A 1 404 ? 22.137 -7.625 17.053 1.00 80.75 404 ALA A CA 1
ATOM 2937 C C . ALA A 1 404 ? 23.506 -8.295 16.954 1.00 80.75 404 ALA A C 1
ATOM 2939 O O . ALA A 1 404 ? 24.345 -7.884 16.156 1.00 80.75 404 ALA A O 1
ATOM 2940 N N . ASP A 1 405 ? 23.690 -9.328 17.773 1.00 84.75 405 ASP A N 1
ATOM 2941 C CA . ASP A 1 405 ? 24.939 -10.066 17.917 1.00 84.75 405 ASP A CA 1
ATOM 2942 C C . ASP A 1 405 ? 25.071 -11.124 16.817 1.00 84.75 405 ASP A C 1
ATOM 2944 O O . ASP A 1 405 ? 26.171 -11.405 16.340 1.00 84.75 405 ASP A O 1
ATOM 2948 N N . ALA A 1 406 ? 23.939 -11.666 16.358 1.00 90.62 406 ALA A N 1
ATOM 2949 C CA . ALA A 1 406 ? 23.905 -12.644 15.284 1.00 90.62 406 ALA A CA 1
ATOM 2950 C C . ALA A 1 406 ? 24.272 -12.054 13.918 1.00 90.62 406 ALA A C 1
ATOM 2952 O O . ALA A 1 406 ? 24.941 -12.722 13.140 1.00 90.62 406 ALA A O 1
ATOM 2953 N N . VAL A 1 407 ? 23.854 -10.824 13.589 1.00 91.38 407 VAL A N 1
ATOM 2954 C CA . VAL A 1 407 ? 24.108 -10.236 12.257 1.00 91.38 407 VAL A CA 1
ATOM 2955 C C . VAL A 1 407 ? 25.610 -10.149 11.925 1.00 91.38 407 VAL A C 1
ATOM 2957 O O . VAL A 1 407 ? 25.979 -10.619 10.848 1.00 91.38 407 VAL A O 1
ATOM 2960 N N . PRO A 1 408 ? 26.495 -9.613 12.792 1.00 91.88 408 PRO A N 1
ATOM 2961 C CA . PRO A 1 408 ? 27.936 -9.639 12.549 1.00 91.88 408 PRO A CA 1
ATOM 2962 C C . PRO A 1 408 ? 28.486 -11.052 12.329 1.00 91.88 408 PRO A C 1
ATOM 2964 O O . PRO A 1 408 ? 29.260 -11.256 11.398 1.00 91.88 408 PRO A O 1
ATOM 2967 N N . GLU A 1 409 ? 28.069 -12.029 13.143 1.00 93.69 409 GLU A N 1
ATOM 2968 C CA . GLU A 1 409 ? 28.515 -13.425 13.028 1.00 93.69 409 GLU A CA 1
ATOM 2969 C C . GLU A 1 409 ? 28.062 -14.053 11.703 1.00 93.69 409 GLU A C 1
ATOM 2971 O O . GLU A 1 409 ? 28.873 -14.631 10.980 1.00 93.69 409 GLU A O 1
ATOM 2976 N N . LEU A 1 410 ? 26.787 -13.876 11.351 1.00 95.19 410 LEU A N 1
ATOM 2977 C CA . LEU A 1 410 ? 26.185 -14.390 10.122 1.00 95.19 410 LEU A CA 1
ATOM 2978 C C . LEU A 1 410 ? 26.843 -13.798 8.876 1.00 95.19 410 LEU A C 1
ATOM 2980 O O . LEU A 1 410 ? 27.153 -14.528 7.937 1.00 95.19 410 LEU A O 1
ATOM 2984 N N . LEU A 1 411 ? 27.080 -12.484 8.860 1.00 93.94 411 LEU A N 1
ATOM 2985 C CA . LEU A 1 411 ? 27.719 -11.832 7.722 1.00 93.94 411 LEU A CA 1
ATOM 2986 C C . LEU A 1 411 ? 29.205 -12.179 7.632 1.00 93.94 411 LEU A C 1
ATOM 2988 O O . LEU A 1 411 ? 29.697 -12.423 6.533 1.00 93.94 411 LEU A O 1
ATOM 2992 N N . ALA A 1 412 ? 29.914 -12.269 8.759 1.00 93.56 412 ALA A N 1
ATOM 2993 C CA . ALA A 1 412 ? 31.308 -12.695 8.750 1.00 93.56 412 ALA A CA 1
ATOM 2994 C C . ALA A 1 412 ? 31.462 -14.136 8.240 1.00 93.56 412 ALA A C 1
ATOM 2996 O O . ALA A 1 412 ? 32.381 -14.419 7.470 1.00 93.56 412 ALA A O 1
ATOM 2997 N N . ALA A 1 413 ? 30.544 -15.028 8.627 1.00 94.81 413 ALA A N 1
ATOM 2998 C CA . ALA A 1 413 ? 30.485 -16.392 8.116 1.00 94.81 413 ALA A CA 1
ATOM 2999 C C . ALA A 1 413 ? 30.182 -16.424 6.609 1.00 94.81 413 ALA A C 1
ATOM 3001 O O . ALA A 1 413 ? 30.877 -17.117 5.872 1.00 94.81 413 ALA A O 1
ATOM 3002 N N . HIS A 1 414 ? 29.213 -15.630 6.138 1.00 94.44 414 HIS A N 1
ATOM 3003 C CA . HIS A 1 414 ? 28.841 -15.575 4.722 1.00 94.44 414 HIS A CA 1
ATOM 3004 C C . HIS A 1 414 ? 29.957 -15.014 3.822 1.00 94.44 414 HIS A C 1
ATOM 3006 O O . HIS A 1 414 ? 30.250 -15.579 2.772 1.00 94.44 414 HIS A O 1
ATOM 3012 N N . TYR A 1 415 ? 30.614 -13.924 4.229 1.00 91.88 415 TYR A N 1
ATOM 3013 C CA . TYR A 1 415 ? 31.674 -13.284 3.438 1.00 91.88 415 TYR A CA 1
ATOM 3014 C C . TYR A 1 415 ? 33.074 -13.879 3.672 1.00 91.88 415 TYR A C 1
ATOM 3016 O O . TYR A 1 415 ? 34.030 -13.504 2.988 1.00 91.88 415 TYR A O 1
ATOM 3024 N N . GLY A 1 416 ? 33.230 -14.776 4.649 1.00 94.25 416 GLY A N 1
ATOM 3025 C CA . GLY A 1 416 ? 34.510 -15.392 5.008 1.00 94.25 416 GLY A CA 1
ATOM 3026 C C . GLY A 1 416 ? 35.516 -14.447 5.681 1.00 94.25 416 GLY A C 1
ATOM 3027 O O . GLY A 1 416 ? 36.691 -14.790 5.802 1.00 94.25 416 GLY A O 1
ATOM 3028 N N . HIS A 1 417 ? 35.095 -13.252 6.103 1.00 89.94 417 HIS A N 1
ATOM 3029 C CA . HIS A 1 417 ? 35.931 -12.284 6.815 1.00 89.94 417 HIS A CA 1
ATOM 3030 C C . HIS A 1 417 ? 35.090 -11.359 7.702 1.00 89.94 417 HIS A C 1
ATOM 3032 O O . HIS A 1 417 ? 33.908 -11.145 7.455 1.00 89.94 417 HIS A O 1
ATOM 3038 N N . GLN A 1 418 ? 35.708 -10.793 8.742 1.00 88.00 418 GLN A N 1
ATOM 3039 C CA . GLN A 1 418 ? 35.044 -9.848 9.642 1.00 88.00 418 GLN A CA 1
ATOM 3040 C C . GLN A 1 418 ? 34.720 -8.539 8.909 1.00 88.00 418 GLN A C 1
ATOM 3042 O O . GLN A 1 418 ? 35.608 -7.910 8.328 1.00 88.00 418 GLN A O 1
ATOM 3047 N N . LEU A 1 419 ? 33.457 -8.123 8.972 1.00 85.88 419 LEU A N 1
ATOM 3048 C CA . LEU A 1 419 ? 32.996 -6.832 8.469 1.00 85.88 419 LEU A CA 1
ATOM 3049 C C . LEU A 1 419 ? 32.920 -5.827 9.617 1.00 85.88 419 LEU A C 1
ATOM 3051 O O . LEU A 1 419 ? 32.363 -6.120 10.675 1.00 85.88 419 LEU A O 1
ATOM 3055 N N . GLU A 1 420 ? 33.435 -4.616 9.404 1.00 83.81 420 GLU A N 1
ATOM 3056 C CA . GLU A 1 420 ? 33.221 -3.514 10.342 1.00 83.81 420 GLU A CA 1
ATOM 3057 C C . GLU A 1 420 ? 31.844 -2.903 10.046 1.00 83.81 420 GLU A C 1
ATOM 3059 O O . GLU A 1 420 ? 31.687 -2.039 9.178 1.00 83.81 420 GLU A O 1
ATOM 3064 N N . ILE A 1 421 ? 30.819 -3.395 10.747 1.00 80.88 421 ILE A N 1
ATOM 3065 C CA . ILE A 1 421 ? 29.449 -2.889 10.628 1.00 80.88 421 ILE A CA 1
ATOM 3066 C C . ILE A 1 421 ? 29.386 -1.500 11.261 1.00 80.88 421 ILE A C 1
ATOM 3068 O O . ILE A 1 421 ? 29.405 -1.340 12.480 1.00 80.88 421 ILE A O 1
ATOM 3072 N N . THR A 1 422 ? 29.298 -0.476 10.417 1.00 65.06 422 THR A N 1
ATOM 3073 C CA . THR A 1 422 ? 29.263 0.926 10.865 1.00 65.06 422 THR A CA 1
ATOM 3074 C C . THR A 1 422 ? 27.911 1.324 11.454 1.00 65.06 422 THR A C 1
ATOM 3076 O O . THR A 1 422 ? 27.828 2.250 12.261 1.00 65.06 422 THR A O 1
ATOM 3079 N N . SER A 1 423 ? 26.842 0.630 11.057 1.00 62.53 423 SER A N 1
ATOM 3080 C CA . SER A 1 423 ? 25.502 0.789 11.614 1.00 62.53 423 SER A CA 1
ATOM 3081 C C . SER A 1 423 ? 24.623 -0.423 11.312 1.00 62.53 423 SER A C 1
ATOM 3083 O O . SER A 1 423 ? 24.790 -1.063 10.275 1.00 62.53 423 SER A O 1
ATOM 3085 N N . LEU A 1 424 ? 23.706 -0.721 12.239 1.00 60.62 424 LEU A N 1
ATOM 3086 C CA . LEU A 1 424 ? 22.720 -1.793 12.146 1.00 60.62 424 LEU A CA 1
ATOM 3087 C C . LEU A 1 424 ? 21.319 -1.198 12.376 1.00 60.62 424 LEU A C 1
ATOM 3089 O O . LEU A 1 424 ? 21.025 -0.690 13.458 1.00 60.62 424 LEU A O 1
ATOM 3093 N N . TRP A 1 425 ? 20.464 -1.224 11.352 1.00 65.00 425 TRP A N 1
ATOM 3094 C CA . TRP A 1 425 ? 19.125 -0.604 11.372 1.00 65.00 425 TRP A CA 1
ATOM 3095 C C . TRP A 1 425 ? 18.007 -1.633 11.380 1.00 65.00 425 TRP A C 1
ATOM 3097 O O . TRP A 1 425 ? 18.137 -2.625 10.678 1.00 65.00 425 TRP A O 1
ATOM 3107 N N . GLY A 1 426 ? 16.904 -1.390 12.103 1.00 53.22 426 GLY A N 1
ATOM 3108 C CA . GLY A 1 426 ? 15.795 -2.342 12.242 1.00 53.22 426 GLY A CA 1
ATOM 3109 C C . GLY A 1 426 ? 14.470 -1.788 11.755 1.00 53.22 426 GLY A C 1
ATOM 3110 O O . GLY A 1 426 ? 13.896 -0.926 12.415 1.00 53.22 426 GLY A O 1
ATOM 3111 N N . GLU A 1 427 ? 13.913 -2.319 10.661 1.00 45.53 427 GLU A N 1
ATOM 3112 C CA . GLU A 1 427 ? 12.552 -1.957 10.207 1.00 45.53 427 GLU A CA 1
ATOM 3113 C C . GLU A 1 427 ? 11.442 -2.643 11.028 1.00 45.53 427 GLU A C 1
ATOM 3115 O O . GLU A 1 427 ? 10.393 -3.003 10.503 1.00 45.53 427 GLU A O 1
ATOM 3120 N N . ARG A 1 428 ? 11.570 -2.733 12.359 1.00 43.91 428 ARG A N 1
ATOM 3121 C CA . ARG A 1 428 ? 10.333 -2.582 13.154 1.00 43.91 428 ARG A CA 1
ATOM 3122 C C . ARG A 1 428 ? 9.763 -1.159 13.034 1.00 43.91 428 ARG A C 1
ATOM 3124 O O . ARG A 1 428 ? 8.686 -0.877 13.540 1.00 43.91 428 ARG A O 1
ATOM 3131 N N . THR A 1 429 ? 10.493 -0.305 12.326 1.00 45.41 429 THR A N 1
ATOM 3132 C CA . THR A 1 429 ? 10.234 1.087 12.067 1.00 45.41 429 THR A CA 1
ATOM 3133 C C . THR A 1 429 ? 9.818 1.313 10.607 1.00 45.41 429 THR A C 1
ATOM 3135 O O . THR A 1 429 ? 10.617 1.605 9.729 1.00 45.41 429 THR A O 1
ATOM 3138 N N . ASP A 1 430 ? 8.516 1.376 10.369 1.00 49.91 430 ASP A N 1
ATOM 3139 C CA . ASP A 1 430 ? 7.920 2.306 9.396 1.00 49.91 430 ASP A CA 1
ATOM 3140 C C . ASP A 1 430 ? 8.202 3.790 9.752 1.00 49.91 430 ASP A C 1
ATOM 3142 O O . ASP A 1 430 ? 7.670 4.724 9.145 1.00 49.91 430 ASP A O 1
ATOM 3146 N N . LEU A 1 431 ? 9.056 4.034 10.750 1.00 57.59 431 LEU A N 1
ATOM 3147 C CA . LEU A 1 431 ? 9.487 5.339 11.201 1.00 57.59 431 LEU A CA 1
ATOM 3148 C C . LEU A 1 431 ? 10.573 5.859 10.246 1.00 57.59 431 LEU A C 1
ATOM 3150 O O . LEU A 1 431 ? 11.666 5.298 10.195 1.00 57.59 431 LEU A O 1
ATOM 3154 N N . PRO A 1 432 ? 10.343 6.966 9.519 1.00 66.31 432 PRO A N 1
ATOM 3155 C CA . PRO A 1 432 ? 11.338 7.586 8.642 1.00 66.31 432 PRO A CA 1
ATOM 3156 C C . PRO A 1 432 ? 12.405 8.359 9.450 1.00 66.31 432 PRO A C 1
ATOM 3158 O O . PRO A 1 432 ? 12.638 9.551 9.216 1.00 66.31 432 PRO A O 1
ATOM 3161 N N . LEU A 1 433 ? 13.015 7.704 10.441 1.00 70.31 433 LEU A N 1
ATOM 3162 C CA . LEU A 1 433 ? 13.988 8.257 11.378 1.00 70.31 433 LEU A CA 1
ATOM 3163 C C . LEU A 1 433 ? 15.364 7.628 11.164 1.00 70.31 433 LEU A C 1
ATOM 3165 O O . LEU A 1 433 ? 15.546 6.423 11.311 1.00 70.31 433 LEU A O 1
ATOM 3169 N N . ARG A 1 434 ? 16.357 8.466 10.864 1.00 77.12 434 ARG A N 1
ATOM 3170 C CA . ARG A 1 434 ? 17.778 8.095 10.926 1.00 77.12 434 ARG A CA 1
ATOM 3171 C C . ARG A 1 434 ? 18.319 8.509 12.299 1.00 77.12 434 ARG A C 1
ATOM 3173 O O . ARG A 1 434 ? 17.814 9.483 12.858 1.00 77.12 434 ARG A O 1
ATOM 3180 N N . PRO A 1 435 ? 19.395 7.924 12.840 1.00 76.69 435 PRO A N 1
ATOM 3181 C CA . PRO A 1 435 ? 19.894 8.342 14.156 1.00 76.69 435 PRO A CA 1
ATOM 3182 C C . PRO A 1 435 ? 20.382 9.743 14.237 1.00 76.69 435 PRO A C 1
ATOM 3184 O O . PRO A 1 435 ? 20.208 10.386 15.258 1.00 76.69 435 PRO A O 1
ATOM 3187 N N . ARG A 1 436 ? 20.925 10.258 13.139 1.00 77.19 436 ARG A N 1
ATOM 3188 C CA . ARG A 1 436 ? 21.285 11.666 13.080 1.00 77.19 436 ARG A CA 1
ATOM 3189 C C . ARG A 1 436 ? 20.077 12.576 13.333 1.00 77.19 436 ARG A C 1
ATOM 3191 O O . ARG A 1 436 ? 20.243 13.694 13.809 1.00 77.19 436 ARG A O 1
ATOM 3198 N N . ASP A 1 437 ? 18.870 12.104 13.024 1.00 82.62 437 ASP A N 1
ATOM 3199 C CA . ASP A 1 437 ? 17.628 12.789 13.371 1.00 82.62 437 ASP A CA 1
ATOM 3200 C C . ASP A 1 437 ? 17.280 12.578 14.842 1.00 82.62 437 ASP A C 1
ATOM 3202 O O . ASP A 1 437 ? 16.905 13.532 15.519 1.00 82.62 437 ASP A O 1
ATOM 3206 N N . MET A 1 438 ? 17.452 11.355 15.350 1.00 84.25 438 MET A N 1
ATOM 3207 C CA . MET A 1 438 ? 17.234 11.031 16.761 1.00 84.25 438 MET A CA 1
ATOM 3208 C C . MET A 1 438 ? 18.155 11.830 17.673 1.00 84.25 438 MET A C 1
ATOM 3210 O O . MET A 1 438 ? 17.687 12.307 18.688 1.00 84.25 438 MET A O 1
ATOM 3214 N N . GLU A 1 439 ? 19.413 12.074 17.301 1.00 87.25 439 GLU A N 1
ATOM 3215 C CA . GLU A 1 439 ? 20.347 12.948 18.023 1.00 87.25 439 GLU A CA 1
ATOM 3216 C C . GLU A 1 439 ? 19.839 14.393 18.140 1.00 87.25 439 GLU A C 1
ATOM 3218 O O . GLU A 1 439 ? 20.181 15.111 19.084 1.00 87.25 439 GLU A O 1
ATOM 3223 N N . GLN A 1 440 ? 19.008 14.823 17.187 1.00 89.88 440 GLN A N 1
ATOM 3224 C CA . GLN A 1 440 ? 18.416 16.160 17.107 1.00 89.88 440 GLN A CA 1
ATOM 3225 C C . GLN A 1 440 ? 17.015 16.222 17.725 1.00 89.88 440 GLN A C 1
ATOM 3227 O O . GLN A 1 440 ? 16.213 17.093 17.382 1.00 89.88 440 GLN A O 1
ATOM 3232 N N . TRP A 1 441 ? 16.715 15.309 18.646 1.00 93.81 441 TRP A N 1
ATOM 3233 C CA . TRP A 1 441 ? 15.465 15.317 19.382 1.00 93.81 441 TRP A CA 1
ATOM 3234 C C . TRP A 1 441 ? 15.286 16.575 20.244 1.00 93.81 441 TRP A C 1
ATOM 3236 O O . TRP A 1 441 ? 16.236 17.153 20.785 1.00 93.81 441 TRP A O 1
ATOM 3246 N N . GLU A 1 442 ? 14.031 16.996 20.384 1.00 94.19 442 GLU A N 1
ATOM 3247 C CA . GLU A 1 442 ? 13.624 18.152 21.174 1.00 94.19 442 GLU A CA 1
ATOM 3248 C C . GLU A 1 442 ? 12.558 17.770 22.200 1.00 94.19 442 GLU A C 1
ATOM 3250 O O . GLU A 1 442 ? 11.610 17.054 21.885 1.00 94.19 442 GLU A O 1
ATOM 3255 N N . LEU A 1 443 ? 12.660 18.344 23.400 1.00 94.44 443 LEU A N 1
ATOM 3256 C CA . LEU A 1 443 ? 11.599 18.286 24.402 1.00 94.44 443 LEU A CA 1
ATOM 3257 C C . LEU A 1 443 ? 10.661 19.472 24.268 1.00 94.44 443 LEU A C 1
ATOM 3259 O O . LEU A 1 443 ? 11.099 20.629 24.258 1.00 94.44 443 LEU A O 1
ATOM 3263 N N . ARG A 1 444 ? 9.358 19.200 24.251 1.00 92.44 444 ARG A N 1
ATOM 3264 C CA . ARG A 1 444 ? 8.317 20.231 24.243 1.00 92.44 444 ARG A CA 1
ATOM 3265 C C . ARG A 1 444 ? 7.325 20.002 25.372 1.00 92.44 444 ARG A C 1
ATOM 3267 O O . ARG A 1 444 ? 7.024 18.868 25.725 1.00 92.44 444 ARG A O 1
ATOM 3274 N N . ARG A 1 445 ? 6.797 21.088 25.949 1.00 90.12 445 ARG A N 1
ATOM 3275 C CA . ARG A 1 445 ? 5.731 20.981 26.963 1.00 90.12 445 ARG A CA 1
ATOM 3276 C C . ARG A 1 445 ? 4.508 20.290 26.359 1.00 90.12 445 ARG A C 1
ATOM 3278 O O . ARG A 1 445 ? 3.941 20.796 25.386 1.00 90.12 445 ARG A O 1
ATOM 3285 N N . GLY A 1 446 ? 4.111 19.167 26.954 1.00 81.00 446 GLY A N 1
ATOM 3286 C CA . GLY A 1 446 ? 2.871 18.478 26.627 1.00 81.00 446 GLY A CA 1
ATOM 3287 C C . GLY A 1 446 ? 1.643 19.286 27.057 1.00 81.00 446 GLY A C 1
ATOM 3288 O O . GLY A 1 446 ? 1.743 20.294 27.758 1.00 81.00 446 GLY A O 1
ATOM 3289 N N . ARG A 1 447 ? 0.451 18.858 26.615 1.00 72.12 447 ARG A N 1
ATOM 3290 C CA . ARG A 1 447 ? -0.823 19.456 27.074 1.00 72.12 447 ARG A CA 1
ATOM 3291 C C . ARG A 1 447 ? -1.186 19.049 28.501 1.00 72.12 447 ARG A C 1
ATOM 3293 O O . ARG A 1 447 ? -1.862 19.810 29.187 1.00 72.12 447 ARG A O 1
ATOM 3300 N N . VAL A 1 448 ? -0.764 17.858 28.916 1.00 71.81 448 VAL A N 1
ATOM 3301 C CA . VAL A 1 448 ? -0.970 17.353 30.275 1.00 71.81 448 VAL A CA 1
ATOM 3302 C C . VAL A 1 448 ? 0.124 17.918 31.169 1.00 71.81 448 VAL A C 1
ATOM 3304 O O . VAL A 1 448 ? 1.294 17.933 30.788 1.00 71.81 448 VAL A O 1
ATOM 3307 N N . SER A 1 449 ? -0.259 18.415 32.345 1.00 76.00 449 SER A N 1
ATOM 3308 C CA . SER A 1 449 ? 0.707 18.930 33.315 1.00 76.00 449 SER A CA 1
ATOM 3309 C C . SER A 1 449 ? 1.709 17.836 33.683 1.00 76.00 449 SER A C 1
ATOM 3311 O O . SER A 1 449 ? 1.318 16.707 33.957 1.00 76.00 449 SER A O 1
ATOM 3313 N N . GLY A 1 450 ? 3.000 18.162 33.650 1.00 82.75 450 GLY A N 1
ATOM 3314 C CA . GLY A 1 450 ? 4.083 17.207 33.900 1.00 82.75 450 GLY A CA 1
ATOM 3315 C C . GLY A 1 450 ? 4.512 16.381 32.685 1.00 82.75 450 GLY A C 1
ATOM 3316 O O . GLY A 1 450 ? 5.626 15.879 32.694 1.00 82.75 450 GLY A O 1
ATOM 3317 N N . ARG A 1 451 ? 3.713 16.295 31.614 1.00 88.12 451 ARG A N 1
ATOM 3318 C CA . ARG A 1 451 ? 4.085 15.561 30.397 1.00 88.12 451 ARG A CA 1
ATOM 3319 C C . ARG A 1 451 ? 5.053 16.360 29.524 1.00 88.12 451 ARG A C 1
ATOM 3321 O O . ARG A 1 451 ? 4.817 17.536 29.224 1.00 88.12 451 ARG A O 1
ATOM 3328 N N . GLU A 1 452 ? 6.089 15.695 29.028 1.00 94.00 452 GLU A N 1
ATOM 3329 C CA . GLU A 1 452 ? 7.076 16.282 28.120 1.00 94.00 452 GLU A CA 1
ATOM 3330 C C . GLU A 1 452 ? 7.160 15.474 26.824 1.00 94.00 452 GLU A C 1
ATOM 3332 O O . GLU A 1 452 ? 7.577 14.324 26.814 1.00 94.00 452 GLU A O 1
ATOM 3337 N N . ASP A 1 453 ? 6.737 16.071 25.715 1.00 92.81 453 ASP A N 1
ATOM 3338 C CA . ASP A 1 453 ? 6.693 15.410 24.413 1.00 92.81 453 ASP A CA 1
ATOM 3339 C C . ASP A 1 453 ? 8.080 15.386 23.762 1.00 92.81 453 ASP A C 1
ATOM 3341 O O . ASP A 1 453 ? 8.765 16.415 23.716 1.00 92.81 453 ASP A O 1
ATOM 3345 N N . ILE A 1 454 ? 8.454 14.239 23.190 1.00 93.69 454 ILE A N 1
ATOM 3346 C CA . ILE A 1 454 ? 9.702 14.064 22.445 1.00 93.69 454 ILE A CA 1
ATOM 3347 C C . ILE A 1 454 ? 9.425 14.229 20.950 1.00 93.69 454 ILE A C 1
ATOM 3349 O O . ILE A 1 454 ? 8.680 13.454 20.344 1.00 93.69 454 ILE A O 1
ATOM 3353 N N . TYR A 1 455 ? 10.050 15.241 20.348 1.00 92.25 455 TYR A N 1
ATOM 3354 C CA . TYR A 1 455 ? 9.925 15.562 18.931 1.00 92.25 455 TYR A CA 1
ATOM 3355 C C . TYR A 1 455 ? 11.204 15.275 18.158 1.00 92.25 455 TYR A C 1
ATOM 3357 O O . TYR A 1 455 ? 12.294 15.616 18.604 1.00 92.25 455 TYR A O 1
ATOM 3365 N N . VAL A 1 456 ? 11.050 14.775 16.935 1.00 90.62 456 VAL A N 1
ATOM 3366 C CA . VAL A 1 456 ? 12.114 14.717 15.927 1.00 90.62 456 VAL A CA 1
ATOM 3367 C C . VAL A 1 456 ? 11.519 15.134 14.586 1.00 90.62 456 VAL A C 1
ATOM 3369 O O . VAL A 1 456 ? 10.445 14.662 14.213 1.00 90.62 456 VAL A O 1
ATOM 3372 N N . ARG A 1 457 ? 12.182 16.054 13.868 1.00 87.69 457 ARG A N 1
ATOM 3373 C CA . ARG A 1 457 ? 11.700 16.607 12.581 1.00 87.69 457 ARG A CA 1
ATOM 3374 C C . ARG A 1 457 ? 10.230 17.067 12.625 1.00 87.69 457 ARG A C 1
ATOM 3376 O O . ARG A 1 457 ? 9.447 16.781 11.726 1.00 87.69 457 ARG A O 1
ATOM 3383 N N . SER A 1 458 ? 9.841 17.758 13.700 1.00 83.94 458 SER A N 1
ATOM 3384 C CA . SER A 1 458 ? 8.467 18.249 13.927 1.00 83.94 458 SER A CA 1
ATOM 3385 C C . SER A 1 458 ? 7.388 17.176 14.132 1.00 83.94 458 SER A C 1
ATOM 3387 O O . SER A 1 458 ? 6.214 17.527 14.237 1.00 83.94 458 SER A O 1
ATOM 3389 N N . ARG A 1 459 ? 7.755 15.898 14.272 1.00 85.25 459 ARG A N 1
ATOM 3390 C CA . ARG A 1 459 ? 6.839 14.812 14.639 1.00 85.25 459 ARG A CA 1
ATOM 3391 C C . ARG A 1 459 ? 7.071 14.391 16.087 1.00 85.25 459 ARG A C 1
ATOM 3393 O O . ARG A 1 459 ? 8.218 14.287 16.510 1.00 85.25 459 ARG A O 1
ATOM 3400 N N . CYS A 1 460 ? 5.987 14.179 16.829 1.00 90.00 460 CYS A N 1
ATOM 3401 C CA . CYS A 1 460 ? 6.027 13.637 18.184 1.00 90.00 460 CYS A CA 1
ATOM 3402 C C . CYS A 1 460 ? 6.103 12.107 18.114 1.00 90.00 460 CYS A C 1
ATOM 3404 O O . CYS A 1 460 ? 5.312 11.495 17.395 1.00 90.00 460 CYS A O 1
ATOM 3406 N N . TRP A 1 461 ? 7.058 11.518 18.830 1.00 89.81 461 TRP A N 1
ATOM 3407 C CA . TRP A 1 461 ? 7.359 10.079 18.792 1.00 89.81 461 TRP A CA 1
ATOM 3408 C C . TRP A 1 461 ? 7.001 9.343 20.082 1.00 89.81 461 TRP A C 1
ATOM 3410 O O . TRP A 1 461 ? 6.847 8.128 20.089 1.00 89.81 461 TRP A O 1
ATOM 3420 N N . GLY A 1 462 ? 6.832 10.091 21.164 1.00 92.62 462 GLY A N 1
ATOM 3421 C CA . GLY A 1 462 ? 6.494 9.590 22.484 1.00 92.62 462 GLY A CA 1
ATOM 3422 C C . GLY A 1 462 ? 6.520 10.738 23.480 1.00 92.62 462 GLY A C 1
ATOM 3423 O O . GLY A 1 462 ? 6.647 11.910 23.102 1.00 92.62 462 GLY A O 1
ATOM 3424 N N . TRP A 1 463 ? 6.393 10.419 24.758 1.00 94.75 463 TRP A N 1
ATOM 3425 C CA . TRP A 1 463 ? 6.491 11.415 25.817 1.00 94.75 463 TRP A CA 1
ATOM 3426 C C . TRP A 1 463 ? 7.153 10.853 27.065 1.00 94.75 463 TRP A C 1
ATOM 3428 O O . TRP A 1 463 ? 7.215 9.644 27.274 1.00 94.75 463 TRP A O 1
ATOM 3438 N N . LEU A 1 464 ? 7.647 11.768 27.890 1.00 95.25 464 LEU A N 1
ATOM 3439 C CA . LEU A 1 464 ? 8.174 11.497 29.212 1.00 95.25 464 LEU A CA 1
ATOM 3440 C C . LEU A 1 464 ? 7.134 11.889 30.259 1.00 95.25 464 LEU A C 1
ATOM 3442 O O . LEU A 1 464 ? 6.539 12.972 30.192 1.00 95.25 464 LEU A O 1
ATOM 3446 N N . GLN A 1 465 ? 6.942 11.006 31.231 1.00 92.94 465 GLN A N 1
ATOM 3447 C CA . GLN A 1 465 ? 6.048 11.189 32.366 1.00 92.94 465 GLN A CA 1
ATOM 3448 C C . GLN A 1 465 ? 6.873 11.132 33.665 1.00 92.94 465 GLN A C 1
ATOM 3450 O O . GLN A 1 465 ? 7.563 10.132 33.887 1.00 92.94 465 GLN A O 1
ATOM 3455 N N . PRO A 1 466 ? 6.822 12.159 34.534 1.00 93.75 466 PRO A N 1
ATOM 3456 C CA . PRO A 1 466 ? 7.443 12.118 35.852 1.00 93.75 466 PRO A CA 1
ATOM 3457 C C . PRO A 1 466 ? 6.877 10.959 36.674 1.00 93.75 466 PRO A C 1
ATOM 3459 O O . PRO A 1 466 ? 5.658 10.810 36.774 1.00 93.75 466 PRO A O 1
ATOM 3462 N N . ALA A 1 467 ? 7.750 10.143 37.259 1.00 91.88 467 ALA A N 1
ATOM 3463 C CA . ALA A 1 467 ? 7.335 9.036 38.114 1.00 91.88 467 ALA A CA 1
ATOM 3464 C C . ALA A 1 467 ? 7.152 9.494 39.571 1.00 91.88 467 ALA A C 1
ATOM 3466 O O . ALA A 1 467 ? 7.850 10.389 40.049 1.00 91.88 467 ALA A O 1
ATOM 3467 N N . THR A 1 468 ? 6.238 8.853 40.306 1.00 84.62 468 THR A N 1
ATOM 3468 C CA . THR A 1 468 ? 5.895 9.199 41.702 1.00 84.62 468 THR A CA 1
ATOM 3469 C C . THR A 1 468 ? 7.084 9.091 42.671 1.00 84.62 468 THR A C 1
ATOM 3471 O O . THR A 1 468 ? 7.090 9.754 43.701 1.00 84.62 468 THR A O 1
ATOM 3474 N N . GLY A 1 469 ? 8.112 8.304 42.331 1.00 90.12 469 GLY A N 1
ATOM 3475 C CA . GLY A 1 469 ? 9.357 8.156 43.100 1.00 90.12 469 GLY A CA 1
ATOM 3476 C C . GLY A 1 469 ? 10.524 9.030 42.622 1.00 90.12 469 GLY A C 1
ATOM 3477 O O . GLY A 1 469 ? 11.651 8.818 43.058 1.00 90.12 469 GLY A O 1
ATOM 3478 N N . GLY A 1 470 ? 10.278 9.985 41.720 1.00 92.94 470 GLY A N 1
ATOM 3479 C CA . GLY A 1 470 ? 11.328 10.717 41.013 1.00 92.94 470 GLY A CA 1
ATOM 3480 C C . GLY A 1 470 ? 11.756 10.025 39.716 1.00 92.94 470 GLY A C 1
ATOM 3481 O O . GLY A 1 470 ? 11.440 8.862 39.470 1.00 92.94 470 GLY A O 1
ATOM 3482 N N . GLY A 1 471 ? 12.453 10.771 38.860 1.00 95.50 471 GLY A N 1
ATOM 3483 C CA . GLY A 1 471 ? 12.802 10.327 37.511 1.00 95.50 471 GLY A CA 1
ATOM 3484 C C . GLY A 1 471 ? 11.650 10.447 36.508 1.00 95.50 471 GLY A C 1
ATOM 3485 O O . GLY A 1 471 ? 10.637 11.110 36.752 1.00 95.50 471 GLY A O 1
ATOM 3486 N N . PHE A 1 472 ? 11.834 9.817 35.353 1.00 96.19 472 PHE A N 1
ATOM 3487 C CA . PHE A 1 472 ? 10.948 9.867 34.198 1.00 96.19 472 PHE A CA 1
ATOM 3488 C C . PHE A 1 472 ? 10.714 8.459 33.660 1.00 96.19 472 PHE A C 1
ATOM 3490 O O . PHE A 1 472 ? 11.609 7.626 33.687 1.00 96.19 472 PHE A O 1
ATOM 3497 N N . THR A 1 473 ? 9.512 8.212 33.154 1.00 95.00 473 THR A N 1
ATOM 3498 C CA . THR A 1 473 ? 9.166 7.020 32.369 1.00 95.00 473 THR A CA 1
ATOM 3499 C C . THR A 1 473 ? 8.868 7.450 30.945 1.00 95.00 473 THR A C 1
ATOM 3501 O O . THR A 1 473 ? 8.251 8.500 30.742 1.00 95.00 473 THR A O 1
ATOM 3504 N N . ALA A 1 474 ? 9.311 6.673 29.963 1.00 94.19 474 ALA A N 1
ATOM 3505 C CA . ALA A 1 474 ? 8.984 6.918 28.567 1.00 94.19 474 ALA A CA 1
ATOM 3506 C C . ALA A 1 474 ? 7.712 6.179 28.165 1.00 94.19 474 ALA A C 1
ATOM 3508 O O . ALA A 1 474 ? 7.443 5.075 28.630 1.00 94.19 474 ALA A O 1
ATOM 3509 N N . HIS A 1 475 ? 6.939 6.792 27.277 1.00 90.38 475 HIS A N 1
ATOM 3510 C CA . HIS A 1 475 ? 5.669 6.261 26.802 1.00 90.38 475 HIS A CA 1
ATOM 3511 C C . HIS A 1 475 ? 5.553 6.428 25.290 1.00 90.38 475 HIS A C 1
ATOM 3513 O O . HIS A 1 475 ? 5.947 7.457 24.729 1.00 90.38 475 HIS A O 1
ATOM 3519 N N . THR A 1 476 ? 4.980 5.418 24.645 1.00 87.94 476 THR A N 1
ATOM 3520 C CA . THR A 1 476 ? 4.500 5.455 23.262 1.00 87.94 476 THR A CA 1
ATOM 3521 C C . THR A 1 476 ? 2.973 5.502 23.253 1.00 87.94 476 THR A C 1
ATOM 3523 O O . THR A 1 476 ? 2.320 5.449 24.294 1.00 87.94 476 THR A O 1
ATOM 3526 N N . VAL A 1 477 ? 2.375 5.561 22.062 1.00 76.81 477 VAL A N 1
ATOM 3527 C CA . VAL A 1 477 ? 0.917 5.421 21.902 1.00 76.81 477 VAL A CA 1
ATOM 3528 C C . VAL A 1 477 ? 0.376 4.092 22.440 1.00 76.81 477 VAL A C 1
ATOM 3530 O O . VAL A 1 477 ? -0.787 4.036 22.835 1.00 76.81 477 VAL A O 1
ATOM 3533 N N . ASP A 1 478 ? 1.217 3.060 22.507 1.00 73.31 478 ASP A N 1
ATOM 3534 C CA . ASP A 1 478 ? 0.851 1.726 22.988 1.00 73.31 478 ASP A CA 1
ATOM 3535 C C . ASP A 1 478 ? 0.980 1.593 24.511 1.00 73.31 478 ASP A C 1
ATOM 3537 O O . ASP A 1 478 ? 0.385 0.694 25.106 1.00 73.31 478 ASP A O 1
ATOM 3541 N N . GLY A 1 479 ? 1.711 2.509 25.154 1.00 81.19 479 GLY A N 1
ATOM 3542 C CA . GLY A 1 479 ? 1.829 2.589 26.604 1.00 81.19 479 GLY A CA 1
ATOM 3543 C C . GLY A 1 479 ? 3.232 2.838 27.129 1.00 81.19 479 GLY A C 1
ATOM 3544 O O . GLY A 1 479 ? 4.102 3.305 26.388 1.00 81.19 479 GLY A O 1
ATOM 3545 N N . PRO A 1 480 ? 3.446 2.594 28.436 1.00 86.88 480 PRO A N 1
ATOM 3546 C CA . PRO A 1 480 ? 4.747 2.779 29.048 1.00 86.88 480 PRO A CA 1
ATOM 3547 C C . PRO A 1 480 ? 5.752 1.838 28.397 1.00 86.88 480 PRO A C 1
ATOM 3549 O O . PRO A 1 480 ? 5.534 0.630 28.296 1.00 86.88 480 PRO A O 1
ATOM 3552 N N . VAL A 1 481 ? 6.882 2.404 27.998 1.00 87.81 481 VAL A N 1
ATOM 3553 C CA . VAL A 1 481 ? 8.021 1.641 27.515 1.00 87.81 481 VAL A CA 1
ATOM 3554 C C . VAL A 1 481 ? 8.552 0.798 28.681 1.00 87.81 481 VAL A C 1
ATOM 3556 O O . VAL A 1 481 ? 8.880 1.365 29.733 1.00 87.81 481 VAL A O 1
ATOM 3559 N N . PRO A 1 482 ? 8.646 -0.537 28.543 1.00 84.12 482 PRO A N 1
ATOM 3560 C CA . PRO A 1 482 ? 9.185 -1.396 29.591 1.00 84.12 482 PRO A CA 1
ATOM 3561 C C . PRO A 1 482 ? 10.585 -0.952 30.018 1.00 84.12 482 PRO A C 1
ATOM 3563 O O . PRO A 1 482 ? 11.402 -0.581 29.180 1.00 84.12 482 PRO A O 1
ATOM 3566 N N . HIS A 1 483 ? 10.856 -0.983 31.325 1.00 87.81 483 HIS A N 1
ATOM 3567 C CA . HIS A 1 483 ? 12.154 -0.610 31.911 1.00 87.81 483 HIS A CA 1
ATOM 3568 C C . HIS A 1 483 ? 12.634 0.822 31.596 1.00 87.81 483 HIS A C 1
ATOM 3570 O O . HIS A 1 483 ? 13.810 1.124 31.751 1.00 87.81 483 HIS A O 1
ATOM 3576 N N . SER A 1 484 ? 11.733 1.729 31.208 1.00 90.19 484 SER A N 1
ATOM 3577 C CA . SER A 1 484 ? 12.077 3.125 30.894 1.00 90.19 484 SER A CA 1
ATOM 3578 C C . SER A 1 484 ? 12.131 4.070 32.094 1.00 90.19 484 SER A C 1
ATOM 3580 O O . SER A 1 484 ? 12.217 5.282 31.902 1.00 90.19 484 SER A O 1
ATOM 3582 N N . LEU A 1 485 ? 12.025 3.550 33.322 1.00 95.00 485 LEU A N 1
ATOM 3583 C CA . LEU A 1 485 ? 12.187 4.374 34.515 1.00 95.00 485 LEU A CA 1
ATOM 3584 C C . LEU A 1 485 ? 13.649 4.800 34.617 1.00 95.00 485 LEU A C 1
ATOM 3586 O O . LEU A 1 485 ? 14.521 3.977 34.893 1.00 95.00 485 LEU A O 1
ATOM 3590 N N . SER A 1 486 ? 13.900 6.088 34.430 1.00 95.00 486 SER A N 1
ATOM 3591 C CA . SER A 1 486 ? 15.246 6.642 34.450 1.00 95.00 486 SER A CA 1
ATOM 3592 C C . SER A 1 486 ? 15.329 7.904 35.311 1.00 95.00 486 SER A C 1
ATOM 3594 O O . SER A 1 486 ? 14.382 8.693 35.345 1.00 95.00 486 SER A O 1
ATOM 3596 N N . PRO A 1 487 ? 16.452 8.145 36.008 1.00 94.31 487 PRO A N 1
ATOM 3597 C CA . PRO A 1 487 ? 16.660 9.355 36.806 1.00 94.31 487 PRO A CA 1
ATOM 3598 C C . PRO A 1 487 ? 16.664 10.637 35.961 1.00 94.31 487 PRO A C 1
ATOM 3600 O O . PRO A 1 487 ? 16.305 11.705 36.464 1.00 94.31 487 PRO A O 1
ATOM 3603 N N . THR A 1 488 ? 17.052 10.547 34.685 1.00 95.56 488 THR A N 1
ATOM 3604 C CA . THR A 1 488 ? 17.161 11.691 33.772 1.00 95.56 488 THR A CA 1
ATOM 3605 C C . THR A 1 488 ? 16.202 11.579 32.586 1.00 95.56 488 THR A C 1
ATOM 3607 O O . THR A 1 488 ? 15.722 10.501 32.233 1.00 95.56 488 THR A O 1
ATOM 3610 N N . ARG A 1 489 ? 15.898 12.723 31.961 1.00 94.44 489 ARG A N 1
ATOM 3611 C CA . ARG A 1 489 ? 15.035 12.777 30.769 1.00 94.44 489 ARG A CA 1
ATOM 3612 C C . ARG A 1 489 ? 15.721 12.143 29.572 1.00 94.44 489 ARG A C 1
ATOM 3614 O O . ARG A 1 489 ? 15.073 11.531 28.735 1.00 94.44 489 ARG A O 1
ATOM 3621 N N . GLU A 1 490 ? 17.026 12.349 29.492 1.00 94.12 490 GLU A N 1
ATOM 3622 C CA . GLU A 1 490 ? 17.894 11.878 28.431 1.00 94.12 490 GLU A CA 1
ATOM 3623 C C . GLU A 1 490 ? 17.937 10.347 28.431 1.00 94.12 490 GLU A C 1
ATOM 3625 O O . GLU A 1 490 ? 17.699 9.741 27.393 1.00 94.12 490 GLU A O 1
ATOM 3630 N N . GLU A 1 491 ? 18.114 9.714 29.593 1.00 92.81 491 GLU A N 1
ATOM 3631 C CA . GLU A 1 491 ? 18.048 8.253 29.719 1.00 92.81 491 GLU A CA 1
ATOM 3632 C C . GLU A 1 491 ? 16.658 7.694 29.395 1.00 92.81 491 GLU A C 1
ATOM 3634 O O . GLU A 1 491 ? 16.556 6.708 28.669 1.00 92.81 491 GLU A O 1
ATOM 3639 N N . ALA A 1 492 ? 15.581 8.356 29.833 1.00 93.69 492 ALA A N 1
ATOM 3640 C CA . ALA A 1 492 ? 14.230 7.929 29.471 1.00 93.69 492 ALA A CA 1
ATOM 3641 C C . ALA A 1 492 ? 13.976 8.075 27.955 1.00 93.69 492 ALA A C 1
ATOM 3643 O O . ALA A 1 492 ? 13.367 7.205 27.334 1.00 93.69 492 ALA A O 1
ATOM 3644 N N . ALA A 1 493 ? 14.481 9.140 27.323 1.00 93.44 493 ALA A N 1
ATOM 3645 C CA . ALA A 1 493 ? 14.413 9.318 25.873 1.00 93.44 493 ALA A CA 1
ATOM 3646 C C . ALA A 1 493 ? 15.232 8.251 25.128 1.00 93.44 493 ALA A C 1
ATOM 3648 O O . ALA A 1 493 ? 14.780 7.747 24.104 1.00 93.44 493 ALA A O 1
ATOM 3649 N N . LEU A 1 494 ? 16.394 7.855 25.652 1.00 90.62 494 LEU A N 1
ATOM 3650 C CA . LEU A 1 494 ? 17.161 6.729 25.117 1.00 90.62 494 LEU A CA 1
ATOM 3651 C C . LEU A 1 494 ? 16.392 5.416 25.253 1.00 90.62 494 LEU A C 1
ATOM 3653 O O . LEU A 1 494 ? 16.331 4.667 24.287 1.00 90.62 494 LEU A O 1
ATOM 3657 N N . ALA A 1 495 ? 15.735 5.162 26.387 1.00 90.31 495 ALA A N 1
ATOM 3658 C CA . ALA A 1 495 ? 14.885 3.984 26.553 1.00 90.31 495 ALA A CA 1
ATOM 3659 C C . ALA A 1 495 ? 13.725 3.965 25.539 1.00 90.31 495 ALA A C 1
ATOM 3661 O O . ALA A 1 495 ? 13.423 2.915 24.970 1.00 90.31 495 ALA A O 1
ATOM 3662 N N . LEU A 1 496 ? 13.116 5.125 25.251 1.00 91.19 496 LEU A N 1
ATOM 3663 C CA . LEU A 1 496 ? 12.127 5.266 24.176 1.00 91.19 496 LEU A CA 1
ATOM 3664 C C . LEU A 1 496 ? 12.720 4.882 22.817 1.00 91.19 496 LEU A C 1
ATOM 3666 O O . LEU A 1 496 ? 12.111 4.119 22.072 1.00 91.19 496 LEU A O 1
ATOM 3670 N N . TRP A 1 497 ? 13.904 5.403 22.498 1.00 90.25 497 TRP A N 1
ATOM 3671 C CA . TRP A 1 497 ? 14.606 5.102 21.255 1.00 90.25 497 TRP A CA 1
ATOM 3672 C C . TRP A 1 497 ? 14.948 3.625 21.127 1.00 90.25 497 TRP A C 1
ATOM 3674 O O . TRP A 1 497 ? 14.627 3.022 20.110 1.00 90.25 497 TRP A O 1
ATOM 3684 N N . THR A 1 498 ? 15.483 3.012 22.175 1.00 85.62 498 THR A N 1
ATOM 3685 C CA . THR A 1 498 ? 15.722 1.569 22.233 1.00 85.62 498 THR A CA 1
ATOM 3686 C C . THR A 1 498 ? 14.448 0.778 21.970 1.00 85.62 498 THR A C 1
ATOM 3688 O O . THR A 1 498 ? 14.446 -0.136 21.155 1.00 85.62 498 THR A O 1
ATOM 3691 N N . HIS A 1 499 ? 13.336 1.156 22.598 1.00 84.81 499 HIS A N 1
ATOM 3692 C CA . HIS A 1 499 ? 12.069 0.459 22.411 1.00 84.81 499 HIS A CA 1
ATOM 3693 C C . HIS A 1 499 ? 11.514 0.583 20.992 1.00 84.81 499 HIS A C 1
ATOM 3695 O O . HIS A 1 499 ? 11.055 -0.408 20.428 1.00 84.81 499 HIS A O 1
ATOM 3701 N N . LEU A 1 500 ? 11.580 1.779 20.403 1.00 82.50 500 LEU A N 1
ATOM 3702 C CA . LEU A 1 500 ? 11.119 2.009 19.034 1.00 82.50 500 LEU A CA 1
ATOM 3703 C C . LEU A 1 500 ? 11.977 1.268 17.994 1.00 82.50 500 LEU A C 1
ATOM 3705 O O . LEU A 1 500 ? 11.472 0.961 16.919 1.00 82.50 500 LEU A O 1
ATOM 3709 N N . TYR A 1 501 ? 13.238 0.957 18.314 1.00 74.81 501 TYR A N 1
ATOM 3710 C CA . TYR A 1 501 ? 14.175 0.261 17.423 1.00 74.81 501 TYR A CA 1
ATOM 3711 C C . TYR A 1 501 ? 14.336 -1.242 17.719 1.00 74.81 501 TYR A C 1
ATOM 3713 O O . TYR A 1 501 ? 14.891 -1.971 16.894 1.00 74.81 501 TYR A O 1
ATOM 3721 N N . ALA A 1 502 ? 13.796 -1.736 18.837 1.00 70.69 502 ALA A N 1
ATOM 3722 C CA . ALA A 1 502 ? 13.811 -3.155 19.181 1.00 70.69 502 ALA A CA 1
ATOM 3723 C C . ALA A 1 502 ? 13.172 -4.016 18.063 1.00 70.69 502 ALA A C 1
ATOM 3725 O O . ALA A 1 502 ? 12.137 -3.642 17.501 1.00 70.69 502 ALA A O 1
ATOM 3726 N N . PRO A 1 503 ? 13.715 -5.208 17.744 1.00 57.66 503 PRO A N 1
ATOM 3727 C CA . PRO A 1 503 ? 14.679 -5.977 18.538 1.00 57.66 503 PRO A CA 1
ATOM 3728 C C . PRO A 1 503 ? 16.149 -5.629 18.286 1.00 57.66 503 PRO A C 1
ATOM 3730 O O . PRO A 1 503 ? 17.011 -6.292 18.837 1.00 57.66 503 PRO A O 1
ATOM 3733 N N . LEU A 1 504 ? 16.451 -4.645 17.443 1.00 63.03 504 LEU A N 1
ATOM 3734 C CA . LEU A 1 504 ? 17.835 -4.280 17.177 1.00 63.03 504 LEU A CA 1
ATOM 3735 C C . LEU A 1 504 ? 18.404 -3.414 18.299 1.00 63.03 504 LEU A C 1
ATOM 3737 O O . LEU A 1 504 ? 17.632 -2.748 19.003 1.00 63.03 504 LEU A O 1
ATOM 3741 N N . PRO A 1 505 ? 19.740 -3.412 18.477 1.00 60.69 505 PRO A N 1
ATOM 3742 C CA . PRO A 1 505 ? 20.336 -2.561 19.478 1.00 60.69 505 PRO A CA 1
ATOM 3743 C C . PRO A 1 505 ? 20.022 -1.120 19.064 1.00 60.69 505 PRO A C 1
ATOM 3745 O O . PRO A 1 505 ? 19.975 -0.810 17.863 1.00 60.69 505 PRO A O 1
ATOM 3748 N N . PRO A 1 506 ? 19.755 -0.225 20.029 1.00 66.56 506 PRO A N 1
ATOM 3749 C CA . PRO A 1 506 ? 19.582 1.173 19.699 1.00 66.56 506 PRO A CA 1
ATOM 3750 C C . PRO A 1 506 ? 20.823 1.614 18.926 1.00 66.56 506 PRO A C 1
ATOM 3752 O O . PRO A 1 506 ? 21.940 1.216 19.275 1.00 66.56 506 PRO A O 1
ATOM 3755 N N . PRO A 1 507 ? 20.658 2.422 17.874 1.00 68.00 507 PRO A N 1
ATOM 3756 C CA . PRO A 1 507 ? 21.814 2.937 17.178 1.00 68.00 507 PRO A CA 1
ATOM 3757 C C . PRO A 1 507 ? 22.743 3.636 18.155 1.00 68.00 507 PRO A C 1
ATOM 3759 O O . PRO A 1 507 ? 22.270 4.309 19.072 1.00 68.00 507 PRO A O 1
ATOM 3762 N N . ASN A 1 508 ? 24.050 3.493 17.946 1.00 74.62 508 ASN A N 1
ATOM 3763 C CA . ASN A 1 508 ? 25.027 4.235 18.724 1.00 74.62 508 ASN A CA 1
ATOM 3764 C C . ASN A 1 508 ? 24.807 5.731 18.461 1.00 74.62 508 ASN A C 1
ATOM 3766 O O . ASN A 1 508 ? 25.170 6.254 17.406 1.00 74.62 508 ASN A O 1
ATOM 3770 N N . LEU A 1 509 ? 24.111 6.392 19.383 1.00 79.88 509 LEU A N 1
ATOM 3771 C CA . LEU A 1 509 ? 23.830 7.811 19.288 1.00 79.88 509 LEU A CA 1
ATOM 3772 C C . LEU A 1 509 ? 25.056 8.563 19.798 1.00 79.88 509 LEU A C 1
ATOM 3774 O O . LEU A 1 509 ? 25.545 8.287 20.890 1.00 79.88 509 LEU A O 1
ATOM 3778 N N . GLY A 1 510 ? 25.547 9.540 19.036 1.00 78.25 510 GLY A N 1
ATOM 3779 C CA . GLY A 1 510 ? 26.676 10.349 19.484 1.00 78.25 510 GLY A CA 1
ATOM 3780 C C . GLY A 1 510 ? 26.354 11.147 20.754 1.00 78.25 510 GLY A C 1
ATOM 3781 O O . GLY A 1 510 ? 25.192 11.319 21.132 1.00 78.25 510 GLY A O 1
ATOM 3782 N N . GLU A 1 511 ? 27.380 11.746 21.370 1.00 83.88 511 GLU A N 1
ATOM 3783 C CA . GLU A 1 511 ? 27.275 12.538 22.615 1.00 83.88 511 GLU A CA 1
ATOM 3784 C C . GLU A 1 511 ? 26.116 13.549 22.613 1.00 83.88 511 GLU A C 1
ATOM 3786 O O . GLU A 1 511 ? 25.492 13.822 23.639 1.00 83.88 511 GLU A O 1
ATOM 3791 N N . ARG A 1 512 ? 25.768 14.083 21.435 1.00 80.94 512 ARG A N 1
ATOM 3792 C CA . ARG A 1 512 ? 24.643 15.007 21.253 1.00 80.94 512 ARG A CA 1
ATOM 3793 C C . ARG A 1 512 ? 23.308 14.445 21.727 1.00 80.94 512 ARG A C 1
ATOM 3795 O O . ARG A 1 512 ? 22.526 15.232 22.256 1.00 80.94 512 ARG A O 1
ATOM 3802 N N . ALA A 1 513 ? 23.029 13.154 21.579 1.00 80.56 513 ALA A N 1
ATOM 3803 C CA . ALA A 1 513 ? 21.775 12.579 22.063 1.00 80.56 513 ALA A CA 1
ATOM 3804 C C . ALA A 1 513 ? 21.669 12.598 23.593 1.00 80.56 513 ALA A C 1
ATOM 3806 O O . ALA A 1 513 ? 20.568 12.753 24.115 1.00 80.56 513 ALA A O 1
ATOM 3807 N N . HIS A 1 514 ? 22.809 12.531 24.284 1.00 82.62 514 HIS A N 1
ATOM 3808 C CA . HIS A 1 514 ? 22.924 12.538 25.743 1.00 82.62 514 HIS A CA 1
ATOM 3809 C C . HIS A 1 514 ? 22.954 13.955 26.332 1.00 82.62 514 HIS A C 1
ATOM 3811 O O . HIS A 1 514 ? 22.900 14.138 27.547 1.00 82.62 514 HIS A O 1
ATOM 3817 N N . THR A 1 515 ? 23.068 14.986 25.489 1.00 81.00 515 THR A N 1
ATOM 3818 C CA . THR A 1 515 ? 23.143 16.363 25.985 1.00 81.00 515 THR A CA 1
ATOM 3819 C C . THR A 1 515 ? 21.820 16.822 26.580 1.00 81.00 515 THR A C 1
ATOM 3821 O O . THR A 1 515 ? 20.764 16.734 25.950 1.00 81.00 515 THR A O 1
ATOM 3824 N N . LYS A 1 516 ? 21.910 17.414 27.775 1.00 82.75 516 LYS A N 1
ATOM 3825 C CA . LYS A 1 516 ? 20.759 17.922 28.517 1.00 82.75 516 LYS A CA 1
ATOM 3826 C C . LYS A 1 516 ? 19.888 18.839 27.660 1.00 82.75 516 LYS A C 1
ATOM 3828 O O . LYS A 1 516 ? 20.353 19.881 27.180 1.00 82.75 516 LYS A O 1
ATOM 3833 N N . ARG A 1 517 ? 18.609 18.497 27.491 1.00 87.44 517 ARG A N 1
ATOM 3834 C CA . ARG A 1 517 ? 17.683 19.279 26.655 1.00 87.44 517 ARG A CA 1
ATOM 3835 C C . ARG A 1 517 ? 16.848 20.245 27.494 1.00 87.44 517 ARG A C 1
ATOM 3837 O O . ARG A 1 517 ? 16.282 19.900 28.528 1.00 87.44 517 ARG A O 1
ATOM 3844 N N . ARG A 1 518 ? 16.750 21.501 27.036 1.00 91.31 518 ARG A N 1
ATOM 3845 C CA . ARG A 1 518 ? 15.822 22.484 27.617 1.00 91.31 518 ARG A CA 1
ATOM 3846 C C . ARG A 1 518 ? 14.423 22.247 27.065 1.00 91.31 518 ARG A C 1
ATOM 3848 O O . ARG A 1 518 ? 14.239 22.181 25.853 1.00 91.31 518 ARG A O 1
ATOM 3855 N N . LEU A 1 519 ? 13.445 22.203 27.962 1.00 92.50 519 LEU A N 1
ATOM 3856 C CA . LEU A 1 519 ? 12.037 22.084 27.615 1.00 92.50 519 LEU A CA 1
ATOM 3857 C C . LEU A 1 519 ? 11.568 23.337 26.864 1.00 92.50 519 LEU A C 1
ATOM 3859 O O . LEU A 1 519 ? 11.583 24.442 27.413 1.00 92.50 519 LEU A O 1
ATOM 3863 N N . ARG A 1 520 ? 11.154 23.173 25.607 1.00 91.31 520 ARG A N 1
ATOM 3864 C CA . ARG A 1 520 ? 10.679 24.279 24.772 1.00 91.31 520 ARG A CA 1
ATOM 3865 C C . ARG A 1 520 ? 9.168 24.478 24.909 1.00 91.31 520 ARG A C 1
ATOM 3867 O O . ARG A 1 520 ? 8.425 23.508 25.107 1.00 91.31 520 ARG A O 1
ATOM 3874 N N . PRO A 1 521 ? 8.677 25.725 24.786 1.00 86.50 521 PRO A N 1
ATOM 3875 C CA . PRO A 1 521 ? 7.260 25.944 24.561 1.00 86.50 521 PRO A CA 1
ATOM 3876 C C . PRO A 1 521 ? 6.872 25.311 23.223 1.00 86.50 521 PRO A C 1
ATOM 3878 O O . PRO A 1 521 ? 7.623 25.348 22.247 1.00 86.50 521 PRO A O 1
ATOM 3881 N N . ARG A 1 522 ? 5.688 24.717 23.185 1.00 79.06 522 ARG A N 1
ATOM 3882 C CA . ARG A 1 522 ? 5.149 24.110 21.975 1.00 79.06 522 ARG A CA 1
ATOM 3883 C C . ARG A 1 522 ? 4.688 25.188 20.991 1.00 79.06 522 ARG A C 1
ATOM 3885 O O . ARG A 1 522 ? 4.063 26.167 21.402 1.00 79.06 522 ARG A O 1
ATOM 3892 N N . ALA A 1 523 ? 4.949 25.006 19.698 1.00 79.50 523 ALA A N 1
ATOM 3893 C CA . ALA A 1 523 ? 4.410 25.888 18.671 1.00 79.50 523 ALA A CA 1
ATOM 3894 C C . ALA A 1 523 ? 2.937 25.544 18.402 1.00 79.50 523 ALA A C 1
ATOM 3896 O O . ALA A 1 523 ? 2.540 24.379 18.431 1.00 79.50 523 ALA A O 1
ATOM 3897 N N . LYS A 1 524 ? 2.116 26.553 18.079 1.00 71.12 524 LYS A N 1
ATOM 3898 C CA . LYS A 1 524 ? 0.677 26.364 17.800 1.00 71.12 524 LYS A CA 1
ATOM 3899 C C . LYS A 1 524 ? 0.395 25.324 16.700 1.00 71.12 524 LYS A C 1
ATOM 3901 O O . LYS A 1 524 ? -0.652 24.695 16.736 1.00 71.12 524 LYS A O 1
ATOM 3906 N N . LYS A 1 525 ? 1.329 25.147 15.758 1.00 72.56 525 LYS A N 1
ATOM 3907 C CA . LYS A 1 525 ? 1.230 24.227 14.611 1.00 72.56 525 LYS A CA 1
ATOM 3908 C C . LYS A 1 525 ? 1.628 22.776 14.902 1.00 72.56 525 LYS A C 1
ATOM 3910 O O . LYS A 1 525 ? 1.383 21.910 14.071 1.00 72.56 525 LYS A O 1
ATOM 3915 N N . ASP A 1 526 ? 2.266 22.498 16.037 1.00 68.25 526 ASP A N 1
ATOM 3916 C CA . ASP A 1 526 ? 2.704 21.134 16.346 1.00 68.25 526 ASP A CA 1
ATOM 3917 C C . ASP A 1 526 ? 1.507 20.294 16.784 1.00 68.25 526 ASP A C 1
ATOM 3919 O O . ASP A 1 526 ? 0.692 20.764 17.584 1.00 68.25 526 ASP A O 1
ATOM 3923 N N . ARG A 1 527 ? 1.406 19.046 16.324 1.00 59.84 527 ARG A N 1
ATOM 3924 C CA . ARG A 1 527 ? 0.300 18.142 16.676 1.00 59.84 527 ARG A CA 1
ATOM 3925 C C . ARG A 1 527 ? 0.659 17.278 17.890 1.00 59.84 527 ARG A C 1
ATOM 3927 O O . ARG A 1 527 ? 1.749 16.715 17.906 1.00 59.84 527 ARG A O 1
ATOM 3934 N N . PRO A 1 528 ? -0.216 17.164 18.909 1.00 60.81 528 PRO A N 1
ATOM 3935 C CA . PRO A 1 528 ? 0.051 16.301 20.052 1.00 60.81 528 PRO A CA 1
ATOM 3936 C C . PRO A 1 528 ? -0.228 14.841 19.698 1.00 60.81 528 PRO A C 1
ATOM 3938 O O . PRO A 1 528 ? -1.155 14.565 18.939 1.00 60.81 528 PRO A O 1
ATOM 3941 N N . LEU A 1 529 ? 0.487 13.918 20.337 1.00 61.44 529 LEU A N 1
ATOM 3942 C CA . LEU A 1 529 ? -0.025 12.558 20.515 1.00 61.44 529 LEU A CA 1
ATOM 3943 C C . LEU A 1 529 ? -1.119 12.575 21.590 1.00 61.44 529 LEU A C 1
ATOM 3945 O O . LEU A 1 529 ? -1.057 13.400 22.510 1.00 61.44 529 LEU A O 1
ATOM 3949 N N . CYS A 1 530 ? -2.089 11.663 21.492 1.00 61.59 530 CYS A N 1
ATOM 3950 C CA . CYS A 1 530 ? -3.063 11.433 22.558 1.00 61.59 530 CYS A CA 1
ATOM 3951 C C . CYS A 1 530 ? -2.367 11.366 23.929 1.00 61.59 530 CYS A C 1
ATOM 3953 O O . CYS A 1 530 ? -1.297 10.764 24.027 1.00 61.59 530 CYS A O 1
ATOM 3955 N N . PRO A 1 531 ? -2.913 11.976 24.992 1.00 59.34 531 PRO A N 1
ATOM 3956 C CA . PRO A 1 531 ? -2.431 11.763 26.357 1.00 59.34 531 PRO A CA 1
ATOM 3957 C C . PRO A 1 531 ? -2.793 10.442 27.002 1.00 59.34 531 PRO A C 1
ATOM 3959 O O . PRO A 1 531 ? -2.255 10.158 28.063 1.00 59.34 531 PRO A O 1
ATOM 3962 N N . TYR A 1 532 ? -3.641 9.654 26.364 1.00 63.94 532 TYR A N 1
ATOM 3963 C CA . TYR A 1 532 ? -4.105 8.380 26.871 1.00 63.94 532 TYR A CA 1
ATOM 3964 C C . TYR A 1 532 ? -3.836 7.285 25.845 1.00 63.94 532 TYR A C 1
ATOM 3966 O O . TYR A 1 532 ? -4.133 7.414 24.656 1.00 63.94 532 TYR A O 1
ATOM 3974 N N . THR A 1 533 ? -3.297 6.181 26.317 1.00 62.41 533 THR A N 1
ATOM 3975 C CA . THR A 1 533 ? -3.188 4.945 25.547 1.00 62.41 533 THR A CA 1
ATOM 3976 C C . THR A 1 533 ? -4.583 4.394 25.229 1.00 62.41 533 THR A C 1
ATOM 3978 O O . THR A 1 533 ? -5.546 4.679 25.954 1.00 62.41 533 THR A O 1
ATOM 3981 N N . PRO A 1 534 ? -4.730 3.543 24.200 1.00 64.25 534 PRO A N 1
ATOM 3982 C CA . PRO A 1 534 ? -5.976 2.816 23.961 1.00 64.25 534 PRO A CA 1
ATOM 3983 C C . PRO A 1 534 ? -6.475 2.054 25.200 1.00 64.25 534 PRO A C 1
ATOM 3985 O O . PRO A 1 534 ? -7.675 2.025 25.466 1.00 64.25 534 PRO A O 1
ATOM 3988 N N . ALA A 1 535 ? -5.563 1.494 26.001 1.00 63.62 535 ALA A N 1
ATOM 3989 C CA . ALA A 1 535 ? -5.899 0.787 27.235 1.00 63.62 535 ALA A CA 1
ATOM 3990 C C . ALA A 1 535 ? -6.428 1.724 28.336 1.00 63.62 535 ALA A C 1
ATOM 3992 O O . ALA A 1 535 ? -7.380 1.380 29.033 1.00 63.62 535 ALA A O 1
ATOM 3993 N N . GLU A 1 536 ? -5.853 2.916 28.494 1.00 64.44 536 GLU A N 1
ATOM 3994 C CA . GLU A 1 536 ? -6.353 3.922 29.441 1.00 64.44 536 GLU A CA 1
ATOM 3995 C C . GLU A 1 536 ? -7.699 4.498 28.999 1.00 64.44 536 GLU A C 1
ATOM 3997 O O . GLU A 1 536 ? -8.573 4.718 29.837 1.00 64.44 536 GLU A O 1
ATOM 4002 N N . LEU A 1 537 ? -7.903 4.672 27.690 1.00 68.81 537 LEU A N 1
ATOM 4003 C CA . LEU A 1 537 ? -9.197 5.057 27.126 1.00 68.81 537 LEU A CA 1
ATOM 4004 C C . LEU A 1 537 ? -10.259 3.968 27.330 1.00 68.81 537 LEU A C 1
ATOM 4006 O O . LEU A 1 537 ? -11.418 4.282 27.594 1.00 68.81 537 LEU A O 1
ATOM 4010 N N . ALA A 1 538 ? -9.874 2.691 27.284 1.00 69.44 538 ALA A N 1
ATOM 4011 C CA . ALA A 1 538 ? -10.770 1.581 27.600 1.00 69.44 538 ALA A CA 1
ATOM 4012 C C . ALA A 1 538 ? -11.175 1.537 29.088 1.00 69.44 538 ALA A C 1
ATOM 4014 O O . ALA A 1 538 ? -12.212 0.969 29.425 1.00 69.44 538 ALA A O 1
ATOM 4015 N N . ARG A 1 539 ? -10.387 2.158 29.978 1.00 72.88 539 ARG A N 1
ATOM 4016 C CA . ARG A 1 539 ? -10.664 2.273 31.423 1.00 72.88 539 ARG A CA 1
ATOM 4017 C C . ARG A 1 539 ? -11.441 3.536 31.798 1.00 72.88 539 ARG A C 1
ATOM 4019 O O . ARG A 1 539 ? -11.572 3.833 32.981 1.00 72.88 539 ARG A O 1
ATOM 4026 N N . VAL A 1 540 ? -11.944 4.295 30.825 1.00 83.12 540 VAL A N 1
ATOM 4027 C CA . VAL A 1 540 ? -12.743 5.491 31.109 1.00 83.12 540 VAL A CA 1
ATOM 4028 C C . VAL A 1 540 ? -13.997 5.101 31.885 1.00 83.12 540 VAL A C 1
ATOM 4030 O O . VAL A 1 540 ? -14.839 4.333 31.414 1.00 83.12 540 VAL A O 1
ATOM 4033 N N . HIS A 1 541 ? -14.124 5.654 33.087 1.00 85.12 541 HIS A N 1
ATOM 4034 C CA . HIS A 1 541 ? -15.266 5.430 33.954 1.00 85.12 541 HIS A CA 1
ATOM 4035 C C . HIS A 1 541 ? -16.367 6.431 33.618 1.00 85.12 541 HIS A C 1
ATOM 4037 O O . HIS A 1 541 ? -16.122 7.620 33.425 1.00 85.12 541 HIS A O 1
ATOM 4043 N N . LEU A 1 542 ? -17.602 5.941 33.549 1.00 88.00 542 LEU A N 1
ATOM 4044 C CA . LEU A 1 542 ? -18.787 6.784 33.466 1.00 88.00 542 LEU A CA 1
ATOM 4045 C C . LEU A 1 542 ? -19.399 6.867 34.859 1.00 88.00 542 LEU A C 1
ATOM 4047 O O . LEU A 1 542 ? -20.054 5.925 35.303 1.00 88.00 542 LEU A O 1
ATOM 4051 N N . VAL A 1 543 ? -19.175 7.988 35.534 1.00 89.00 543 VAL A N 1
ATOM 4052 C CA . VAL A 1 543 ? -19.763 8.276 36.844 1.00 89.00 543 VAL A CA 1
ATOM 4053 C C . VAL A 1 543 ? -21.066 9.030 36.616 1.00 89.00 543 VAL A C 1
ATOM 4055 O O . VAL A 1 543 ? -21.075 10.035 35.912 1.00 89.00 543 VAL A O 1
ATOM 4058 N N . GLU A 1 544 ? -22.180 8.534 37.149 1.00 88.06 544 GLU A N 1
ATOM 4059 C CA . GLU A 1 544 ? -23.450 9.266 37.087 1.00 88.06 544 GLU A CA 1
ATOM 4060 C C . GLU A 1 544 ? -23.345 10.517 37.965 1.00 88.06 544 GLU A C 1
ATOM 4062 O O . GLU A 1 544 ? -22.964 10.426 39.132 1.00 88.06 544 GLU A O 1
ATOM 4067 N N . ASP A 1 545 ? -23.625 11.684 37.387 1.00 82.12 545 ASP A N 1
ATOM 4068 C CA . ASP A 1 545 ? -23.575 12.953 38.105 1.00 82.12 545 ASP A CA 1
ATOM 4069 C C . ASP A 1 545 ? -24.738 12.997 39.115 1.00 82.12 545 ASP A C 1
ATOM 4071 O O . ASP A 1 545 ? -25.902 12.907 38.703 1.00 82.12 545 ASP A O 1
ATOM 4075 N N . PRO A 1 546 ? -24.472 13.131 40.429 1.00 78.25 546 PRO A N 1
ATOM 4076 C CA . PRO A 1 546 ? -25.520 13.167 41.445 1.00 78.25 546 PRO A CA 1
ATOM 4077 C C . PRO A 1 546 ? -26.463 14.372 41.298 1.00 78.25 546 PRO A C 1
ATOM 4079 O O . PRO A 1 546 ? -27.579 14.326 41.811 1.00 78.25 546 PRO A O 1
ATOM 4082 N N . ALA A 1 547 ? -26.052 15.429 40.586 1.00 74.69 547 ALA A N 1
ATOM 4083 C CA . ALA A 1 547 ? -26.881 16.596 40.286 1.00 74.69 547 ALA A CA 1
ATOM 4084 C C . ALA A 1 547 ? -27.801 16.398 39.064 1.00 74.69 547 ALA A C 1
ATOM 4086 O O . ALA A 1 547 ? -28.490 17.329 38.645 1.00 74.69 547 ALA A O 1
ATOM 4087 N N . SER A 1 548 ? -27.824 15.202 38.470 1.00 77.00 548 SER A N 1
ATOM 4088 C CA . SER A 1 548 ? -28.697 14.874 37.346 1.00 77.00 548 SER A CA 1
ATOM 4089 C C . SER A 1 548 ? -30.176 15.019 37.743 1.00 77.00 548 SER A C 1
ATOM 4091 O O . SER A 1 548 ? -30.697 14.269 38.571 1.00 77.00 548 SER A O 1
ATOM 4093 N N . GLU A 1 549 ? -30.876 15.992 37.144 1.00 74.06 549 GLU A N 1
ATOM 4094 C CA . GLU A 1 549 ? -32.327 16.143 37.305 1.00 74.06 549 GLU A CA 1
ATOM 4095 C C . GLU A 1 549 ? -33.041 14.830 36.945 1.00 74.06 549 GLU A C 1
ATOM 4097 O O . GLU A 1 549 ? -32.666 14.155 35.979 1.00 74.06 549 GLU A O 1
ATOM 4102 N N . LYS A 1 550 ? -34.092 14.472 37.702 1.00 68.00 550 LYS A N 1
ATOM 4103 C CA . LYS A 1 550 ? -34.897 13.255 37.488 1.00 68.00 550 LYS A CA 1
ATOM 4104 C C . LYS A 1 550 ? -35.333 13.142 36.017 1.00 68.00 550 LYS A C 1
ATOM 4106 O O . LYS A 1 550 ? -36.329 13.727 35.608 1.00 68.00 550 LYS A O 1
ATOM 4111 N N . GLY A 1 551 ? -34.593 12.350 35.237 1.00 68.50 551 GLY A N 1
ATOM 4112 C CA . GLY A 1 551 ? -34.868 12.068 33.823 1.00 68.50 551 GLY A CA 1
ATOM 4113 C C . GLY A 1 551 ? -33.701 12.324 32.863 1.00 68.50 551 GLY A C 1
ATOM 4114 O O . GLY A 1 551 ? -33.625 11.662 31.826 1.00 68.50 551 GLY A O 1
ATOM 4115 N N . ALA A 1 552 ? -32.753 13.198 33.207 1.00 71.00 552 ALA A N 1
ATOM 4116 C CA . ALA A 1 552 ? -31.635 13.576 32.343 1.00 71.00 552 ALA A CA 1
ATOM 4117 C C . ALA A 1 552 ? -30.326 12.924 32.807 1.00 71.00 552 ALA A C 1
ATOM 4119 O O . ALA A 1 552 ? -29.407 13.633 33.201 1.00 71.00 552 ALA A O 1
ATOM 4120 N N . ARG A 1 553 ? -30.245 11.580 32.775 1.00 84.31 553 ARG A N 1
ATOM 4121 C CA . ARG A 1 553 ? -29.053 10.821 33.217 1.00 84.31 553 ARG A CA 1
ATOM 4122 C C . ARG A 1 553 ? -27.787 11.369 32.551 1.00 84.31 553 ARG A C 1
ATOM 4124 O O . ARG A 1 553 ? -27.555 11.119 31.361 1.00 84.31 553 ARG A O 1
ATOM 4131 N N . LEU A 1 554 ? -27.015 12.128 33.322 1.00 89.12 554 LEU A N 1
ATOM 4132 C CA . LEU A 1 554 ? -25.765 12.765 32.934 1.00 89.12 554 LEU A CA 1
ATOM 4133 C C . LEU A 1 554 ? -24.634 11.920 33.506 1.00 89.12 554 LEU A C 1
ATOM 4135 O O . LEU A 1 554 ? -24.599 11.651 34.700 1.00 89.12 554 LEU A O 1
ATOM 4139 N N . TYR A 1 555 ? -23.724 11.486 32.646 1.00 90.94 555 TYR A N 1
ATOM 4140 C CA . TYR A 1 555 ? -22.543 10.735 33.034 1.00 90.94 555 TYR A CA 1
ATOM 4141 C C . TYR A 1 555 ? -21.308 11.582 32.777 1.00 90.94 555 TYR A C 1
ATOM 4143 O O . TYR A 1 555 ? -21.097 12.074 31.666 1.00 90.94 555 TYR A O 1
ATOM 4151 N N . GLN A 1 556 ? -20.476 11.714 33.794 1.00 91.69 556 GLN A N 1
ATOM 4152 C CA . GLN A 1 556 ? -19.142 12.266 33.695 1.00 91.69 556 GLN A CA 1
ATOM 4153 C C . GLN A 1 556 ? -18.191 11.157 33.238 1.00 91.69 556 GLN A C 1
ATOM 4155 O O . GLN A 1 556 ? -18.053 10.135 33.908 1.00 91.69 556 GLN A O 1
ATOM 4160 N N . ALA A 1 557 ? -17.555 11.345 32.083 1.00 88.25 557 ALA A N 1
ATOM 4161 C CA . ALA A 1 557 ? -16.491 10.473 31.610 1.00 88.25 557 ALA A CA 1
ATOM 4162 C C . ALA A 1 557 ? -15.182 10.898 32.278 1.00 88.25 557 ALA A C 1
ATOM 4164 O O . ALA A 1 557 ? -14.675 11.986 32.001 1.00 88.25 557 ALA A O 1
ATOM 4165 N N . THR A 1 558 ? -14.644 10.061 33.158 1.00 87.38 558 THR A N 1
ATOM 4166 C CA . THR A 1 558 ? -13.372 10.292 33.845 1.00 87.38 558 THR A CA 1
ATOM 4167 C C . THR A 1 558 ? -12.318 9.288 33.395 1.00 87.38 558 THR A C 1
ATOM 4169 O O . THR A 1 558 ? -12.579 8.089 33.293 1.00 87.38 558 THR A O 1
ATOM 4172 N N . ALA A 1 559 ? -11.112 9.776 33.110 1.00 80.69 559 ALA A N 1
ATOM 4173 C CA . ALA A 1 559 ? -9.941 8.923 32.951 1.00 80.69 559 ALA A CA 1
ATOM 4174 C C . ALA A 1 559 ? -9.559 8.272 34.291 1.00 80.69 559 ALA A C 1
ATOM 4176 O O . ALA A 1 559 ? -10.064 8.639 35.355 1.00 80.69 559 ALA A O 1
ATOM 4177 N N . HIS A 1 560 ? -8.653 7.295 34.230 1.00 76.88 560 HIS A N 1
ATOM 4178 C CA . HIS A 1 560 ? -8.190 6.539 35.397 1.00 76.88 560 HIS A CA 1
ATOM 4179 C C . HIS A 1 560 ? -7.510 7.415 36.470 1.00 76.88 560 HIS A C 1
ATOM 4181 O O . HIS A 1 560 ? -7.496 7.051 37.640 1.00 76.88 560 HIS A O 1
ATOM 4187 N N . ASP A 1 561 ? -6.968 8.568 36.075 1.00 74.94 561 ASP A N 1
ATOM 4188 C CA . ASP A 1 561 ? -6.342 9.572 36.942 1.00 74.94 561 ASP A CA 1
ATOM 4189 C C . ASP A 1 561 ? -7.362 10.550 37.564 1.00 74.94 561 ASP A C 1
ATOM 4191 O O . ASP A 1 561 ? -6.983 11.498 38.250 1.00 74.94 561 ASP A O 1
ATOM 4195 N N . GLY A 1 562 ? -8.660 10.349 37.310 1.00 81.81 562 GLY A N 1
ATOM 4196 C CA . GLY A 1 562 ? -9.739 11.233 37.747 1.00 81.81 562 GLY A CA 1
ATOM 4197 C C . GLY A 1 562 ? -9.966 12.446 36.841 1.00 81.81 562 GLY A C 1
ATOM 4198 O O . GLY A 1 562 ? -10.899 13.215 37.084 1.00 81.81 562 GLY A O 1
ATOM 4199 N N . THR A 1 563 ? -9.175 12.623 35.776 1.00 80.44 563 THR A N 1
ATOM 4200 C CA . THR A 1 563 ? -9.350 13.736 34.838 1.00 80.44 563 THR A CA 1
ATOM 4201 C C . THR A 1 563 ? -10.693 13.618 34.124 1.00 80.44 563 THR A C 1
ATOM 4203 O O . THR A 1 563 ? -11.005 12.601 33.504 1.00 80.44 563 THR A O 1
ATOM 4206 N N . VAL A 1 564 ? -11.495 14.684 34.167 1.00 85.88 564 VAL A N 1
ATOM 4207 C CA . VAL A 1 564 ? -12.774 14.744 33.451 1.00 85.88 564 VAL A CA 1
ATOM 4208 C C . VAL A 1 564 ? -12.518 14.915 31.960 1.00 85.88 564 VAL A C 1
ATOM 4210 O O . VAL A 1 564 ? -12.062 15.967 31.516 1.00 85.88 564 VAL A O 1
ATOM 4213 N N . LEU A 1 565 ? -12.831 13.882 31.183 1.00 84.88 565 LEU A N 1
ATOM 4214 C CA . LEU A 1 565 ? -12.688 13.875 29.727 1.00 84.88 565 LEU A CA 1
ATOM 4215 C C . LEU A 1 565 ? -13.867 14.546 29.025 1.00 84.88 565 LEU A C 1
ATOM 4217 O O . LEU A 1 565 ? -13.719 15.066 27.920 1.00 84.88 565 LEU A O 1
ATOM 4221 N N . GLY A 1 566 ? -15.029 14.555 29.676 1.00 89.94 566 GLY A N 1
ATOM 4222 C CA . GLY A 1 566 ? -16.235 15.233 29.224 1.00 89.94 566 GLY A CA 1
ATOM 4223 C C . GLY A 1 566 ? -17.485 14.595 29.794 1.00 89.94 566 GLY A C 1
ATOM 4224 O O . GLY A 1 566 ? -17.436 13.869 30.785 1.00 89.94 566 GLY A O 1
ATOM 4225 N N . PHE A 1 567 ? -18.613 14.884 29.164 1.00 90.31 567 PHE A N 1
ATOM 4226 C CA . PHE A 1 567 ? -19.918 14.463 29.644 1.00 90.31 567 PHE A CA 1
ATOM 4227 C C . PHE A 1 567 ? -20.673 13.725 28.552 1.00 90.31 567 PHE A C 1
ATOM 4229 O O . PHE A 1 567 ? -20.577 14.068 27.373 1.00 90.31 567 PHE A O 1
ATOM 4236 N N . VAL A 1 568 ? -21.443 12.719 28.952 1.00 91.62 568 VAL A N 1
ATOM 4237 C CA . VAL A 1 568 ? -22.315 11.927 28.090 1.00 91.62 568 VAL A CA 1
ATOM 4238 C C . VAL A 1 568 ? -23.694 11.880 28.734 1.00 91.62 568 VAL A C 1
ATOM 4240 O O . VAL A 1 568 ? -23.824 11.449 29.873 1.00 91.62 568 VAL A O 1
ATOM 4243 N N . TRP A 1 569 ? -24.742 12.300 28.034 1.00 92.69 569 TRP A N 1
ATOM 4244 C CA . TRP A 1 569 ? -26.098 12.316 28.590 1.00 92.69 569 TRP A CA 1
ATOM 4245 C C . TRP A 1 569 ? -27.129 11.774 27.617 1.00 92.69 569 TRP A C 1
ATOM 4247 O O . TRP A 1 569 ? -26.928 11.755 26.400 1.00 92.69 569 TRP A O 1
ATOM 4257 N N . ARG A 1 570 ? -28.262 11.331 28.162 1.00 90.81 570 ARG A N 1
ATOM 4258 C CA . ARG A 1 570 ? -29.406 10.888 27.366 1.00 90.81 570 ARG A CA 1
ATOM 4259 C C . ARG A 1 570 ? -30.354 12.058 27.092 1.00 90.81 570 ARG A C 1
ATOM 4261 O O . ARG A 1 570 ? -30.776 12.754 28.006 1.00 90.81 570 ARG A O 1
ATOM 4268 N N . SER A 1 571 ? -30.727 12.237 25.827 1.00 87.50 571 SER A N 1
ATOM 4269 C CA . SER A 1 571 ? -31.747 13.179 25.358 1.00 87.50 571 SER A CA 1
ATOM 4270 C C . SER A 1 571 ? -32.775 12.404 24.520 1.00 87.50 571 SER A C 1
ATOM 4272 O O . SER A 1 571 ? -32.514 11.995 23.382 1.00 87.50 571 SER A O 1
ATOM 4274 N N . GLY A 1 572 ? -33.927 12.097 25.127 1.00 89.12 572 GLY A N 1
ATOM 4275 C CA . GLY A 1 572 ? -34.960 11.240 24.536 1.00 89.12 572 GLY A CA 1
ATOM 4276 C C . GLY A 1 572 ? -34.488 9.795 24.302 1.00 89.12 572 GLY A C 1
ATOM 4277 O O . GLY A 1 572 ? -34.051 9.097 25.223 1.00 89.12 572 GLY A O 1
ATOM 4278 N N . LYS A 1 573 ? -34.580 9.320 23.052 1.00 90.94 573 LYS A N 1
ATOM 4279 C CA . LYS A 1 573 ? -34.090 7.988 22.630 1.00 90.94 573 LYS A CA 1
ATOM 4280 C C . LYS A 1 573 ? -32.614 7.980 22.216 1.00 90.94 573 LYS A C 1
ATOM 4282 O O . LYS A 1 573 ? -32.116 6.949 21.784 1.00 90.94 573 LYS A O 1
ATOM 4287 N N . THR A 1 574 ? -31.923 9.109 22.337 1.00 92.31 574 THR A N 1
ATOM 4288 C CA . THR A 1 574 ? -30.553 9.273 21.845 1.00 92.31 574 THR A CA 1
ATOM 4289 C C . THR A 1 574 ? -29.604 9.729 22.944 1.00 92.31 574 THR A C 1
ATOM 4291 O O . THR A 1 574 ? -30.028 10.265 23.965 1.00 92.31 574 THR A O 1
ATOM 4294 N N . TRP A 1 575 ? -28.315 9.512 22.731 1.00 92.75 575 TRP A N 1
ATOM 4295 C CA . TRP A 1 575 ? -27.227 9.934 23.601 1.00 92.75 575 TRP A CA 1
ATOM 4296 C C . TRP A 1 575 ? -26.469 11.096 22.971 1.00 92.75 575 TRP A C 1
ATOM 4298 O O . TRP A 1 575 ? -26.374 11.197 21.753 1.00 92.75 575 TRP A O 1
ATOM 4308 N N . ARG A 1 576 ? -25.932 11.994 23.781 1.00 91.88 576 ARG A N 1
ATOM 4309 C CA . ARG A 1 576 ? -25.141 13.145 23.341 1.00 91.88 576 ARG A CA 1
ATOM 4310 C C . ARG A 1 576 ? -23.893 13.239 24.200 1.00 91.88 576 ARG A C 1
ATOM 4312 O O . ARG A 1 576 ? -23.876 12.697 25.303 1.00 91.88 576 ARG A O 1
ATOM 4319 N N . SER A 1 577 ? -22.862 13.902 23.695 1.00 90.75 577 SER A N 1
ATOM 4320 C CA . SER A 1 577 ? -21.625 14.114 24.436 1.00 90.75 577 SER A CA 1
ATOM 4321 C C . SER A 1 577 ? -21.007 15.485 24.187 1.00 90.75 577 SER A C 1
ATOM 4323 O O . SER A 1 577 ? -21.172 16.066 23.116 1.00 90.75 577 SER A O 1
ATOM 4325 N N . CYS A 1 578 ? -20.313 16.029 25.182 1.00 88.44 578 CYS A N 1
ATOM 4326 C CA . CYS A 1 578 ? -19.603 17.297 25.059 1.00 88.44 578 CYS A CA 1
ATOM 4327 C C . CYS A 1 578 ? -18.308 17.300 25.875 1.00 88.44 578 CYS A C 1
ATOM 4329 O O . CYS A 1 578 ? -18.211 16.675 26.933 1.00 88.44 578 CYS A O 1
ATOM 4331 N N . ALA A 1 579 ? -17.314 18.028 25.370 1.00 84.69 579 ALA A N 1
ATOM 4332 C CA . ALA A 1 579 ? -16.071 18.288 26.081 1.00 84.69 579 ALA A CA 1
ATOM 4333 C C . ALA A 1 579 ? -16.316 19.157 27.334 1.00 84.69 579 ALA A C 1
ATOM 4335 O O . ALA A 1 579 ? -17.243 19.975 27.347 1.00 84.69 579 ALA A O 1
ATOM 4336 N N . PRO A 1 580 ? -15.479 19.030 28.377 1.00 83.19 580 PRO A N 1
ATOM 4337 C CA . PRO A 1 580 ? -15.620 19.813 29.594 1.00 83.19 580 PRO A CA 1
ATOM 4338 C C . PRO A 1 580 ? -15.369 21.296 29.294 1.00 83.19 580 PRO A C 1
ATOM 4340 O O . PRO A 1 580 ? -14.343 21.667 28.718 1.00 83.19 580 PRO A O 1
ATOM 4343 N N . GLN A 1 581 ? -16.301 22.161 29.694 1.00 79.44 581 GLN A N 1
ATOM 4344 C CA . GLN A 1 581 ? -16.125 23.614 29.637 1.00 79.44 581 GLN A CA 1
ATOM 4345 C C . GLN A 1 581 ? -15.550 24.107 30.970 1.00 79.44 581 GLN A C 1
ATOM 4347 O O . GLN A 1 581 ? -16.055 23.766 32.038 1.00 79.44 581 GLN A O 1
ATOM 4352 N N . ARG A 1 582 ? -14.477 24.909 30.935 1.00 70.00 582 ARG A N 1
ATOM 4353 C CA . ARG A 1 582 ? -13.877 25.459 32.162 1.00 70.00 582 ARG A CA 1
ATOM 4354 C C . ARG A 1 582 ? -14.874 26.380 32.873 1.00 70.00 582 ARG A C 1
ATOM 4356 O O . ARG A 1 582 ? -15.274 27.394 32.310 1.00 70.00 582 ARG A O 1
ATOM 4363 N N . GLY A 1 583 ? -15.208 26.057 34.123 1.00 67.31 583 GLY A N 1
ATOM 4364 C CA . GLY A 1 583 ? -15.891 26.971 35.047 1.00 67.31 583 GLY A CA 1
ATOM 4365 C C . GLY A 1 583 ? -17.402 27.146 34.850 1.00 67.31 583 GLY A C 1
ATOM 4366 O O . GLY A 1 583 ? -17.974 28.051 35.449 1.00 67.31 583 GLY A O 1
ATOM 4367 N N . ARG A 1 584 ? -18.067 26.308 34.045 1.00 63.62 584 ARG A N 1
ATOM 4368 C CA . ARG A 1 584 ? -19.536 26.263 33.963 1.00 63.62 584 ARG A CA 1
ATOM 4369 C C . ARG A 1 584 ? -20.030 24.823 33.995 1.00 63.62 584 ARG A C 1
ATOM 4371 O O . ARG A 1 584 ? -19.431 23.958 33.361 1.00 63.62 584 ARG A O 1
ATOM 4378 N N . MET A 1 585 ? -21.146 24.595 34.695 1.00 58.25 585 MET A N 1
ATOM 4379 C CA . MET A 1 585 ? -21.933 23.369 34.535 1.00 58.25 585 MET A CA 1
ATOM 4380 C C . MET A 1 585 ? -22.241 23.193 33.039 1.00 58.25 585 MET A C 1
ATOM 4382 O O . MET A 1 585 ? -22.567 24.191 32.383 1.00 58.25 585 MET A O 1
ATOM 4386 N N . PRO A 1 586 ? -22.112 21.978 32.481 1.00 61.44 586 PRO A N 1
ATOM 4387 C CA . PRO A 1 586 ? -22.288 21.752 31.057 1.00 61.44 586 PRO A CA 1
ATOM 4388 C C . PRO A 1 586 ? -23.723 22.099 30.661 1.00 61.44 586 PRO A C 1
ATOM 4390 O O . PRO A 1 586 ? -24.649 21.327 30.890 1.00 61.44 586 PRO A O 1
ATOM 4393 N N . GLN A 1 587 ? -23.918 23.264 30.044 1.00 65.75 587 GLN A N 1
ATOM 4394 C CA . GLN A 1 587 ? -25.136 23.484 29.282 1.00 65.75 587 GLN A CA 1
ATOM 4395 C C . GLN A 1 587 ? -24.988 22.714 27.968 1.00 65.75 587 GLN A C 1
ATOM 4397 O O . GLN A 1 587 ? -23.963 22.867 27.292 1.00 65.75 587 GLN A O 1
ATOM 4402 N N . PRO A 1 588 ? -25.958 21.853 27.612 1.00 60.78 588 PRO A N 1
ATOM 4403 C CA . PRO A 1 588 ? -25.888 21.083 26.383 1.00 60.78 588 PRO A CA 1
ATOM 4404 C C . PRO A 1 588 ? -25.751 22.066 25.211 1.00 60.78 588 PRO A C 1
ATOM 4406 O O . PRO A 1 588 ? -26.619 22.925 25.044 1.00 60.78 588 PRO A O 1
ATOM 4409 N N . PRO A 1 589 ? -24.678 21.982 24.400 1.00 65.38 589 PRO A N 1
ATOM 4410 C CA . PRO A 1 589 ? -24.555 22.832 23.229 1.00 65.38 589 PRO A CA 1
ATOM 4411 C C . PRO A 1 589 ? -25.780 22.621 22.328 1.00 65.38 589 PRO A C 1
ATOM 4413 O O . PRO A 1 589 ? -26.250 21.481 22.205 1.00 65.38 589 PRO A O 1
ATOM 4416 N N . PRO A 1 590 ? -26.289 23.672 21.664 1.00 64.12 590 PRO A N 1
ATOM 4417 C CA . PRO A 1 590 ? -27.522 23.583 20.882 1.00 64.12 590 PRO A CA 1
ATOM 4418 C C . PRO A 1 590 ? -27.442 22.550 19.745 1.00 64.12 590 PRO A C 1
ATOM 4420 O O . PRO A 1 590 ? -28.467 22.022 19.319 1.00 64.12 590 PRO A O 1
ATOM 4423 N N . VAL A 1 591 ? -26.234 22.189 19.292 1.00 65.62 591 VAL A N 1
ATOM 4424 C CA . VAL A 1 591 ? -26.019 21.253 18.182 1.00 65.62 591 VAL A CA 1
ATOM 4425 C C . VAL A 1 591 ? -24.920 20.245 18.533 1.00 65.62 591 VAL A C 1
ATOM 4427 O O . VAL A 1 591 ? -23.761 20.410 18.169 1.00 65.62 591 VAL A O 1
ATOM 4430 N N . VAL A 1 592 ? -25.280 19.182 19.255 1.00 76.06 592 VAL A N 1
ATOM 4431 C CA . VAL A 1 592 ? -24.416 18.002 19.430 1.00 76.06 592 VAL A CA 1
ATOM 4432 C C . VAL A 1 592 ? -25.021 16.827 18.657 1.00 76.06 592 VAL A C 1
ATOM 4434 O O . VAL A 1 592 ? -26.203 16.529 18.869 1.00 76.06 592 VAL A O 1
ATOM 4437 N N . PRO A 1 593 ? -24.251 16.129 17.800 1.00 80.38 593 PRO A N 1
ATOM 4438 C CA . PRO A 1 593 ? -24.748 14.982 17.052 1.00 80.38 593 PRO A CA 1
ATOM 4439 C C . PRO A 1 593 ? -25.215 13.862 17.989 1.00 80.38 593 PRO A C 1
ATOM 4441 O O . PRO A 1 593 ? -24.449 13.340 18.801 1.00 80.38 593 PRO A O 1
ATOM 4444 N N . ALA A 1 594 ? -26.469 13.450 17.834 1.00 89.50 594 ALA A N 1
ATOM 4445 C CA . ALA A 1 594 ? -27.091 12.422 18.657 1.00 89.50 594 ALA A CA 1
ATOM 4446 C C . ALA A 1 594 ? -26.615 11.008 18.266 1.00 89.50 594 ALA A C 1
ATOM 4448 O O . ALA A 1 594 ? -26.532 10.681 17.080 1.00 89.50 594 ALA A O 1
ATOM 4449 N N . ALA A 1 595 ? -26.256 10.176 19.240 1.00 90.12 595 ALA A N 1
ATOM 4450 C CA . ALA A 1 595 ? -25.770 8.809 19.085 1.00 90.12 595 ALA A CA 1
ATOM 4451 C C . ALA A 1 595 ? -26.830 7.792 19.546 1.00 90.12 595 ALA A C 1
ATOM 4453 O O . ALA A 1 595 ? -27.605 8.084 20.458 1.00 90.12 595 ALA A O 1
ATOM 4454 N N . PRO A 1 596 ? -26.882 6.589 18.952 1.00 91.75 596 PRO A N 1
ATOM 4455 C CA . PRO A 1 596 ? -27.890 5.590 19.310 1.00 91.75 596 PRO A CA 1
ATOM 4456 C C . PRO A 1 596 ? -27.631 4.944 20.678 1.00 91.75 596 PRO A C 1
ATOM 4458 O O . PRO A 1 596 ? -28.569 4.521 21.349 1.00 91.75 596 PRO A O 1
ATOM 4461 N N . THR A 1 597 ? -26.372 4.881 21.122 1.00 92.00 597 THR A N 1
ATOM 4462 C CA . THR A 1 597 ? -25.974 4.219 22.371 1.00 92.00 597 THR A CA 1
ATOM 4463 C C . THR A 1 597 ? -25.048 5.103 23.200 1.00 92.00 597 THR A C 1
ATOM 4465 O O . THR A 1 597 ? -24.393 6.010 22.682 1.00 92.00 597 THR A O 1
ATOM 4468 N N . ARG A 1 598 ? -24.973 4.813 24.505 1.00 89.69 598 ARG A N 1
ATOM 4469 C CA . ARG A 1 598 ? -24.043 5.468 25.434 1.00 89.69 598 ARG A CA 1
ATOM 4470 C C . ARG A 1 598 ? -22.590 5.273 25.001 1.00 89.69 598 ARG A C 1
ATOM 4472 O O . ARG A 1 598 ? -21.832 6.232 25.008 1.00 89.69 598 ARG A O 1
ATOM 4479 N N . ALA A 1 599 ? -22.239 4.054 24.583 1.00 82.31 599 ALA A N 1
ATOM 4480 C CA . ALA A 1 599 ? -20.913 3.724 24.065 1.00 82.31 599 ALA A CA 1
ATOM 4481 C C . ALA A 1 599 ? -20.580 4.554 22.817 1.00 82.31 599 ALA A C 1
ATOM 4483 O O . ALA A 1 599 ? -19.550 5.208 22.794 1.00 82.31 599 ALA A O 1
ATOM 4484 N N . ALA A 1 600 ? -21.498 4.655 21.849 1.00 81.50 600 ALA A N 1
ATOM 4485 C CA . ALA A 1 600 ? -21.287 5.475 20.655 1.00 81.50 600 ALA A CA 1
ATOM 4486 C C . ALA A 1 600 ? -21.168 6.978 20.975 1.00 81.50 600 ALA A C 1
ATOM 4488 O O . ALA A 1 600 ? -20.453 7.705 20.291 1.00 81.50 600 ALA A O 1
ATOM 4489 N N . ALA A 1 601 ? -21.861 7.479 22.004 1.00 86.50 601 ALA A N 1
ATOM 4490 C CA . ALA A 1 601 ? -21.680 8.858 22.458 1.00 86.50 601 ALA A CA 1
ATOM 4491 C C . ALA A 1 601 ? -20.329 9.072 23.158 1.00 86.50 601 ALA A C 1
ATOM 4493 O O . ALA A 1 601 ? -19.724 10.128 22.971 1.00 86.50 601 ALA A O 1
ATOM 4494 N N . LEU A 1 602 ? -19.845 8.082 23.916 1.00 83.69 602 LEU A N 1
ATOM 4495 C CA . LEU A 1 602 ? -18.511 8.095 24.515 1.00 83.69 602 LEU A CA 1
ATOM 4496 C C . LEU A 1 602 ? -17.418 8.014 23.441 1.00 83.69 602 LEU A C 1
ATOM 4498 O O . LEU A 1 602 ? -16.514 8.834 23.445 1.00 83.69 602 LEU A O 1
ATOM 4502 N N . GLU A 1 603 ? -17.530 7.115 22.468 1.00 79.56 603 GLU A N 1
ATOM 4503 C CA . GLU A 1 603 ? -16.613 7.056 21.323 1.00 79.56 603 GLU A CA 1
ATOM 4504 C C . GLU A 1 603 ? -16.582 8.387 20.571 1.00 79.56 603 GLU A C 1
ATOM 4506 O O . GLU A 1 603 ? -15.511 8.903 20.273 1.00 79.56 603 GLU A O 1
ATOM 4511 N N . ARG A 1 604 ? -17.745 9.013 20.340 1.00 82.75 604 ARG A N 1
ATOM 4512 C CA . ARG A 1 604 ? -17.807 10.361 19.756 1.00 82.75 604 ARG A CA 1
ATOM 4513 C C . ARG A 1 604 ? -17.179 11.427 20.641 1.00 82.75 604 ARG A C 1
ATOM 4515 O O . ARG A 1 604 ? -16.598 12.358 20.100 1.00 82.75 604 ARG A O 1
ATOM 4522 N N . LEU A 1 605 ? -17.305 11.322 21.965 1.00 83.44 605 LEU A N 1
ATOM 4523 C CA . LEU A 1 605 ? -16.644 12.236 22.898 1.00 83.44 605 LEU A CA 1
ATOM 4524 C C . LEU A 1 605 ? -15.124 12.129 22.760 1.00 83.44 605 LEU A C 1
ATOM 4526 O O . LEU A 1 605 ? -14.441 13.144 22.691 1.00 83.44 605 LEU A O 1
ATOM 4530 N N . LEU A 1 606 ? -14.620 10.896 22.694 1.00 77.25 606 LEU A N 1
ATOM 4531 C CA . LEU A 1 606 ? -13.197 10.598 22.566 1.00 77.25 606 LEU A CA 1
ATOM 4532 C C . LEU A 1 606 ? -12.655 10.924 21.166 1.00 77.25 606 LEU A C 1
ATOM 4534 O O . LEU A 1 606 ? -11.486 11.269 21.043 1.00 77.25 606 LEU A O 1
ATOM 4538 N N . ALA A 1 607 ? -13.500 10.862 20.135 1.00 68.75 607 ALA A N 1
ATOM 4539 C CA . ALA A 1 607 ? -13.157 11.214 18.758 1.00 68.75 607 ALA A CA 1
ATOM 4540 C C . ALA A 1 607 ? -13.286 12.717 18.451 1.00 68.75 607 ALA A C 1
ATOM 4542 O O . ALA A 1 607 ? -12.756 13.182 17.442 1.00 68.75 607 ALA A O 1
ATOM 4543 N N . GLN A 1 608 ? -14.007 13.490 19.273 1.00 65.44 608 GLN A N 1
ATOM 4544 C CA . GLN A 1 608 ? -14.115 14.932 19.081 1.00 65.44 608 GLN A CA 1
ATOM 4545 C C . GLN A 1 608 ? -12.778 15.618 19.412 1.00 65.44 608 GLN A C 1
ATOM 4547 O O . GLN A 1 608 ? -12.181 15.327 20.452 1.00 65.44 608 GLN A O 1
ATOM 4552 N N . PRO A 1 609 ? -12.335 16.594 18.598 1.00 53.09 609 PRO A N 1
ATOM 4553 C CA . PRO A 1 609 ? -11.272 17.527 18.975 1.00 53.09 609 PRO A CA 1
ATOM 4554 C C . PRO A 1 609 ? -11.662 18.344 20.200 1.00 53.09 609 PRO A C 1
ATOM 4556 O O . PRO A 1 609 ? -12.235 19.430 20.118 1.00 53.09 609 PRO A O 1
ATOM 4559 N N . GLY A 1 610 ? -11.386 17.793 21.369 1.00 54.84 610 GLY A N 1
ATOM 4560 C CA . GLY A 1 610 ? -11.533 18.493 22.630 1.00 54.84 610 GLY A CA 1
ATOM 4561 C C . GLY A 1 610 ? -10.243 19.209 23.033 1.00 54.84 610 GLY A C 1
ATOM 4562 O O . GLY A 1 610 ? -9.205 19.088 22.390 1.00 54.84 610 GLY A O 1
ATOM 4563 N N . PRO A 1 611 ? -10.215 19.875 24.193 1.00 48.16 611 PRO A N 1
ATOM 4564 C CA . PRO A 1 611 ? -8.958 20.314 24.811 1.00 48.16 611 PRO A CA 1
ATOM 4565 C C . PRO A 1 611 ? -7.909 19.180 24.943 1.00 48.16 611 PRO A C 1
ATOM 4567 O O . PRO A 1 611 ? -6.709 19.457 25.008 1.00 48.16 611 PRO A O 1
ATOM 4570 N N . LEU A 1 612 ? -8.339 17.916 24.884 1.00 47.16 612 LEU A N 1
ATOM 4571 C CA . LEU A 1 612 ? -7.512 16.706 24.888 1.00 47.16 612 LEU A CA 1
ATOM 4572 C C . LEU A 1 612 ? -6.938 16.298 23.515 1.00 47.16 612 LEU A C 1
ATOM 4574 O O . LEU A 1 612 ? -5.868 15.699 23.471 1.00 47.16 612 LEU A O 1
ATOM 4578 N N . TRP A 1 613 ? -7.575 16.683 22.406 1.00 50.09 613 TRP A N 1
ATOM 4579 C CA . TRP A 1 613 ? -7.241 16.238 21.049 1.00 50.09 613 TRP A CA 1
ATOM 4580 C C . TRP A 1 613 ? -7.182 17.451 20.118 1.00 50.09 613 TRP A C 1
ATOM 4582 O O . TRP A 1 613 ? -8.098 18.263 20.086 1.00 50.09 613 TRP A O 1
ATOM 4592 N N . ALA A 1 614 ? -6.075 17.672 19.409 1.00 35.41 614 ALA A N 1
ATOM 4593 C CA . ALA A 1 614 ? -6.019 18.800 18.475 1.00 35.41 614 ALA A CA 1
ATOM 4594 C C . ALA A 1 614 ? -7.044 18.646 17.330 1.00 35.41 614 ALA A C 1
ATOM 4596 O O . ALA A 1 614 ? -7.472 17.541 17.019 1.00 35.41 614 ALA A O 1
ATOM 4597 N N . ASP A 1 615 ? -7.419 19.788 16.752 1.00 34.62 615 ASP A N 1
ATOM 4598 C CA . ASP A 1 615 ? -8.353 19.977 15.636 1.00 34.62 615 ASP A CA 1
ATOM 4599 C C . ASP A 1 615 ? -8.140 18.974 14.465 1.00 34.62 615 ASP A C 1
ATOM 4601 O O . ASP A 1 615 ? -7.021 18.894 13.953 1.00 34.62 615 ASP A O 1
ATOM 4605 N N . PRO A 1 616 ? -9.164 18.209 14.023 1.00 36.34 616 PRO A N 1
ATOM 4606 C CA . PRO A 1 616 ? -9.116 17.272 12.907 1.00 36.34 616 PRO A CA 1
ATOM 4607 C C . PRO A 1 616 ? -9.257 17.967 11.551 1.00 36.34 616 PRO A C 1
ATOM 4609 O O . PRO A 1 616 ? -9.169 17.287 10.531 1.00 36.34 616 PRO A O 1
ATOM 4612 N N . ALA A 1 617 ? -9.488 19.286 11.498 1.00 34.47 617 ALA A N 1
ATOM 4613 C CA . ALA A 1 617 ? -9.676 19.985 10.227 1.00 34.47 617 ALA A CA 1
ATOM 4614 C C . ALA A 1 617 ? -8.419 20.000 9.338 1.00 34.47 617 ALA A C 1
ATOM 4616 O O . ALA A 1 617 ? -8.529 20.286 8.153 1.00 34.47 617 ALA A O 1
ATOM 4617 N N . ASP A 1 618 ? -7.256 19.600 9.857 1.00 33.75 618 ASP A N 1
ATOM 4618 C CA . ASP A 1 618 ? -6.048 19.391 9.064 1.00 33.75 618 ASP A CA 1
ATOM 4619 C C . ASP A 1 618 ? -5.399 18.048 9.422 1.00 33.75 618 ASP A C 1
ATOM 4621 O O . ASP A 1 618 ? -4.422 18.027 10.162 1.00 33.75 618 ASP A O 1
ATOM 4625 N N . THR A 1 619 ? -5.934 16.90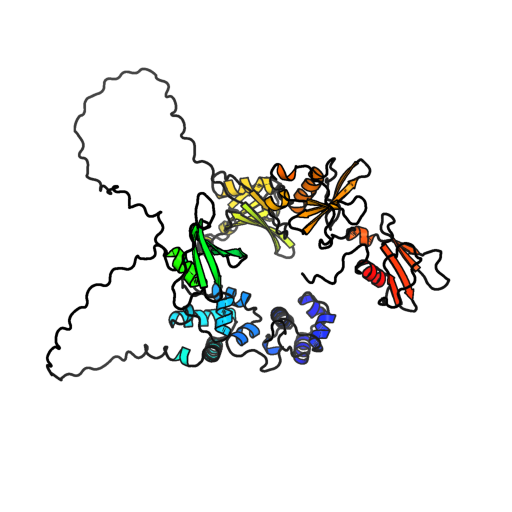8 8.962 1.00 35.41 619 THR A N 1
ATOM 4626 C CA . THR A 1 619 ? -5.213 15.880 8.161 1.00 35.41 619 THR A CA 1
ATOM 4627 C C . THR A 1 619 ? -6.127 14.716 7.773 1.00 35.41 619 THR A C 1
ATOM 4629 O O . THR A 1 619 ? -6.520 13.908 8.606 1.00 35.41 619 THR A O 1
ATOM 4632 N N . ILE A 1 620 ? -6.329 14.552 6.468 1.00 30.75 620 ILE A N 1
ATOM 4633 C CA . ILE A 1 620 ? -6.227 13.233 5.837 1.00 30.75 620 ILE A CA 1
ATOM 4634 C C . ILE A 1 620 ? -4.736 12.914 5.790 1.00 30.75 620 ILE A C 1
ATOM 4636 O O . ILE A 1 620 ? -4.019 13.723 5.214 1.00 30.75 620 ILE A O 1
ATOM 4640 N N . VAL A 1 621 ? -4.291 11.794 6.362 1.00 24.22 621 VAL A N 1
ATOM 4641 C CA . VAL A 1 621 ? -3.223 10.916 5.835 1.00 24.22 621 VAL A CA 1
ATOM 4642 C C . VAL A 1 621 ? -3.288 9.595 6.618 1.00 24.22 621 VAL A C 1
ATOM 4644 O O . VAL A 1 621 ? -2.997 9.594 7.809 1.00 24.22 621 VAL A O 1
ATOM 4647 N N . HIS A 1 622 ? -3.678 8.554 5.871 1.00 26.39 622 HIS A N 1
ATOM 4648 C CA . HIS A 1 622 ? -3.378 7.115 5.950 1.00 26.39 622 HIS A CA 1
ATOM 4649 C C . HIS A 1 622 ? -3.447 6.368 7.283 1.00 26.39 622 HIS A C 1
ATOM 4651 O O . HIS A 1 622 ? -2.550 6.554 8.132 1.00 26.39 622 HIS A O 1
#

Secondary structure (DSSP, 8-state):
--TT----B-HHHHHHHHHHTT--HHHHHHHTTS-HHHHHHHHTTSS---HHHHHHHHHHHTS-HHHHBPTT-SPSHHHHHHHHTT--HHHHHHHHHHHSPTTS-----HHHHHHHTTT---GGG-SHHHHHHHHHHHHHHHT--HHHHHHHHHHHH-GGGTTTSSTTS----------------PPPPPPPPP-PPPPPPPSS-HHHHHS-EEEE-STTEEEEEETTEEEEEEEEEETTEEEEEEB-TTTSSB---EE---SS--HHHHHHHHHHS--TT---PPP-----PPPPPPPPP---------------PPPPPPPPPPPEEEEEEEEEEEEETTEEEEEEEEEETTEEEEEEEETHHHHS-SSEEEEE---HHHHHHS-HHHHHS-SEEE--SSHHHHHHHHHHHHHTS--EEEEEEETT------HHHHTT-EEEE-SSTT-EEEEETTEEEEEEEE-TTSSEEEEETTEEPTT--BSSHHHHHHHHHHHHHTTSPPP---HHHHSPPPPBPPPTTPPPP-SS-HHHHHT-EEEEPTT--TT--EEEEE-TTS-EEEEEEEETTEEEEEPPPTTS--PPPS----BSSHHHHHHHHHHS--TTS--GGG----

InterPro domains:
  IPR001387 Cro/C1-type, helix-turn-helix domain [PF01381] (14-67)
  IPR001387 Cro/C1-type, helix-turn-helix domain [PS50943] (14-68)
  IPR001387 Cro/C1-type, helix-turn-helix domain [SM00530] (13-68)
  IPR001387 Cro/C1-type, helix-turn-helix domain [cd00093] (13-49)
  IPR010982 Lambda repressor-like, DNA-binding domain superfamily [G3DSA:1.10.260.40] (12-71)
  IPR010982 Lambda repressor-like, DNA-binding domain superfamily [SSF47413] (12-70)

Sequence (622 aa):
MARGKGLPLDPGRLRAARTAAGLSQRQVAEMLGTTRQQLIRYESGAERPEVTRLAALAAAVGVGVGDLVDPGSLPAGLAGLRVQAGLTLAAAADAVRAQLPAGAGIACSRPVLAAAERGVLPPSWAPPPAAGMVQGALGVAYGAGGEQVAAAWSETFGAAAATDQEAEGAGSVNGTPAEGVSETTPPAEVPVPPRSAELPVCPYSPSELHAAHVKDHGNGVYQVRVDHTPQGWVRRDGPGRWSYAAHDPDTGRPRTWTPVLASSPTRARAVEALLSAPGPLWSAPMPGLEEGAPRPVTPPSGAVELPFGNDGQELTTPPQRPGPAPARVEVVVRRFSAVVNGHVQVRYHVHVDGAWIGTIHHRADWDLQTGWVFQAHLSSAEQAQLTPAEQAAPDALSTQPDLADAVPELLAAHYGHQLEITSLWGERTDLPLRPRDMEQWELRRGRVSGREDIYVRSRCWGWLQPATGGGFTAHTVDGPVPHSLSPTREEAALALWTHLYAPLPPPNLGERAHTKRRLRPRAKKDRPLCPYTPAELARVHLVEDPASEKGARLYQATAHDGTVLGFVWRSGKTWRSCAPQRGRMPQPPPVVPAAPTRAAALERLLAQPGPLWADPADTIVH